Protein AF-J3I0C0-F1 (afdb_monomer_lite)

Sequence (749 aa):
MTGPATVACTSATRTNLYSREVRFGVVMYGGVSLAIYINGVTNELYEMACATPKGGDEPRSKRTRDVYRKASWLLRDEDLAARYLTHQLHPDLVCDPFDERVAAPPGPRTRFVVDTIAGTSAGGINGLFLAKALAKGQEFAPLKRLWIQEGDIDGLLNDKASYEGLEYARTDGPPQSLLNSDRMYVKLVEAFQGMTKAPPATGAAEHPLVDEIDLFITTTDIRGAVVPLRLFDKVVYEKRYKQVYHFQAPHFADKYIPFLAFAARCTSSFPFAFEPMSVADAQRLNDARPIGGRIDFDEWKPFFTGLAAADTEGDRWRKRAFGDGGYLDNKPFTYVVDALSSRLGGLPMERKLIYVEPSPTNPELDRQDYDRKPDAIENALGALFTIPQDETIREDLEAVLARNRRIERVERIVRQVEIEIEERDEDPFARIQLGKNNQVPSWRSRDLRDMVRYYGAAFLPYRHLRMMTATDYIAEQLAVWWDVDRQSDRLYALKAMARLWRERRYYETRDNADGRADSVNAFLEDYDIKYYLRRASFILRKVHQLRSLVLKLKLPEAKQDLSDIEKHLRERWKELGAIEREPLLAAMVCLADGLGKAIDEIRKVMQLPFPGIRDDVRSELDPVLCLLLGEGTVSELAAGAGPGTTVPVSNDLPTPSPLRTLQENVFARAKKLFEYASAANQTRLQAELEGHIEYMRGAYAKAVHPPLPTDLSVHGLLGQPRLVPKLNEDRYKVIIEIGVVAVSATRNA

pLDDT: mean 78.97, std 14.71, range [21.2, 97.12]

Foldseek 3Di:
DDDDDDDPPDDDFPQQDAFEEAEEAEEEEDDQLCLLVLLVVLLLLLLLLVLDFRRDQPDDDPDSSVVSVLVQACVVDVVLVVLCVVCVVPVPPGPRCPPPPHPDDDHHTYHYYYAHYEYFASRLLSLLLSQLCLLFLFDSCLVSVCCVPPVDLVCFAPDPNVCVVVVLLDDPDDDPARGDLSSQLLSQLVSLVVRVPGAGPRHPVRPNSHPKHKYKQKWFQPVFAWAWDDDLPDTDTDGHGIAIFIDMSVCSPLLNSSVSSLSNSLQNQAPRHHWFDFLVSSVSSCVSPVSSHDHDCVVCLVRRLRHDPVCSPDCNRRPTGIHHRVPDLDLRLVRSVVVVVLDDFLHHYDYDYHYDDSDDDDVVPDDDDPPDDADPVRCVSVCVVVVCPVVSVVVSVVVVVVVVVVVVVVVVVVVVVVVVVVPDPDDLQPQQDAPPVSWRDDLFADAQVNVCSNPNPVCVVVLVVLLLVLLLLLLVVVCSLLVNNPPHCLSLLSSLLSVVVDPVQADRDPVPCVVHDTHSSNVCVLGSLVVVLVVLRVVLVVLNLVLVLLVLVVDDPVRNPDDVVSVVVVVVVVVVDDDDSVVSNVLSSLLSVQSRVLSVLSVVLSDDDRPDDDPLLSVVSVQSSQVLQVHDDDQWAAAPPDPPFIQGDDPPQDDDDSVDDSSVSSSSRSVNRVVSCVVRHHGPNRVRSVVSVVVSSVSSCCSQPPDDPPDQHSCLSQQVWDFGWDDDPNDTDTDTDHHDRDDPPPPDD

Secondary structure (DSSP, 8-state):
--PPP-------------SEEEEEEEEE---TTTHHHHHHHHHHHHHHHHTS-SS------TTHHHHHHHHHHHTT-HHHHHHHHHHHH-TTTS--TT-TTSPPPPS--EEEEEEEEEE-THHHHHHHHHHHHHHHT--SHHHHHHHHHH--HHHHBSSTGGGTT-GGG--SSPPSSSB-HHHHHHHHHHHHHHHHHSPPSS-GGG--SSS--EEEEEEEEEEEEEEEEE-SS-EEEEEEEEEEEEEEGGGGSGGGHHHHHHHHHHHT--TTTSPPB-HHHHHHHHHH--TT----GGGGGGG-TTS-HHHHSTTTGGG--EE-GGGS---HHHHHHHHHHH---SS-EEEEEEEE-SS---TTT-------PPPHHHHHHHHHHHSSHHHHHHHHHHHHHHHHHHHHHHHHHHHHHHHHHHT--S-TTTT----TTSSPPPGGG--HHHHHHHH-TTHHHHHHHHHHHHHHHHHHHHHHHTT--TTSTHHHHHHHHHHHHHHHHEESSGGG-TT--EEHHHHHHHH-HHHHHHHHHHHHHHHHHHHHHHHHTTS-GGG----HHHHHHHHHHHHT----HHHHHHHHHHHHHHHHHHHHHHHHHTSPPP----HHHHHHHHHHHHHHHT-S---EEEBTTSTT-EEE--S-PPPPPTTS-HHHHHHHHHHHHHHHHHHH--BHHHHHHHHHHHHHHHHHHHHHS-SSTTS--HHHHTT--EEEEEEETTEEEEEEE-------TTS--

Structure (mmCIF, N/CA/C/O backbone):
data_AF-J3I0C0-F1
#
_entry.id   AF-J3I0C0-F1
#
loop_
_atom_site.group_PDB
_atom_site.id
_atom_site.type_symbol
_atom_site.label_atom_id
_atom_site.label_alt_id
_atom_site.label_comp_id
_atom_site.label_asym_id
_atom_site.label_entity_id
_atom_site.label_seq_id
_atom_site.pdbx_PDB_ins_code
_atom_site.Cartn_x
_atom_site.Cartn_y
_atom_site.Cartn_z
_atom_site.occupancy
_atom_site.B_iso_or_equiv
_atom_site.auth_seq_id
_atom_site.auth_comp_id
_atom_site.auth_asym_id
_atom_site.auth_atom_id
_atom_site.pdbx_PDB_model_num
ATOM 1 N N . MET A 1 1 ? 22.177 59.352 -31.823 1.00 35.59 1 MET A N 1
ATOM 2 C CA . MET A 1 1 ? 21.936 58.952 -30.422 1.00 35.59 1 MET A CA 1
ATOM 3 C C . MET A 1 1 ? 20.584 58.272 -30.346 1.00 35.59 1 MET A C 1
ATOM 5 O O . MET A 1 1 ? 19.597 58.947 -30.593 1.00 35.59 1 MET A O 1
ATOM 9 N N . THR A 1 2 ? 20.561 56.968 -30.076 1.00 27.00 2 THR A N 1
ATOM 10 C CA . THR A 1 2 ? 19.467 56.199 -29.440 1.00 27.00 2 THR A CA 1
ATOM 11 C C . THR A 1 2 ? 19.933 54.740 -29.402 1.00 27.00 2 THR A C 1
ATOM 13 O O . THR A 1 2 ? 20.265 54.164 -30.433 1.00 27.00 2 THR A O 1
ATOM 16 N N . GLY A 1 3 ? 20.134 54.218 -28.189 1.00 24.80 3 GLY A N 1
ATOM 17 C CA . GLY A 1 3 ? 20.751 52.915 -27.929 1.00 24.80 3 GLY A CA 1
ATOM 18 C C . GLY A 1 3 ? 19.798 51.730 -28.134 1.00 24.80 3 GLY A C 1
ATOM 19 O O . GLY A 1 3 ? 18.592 51.932 -28.282 1.00 24.80 3 GLY A O 1
ATOM 20 N N . PRO A 1 4 ? 20.327 50.494 -28.141 1.00 26.34 4 PRO A N 1
ATOM 21 C CA . PRO A 1 4 ? 19.532 49.292 -28.347 1.00 26.34 4 PRO A CA 1
ATOM 22 C C . PRO A 1 4 ? 18.697 48.978 -27.101 1.00 26.34 4 PRO A C 1
ATOM 24 O O . PRO A 1 4 ? 19.195 48.995 -25.976 1.00 26.34 4 PRO A O 1
ATOM 27 N N . ALA A 1 5 ? 17.414 48.699 -27.325 1.00 25.86 5 ALA A N 1
ATOM 28 C CA . ALA A 1 5 ? 16.461 48.318 -26.297 1.00 25.86 5 ALA A CA 1
ATOM 29 C C . ALA A 1 5 ? 16.814 46.943 -25.707 1.00 25.86 5 ALA A C 1
ATOM 31 O O . ALA A 1 5 ? 16.898 45.937 -26.411 1.00 25.86 5 ALA A O 1
ATOM 32 N N . THR A 1 6 ? 17.007 46.922 -24.394 1.00 22.95 6 THR A N 1
ATOM 33 C CA . THR A 1 6 ? 17.145 45.739 -23.550 1.00 22.95 6 THR A CA 1
ATOM 34 C C . THR A 1 6 ? 15.860 44.914 -23.616 1.00 22.95 6 THR A C 1
ATOM 36 O O . THR A 1 6 ? 14.821 45.320 -23.098 1.00 22.95 6 THR A O 1
ATOM 39 N N . VAL A 1 7 ? 15.922 43.741 -24.247 1.00 24.61 7 VAL A N 1
ATOM 40 C CA . VAL A 1 7 ? 14.867 42.726 -24.148 1.00 24.61 7 VAL A CA 1
ATOM 41 C C . VAL A 1 7 ? 14.937 42.144 -22.739 1.00 24.61 7 VAL A C 1
ATOM 43 O O . VAL A 1 7 ? 15.880 41.435 -22.389 1.00 24.61 7 VAL A O 1
ATOM 46 N N . ALA A 1 8 ? 13.959 42.499 -21.907 1.00 21.58 8 ALA A N 1
ATOM 47 C CA . ALA A 1 8 ? 13.765 41.900 -20.599 1.00 21.58 8 ALA A CA 1
ATOM 48 C C . ALA A 1 8 ? 13.484 40.401 -20.778 1.00 21.58 8 ALA A C 1
ATOM 50 O O . ALA A 1 8 ? 12.475 40.005 -21.358 1.00 21.58 8 ALA A O 1
ATOM 51 N N . CYS A 1 9 ? 14.409 39.576 -20.296 1.00 21.20 9 CYS A N 1
ATOM 52 C CA . CYS A 1 9 ? 14.276 38.130 -20.230 1.00 21.20 9 CYS A CA 1
ATOM 53 C C . CYS A 1 9 ? 13.193 37.802 -19.188 1.00 21.20 9 CYS A C 1
ATOM 55 O O . CYS A 1 9 ? 13.459 37.782 -17.987 1.00 21.20 9 CYS A O 1
ATOM 57 N N . THR A 1 10 ? 11.946 37.631 -19.627 1.00 23.17 10 THR A N 1
ATOM 58 C CA . THR A 1 10 ? 10.862 37.120 -18.782 1.00 23.17 10 THR A CA 1
ATOM 59 C C . THR A 1 10 ? 11.182 35.683 -18.382 1.00 23.17 10 THR A C 1
ATOM 61 O O . THR A 1 10 ? 11.499 34.851 -19.230 1.00 23.17 10 THR A O 1
ATOM 64 N N . SER A 1 11 ? 11.138 35.428 -17.075 1.00 25.09 11 SER A N 1
ATOM 65 C CA . SER A 1 11 ? 11.508 34.184 -16.404 1.00 25.09 11 SER A CA 1
ATOM 66 C C . SER A 1 11 ? 10.928 32.943 -17.084 1.00 25.09 11 SER A C 1
ATOM 68 O O . SER A 1 11 ? 9.738 32.657 -16.958 1.00 25.09 11 SER A O 1
ATOM 70 N N . ALA A 1 12 ? 11.791 32.177 -17.753 1.00 26.77 12 ALA A N 1
ATOM 71 C CA . ALA A 1 12 ? 11.500 30.804 -18.126 1.00 26.77 12 ALA A CA 1
ATOM 72 C C . ALA A 1 12 ? 11.099 30.028 -16.864 1.00 26.77 12 ALA A C 1
ATOM 74 O O . ALA A 1 12 ? 11.841 30.000 -15.877 1.00 26.77 12 ALA A O 1
ATOM 75 N N . THR A 1 13 ? 9.913 29.433 -16.893 1.00 28.11 13 THR A N 1
ATOM 76 C CA . THR A 1 13 ? 9.360 28.554 -15.866 1.00 28.11 13 THR A CA 1
ATOM 77 C C . THR A 1 13 ? 10.384 27.457 -15.557 1.00 28.11 13 THR A C 1
ATOM 79 O O . THR A 1 13 ? 10.551 26.518 -16.335 1.00 28.11 13 THR A O 1
ATOM 82 N N . ARG A 1 14 ? 11.128 27.593 -14.449 1.00 32.84 14 ARG A N 1
ATOM 83 C CA . ARG A 1 14 ? 12.117 26.612 -13.972 1.00 32.84 14 ARG A CA 1
ATOM 84 C C . ARG A 1 14 ? 11.394 25.342 -13.517 1.00 32.84 14 ARG A C 1
ATOM 86 O O . ARG A 1 14 ? 11.216 25.106 -12.330 1.00 32.84 14 ARG A O 1
ATOM 93 N N . THR A 1 15 ? 10.972 24.503 -14.454 1.00 40.34 15 THR A N 1
ATOM 94 C CA . THR A 1 15 ? 10.585 23.127 -14.140 1.00 40.34 15 THR A CA 1
ATOM 95 C C . THR A 1 15 ? 11.866 22.356 -13.843 1.00 40.34 15 THR A C 1
ATOM 97 O O . THR A 1 15 ? 12.626 22.006 -14.746 1.00 40.34 15 THR A O 1
ATOM 100 N N . ASN A 1 16 ? 12.147 22.119 -12.560 1.00 50.44 16 ASN A N 1
ATOM 101 C CA . ASN A 1 16 ? 13.206 21.200 -12.160 1.00 50.44 16 ASN A CA 1
ATOM 102 C C . ASN A 1 16 ? 12.784 19.785 -12.576 1.00 50.44 16 ASN A C 1
ATOM 104 O O . ASN A 1 16 ? 12.121 19.067 -11.833 1.00 50.44 16 ASN A O 1
ATOM 108 N N . LEU A 1 17 ? 13.164 19.373 -13.785 1.00 66.38 17 LEU A N 1
ATOM 109 C CA . LEU A 1 17 ? 13.158 17.967 -14.171 1.00 66.38 17 LEU A CA 1
ATOM 110 C C . LEU A 1 17 ? 14.115 17.246 -13.211 1.00 66.38 17 LEU A C 1
ATOM 112 O O . LEU A 1 17 ? 15.246 17.685 -13.035 1.00 66.38 17 LEU A O 1
ATOM 116 N N . TYR A 1 18 ? 13.690 16.173 -12.552 1.00 78.75 18 TYR A N 1
ATOM 117 C CA . TYR A 1 18 ? 14.595 15.332 -11.763 1.00 78.75 18 TYR A CA 1
ATOM 118 C C . TYR A 1 18 ? 15.177 14.233 -12.657 1.00 78.75 18 TYR A C 1
ATOM 120 O O . TYR A 1 18 ? 14.544 13.789 -13.617 1.00 78.75 18 TYR A O 1
ATOM 128 N N . SER A 1 19 ? 16.400 13.787 -12.371 1.00 73.06 19 SER A N 1
ATOM 129 C CA . SER A 1 19 ? 17.028 12.701 -13.144 1.00 73.06 19 SER A CA 1
ATOM 130 C C . SER A 1 19 ? 16.786 11.327 -12.539 1.00 73.06 19 SER A C 1
ATOM 132 O O . SER A 1 19 ? 16.817 10.335 -13.267 1.00 73.06 19 SER A O 1
ATOM 134 N N . ARG A 1 20 ? 16.562 11.284 -11.225 1.00 80.75 20 ARG A N 1
ATOM 135 C CA . ARG A 1 20 ? 16.344 10.083 -10.424 1.00 80.75 20 ARG A CA 1
ATOM 136 C C . ARG A 1 20 ? 15.666 10.441 -9.101 1.00 80.75 20 ARG A C 1
ATOM 138 O O . ARG A 1 20 ? 15.659 11.609 -8.704 1.00 80.75 20 ARG A O 1
ATOM 145 N N . GLU A 1 21 ? 15.172 9.435 -8.398 1.00 86.69 21 GLU A N 1
ATOM 146 C CA . GLU A 1 21 ? 14.582 9.568 -7.065 1.00 86.69 21 GLU A CA 1
ATOM 147 C C . GLU A 1 21 ? 15.277 8.640 -6.063 1.00 86.69 21 GLU A C 1
ATOM 149 O O . GLU A 1 21 ? 15.643 7.514 -6.392 1.00 86.69 21 GLU A O 1
ATOM 154 N N . VAL A 1 22 ? 15.416 9.083 -4.819 1.00 90.06 22 VAL A N 1
ATOM 155 C CA . VAL A 1 22 ? 15.670 8.198 -3.680 1.00 90.06 22 VAL A CA 1
ATOM 156 C C . VAL A 1 22 ? 14.413 8.215 -2.826 1.00 90.06 22 VAL A C 1
ATOM 158 O O . VAL A 1 22 ? 14.002 9.262 -2.318 1.00 90.06 22 VAL A O 1
ATOM 161 N N . ARG A 1 23 ? 13.772 7.052 -2.732 1.00 89.62 23 ARG A N 1
ATOM 162 C CA . ARG A 1 23 ? 12.505 6.860 -2.032 1.00 89.62 23 ARG A CA 1
ATOM 163 C C . ARG A 1 23 ? 12.733 6.139 -0.713 1.00 89.62 23 ARG A C 1
ATOM 165 O O . ARG A 1 23 ? 13.449 5.139 -0.666 1.00 89.62 23 ARG A O 1
ATOM 172 N N . PHE A 1 24 ? 12.094 6.630 0.335 1.00 91.56 24 PHE A N 1
ATOM 173 C CA . PHE A 1 24 ? 12.248 6.138 1.691 1.00 91.56 24 PHE A CA 1
ATOM 174 C C . PHE A 1 24 ? 10.947 5.518 2.191 1.00 91.56 24 PHE A C 1
ATOM 176 O O . PHE A 1 24 ? 9.903 6.176 2.211 1.00 91.56 24 PHE A O 1
ATOM 183 N N . GLY A 1 25 ? 11.043 4.259 2.617 1.00 91.81 25 GLY A N 1
ATOM 184 C CA . GLY A 1 25 ? 10.084 3.652 3.531 1.00 91.81 25 GLY A CA 1
ATOM 185 C C . GLY A 1 25 ? 10.562 3.865 4.961 1.00 91.81 25 GLY A C 1
ATOM 186 O O . GLY A 1 25 ? 11.746 3.677 5.229 1.00 91.81 25 GLY A O 1
ATOM 187 N N . VAL A 1 26 ? 9.679 4.270 5.867 1.00 93.12 26 VAL A N 1
ATOM 188 C CA . VAL A 1 26 ? 10.044 4.621 7.245 1.00 93.12 26 VAL A CA 1
ATOM 189 C C . VAL A 1 26 ? 9.235 3.774 8.216 1.00 93.12 26 VAL A C 1
ATOM 191 O O . VAL A 1 26 ? 8.008 3.774 8.159 1.00 93.12 26 VAL A O 1
ATOM 194 N N . VAL A 1 27 ? 9.914 3.065 9.113 1.00 90.31 27 VAL A N 1
ATOM 195 C CA . VAL A 1 27 ? 9.301 2.303 10.206 1.00 90.31 27 VAL A CA 1
ATOM 196 C C . VAL A 1 27 ? 9.723 2.938 11.524 1.00 90.31 27 VAL A C 1
ATOM 198 O O . VAL A 1 27 ? 10.917 3.089 11.781 1.00 90.31 27 VAL A O 1
ATOM 201 N N . MET A 1 28 ? 8.751 3.319 12.351 1.00 87.88 28 MET A N 1
ATOM 202 C CA . MET A 1 28 ? 8.991 3.954 13.649 1.00 87.88 28 MET A CA 1
ATOM 203 C C . MET A 1 28 ? 8.282 3.185 14.754 1.00 87.88 28 MET A C 1
ATOM 205 O O . MET A 1 28 ? 7.051 3.093 14.763 1.00 87.88 28 MET A O 1
ATOM 209 N N . TYR A 1 29 ? 9.060 2.674 15.702 1.00 78.94 29 TYR A N 1
ATOM 210 C CA . TYR A 1 29 ? 8.522 2.050 16.904 1.00 78.94 29 TYR A CA 1
ATOM 211 C C . TYR A 1 29 ? 8.284 3.072 18.017 1.00 78.94 29 TYR A C 1
ATOM 213 O O . TYR A 1 29 ? 8.690 4.235 17.943 1.00 78.94 29 TYR A O 1
ATOM 221 N N . GLY A 1 30 ? 7.533 2.627 19.019 1.00 70.50 30 GLY A N 1
ATOM 222 C CA . GLY A 1 30 ? 7.164 3.415 20.182 1.00 70.50 30 GLY A CA 1
ATOM 223 C C . GLY A 1 30 ? 8.310 3.656 21.157 1.00 70.50 30 GLY A C 1
ATOM 224 O O . GLY A 1 30 ? 9.364 3.039 21.090 1.00 70.50 30 GLY A O 1
ATOM 225 N N . GLY A 1 31 ? 8.053 4.559 22.097 1.00 66.56 31 GLY A N 1
ATOM 226 C CA . GLY A 1 31 ? 8.913 4.870 23.233 1.00 66.56 31 GLY A CA 1
ATOM 227 C C . GLY A 1 31 ? 8.366 6.117 23.918 1.00 66.56 31 GLY A C 1
ATOM 228 O O . GLY A 1 31 ? 8.202 7.134 23.249 1.00 66.56 31 GLY A O 1
ATOM 229 N N . VAL A 1 32 ? 8.039 6.023 25.213 1.00 67.69 32 VAL A N 1
ATOM 230 C CA . VAL A 1 32 ? 7.256 7.019 25.978 1.00 67.69 32 VAL A CA 1
ATOM 231 C C . VAL A 1 32 ? 7.801 8.450 25.814 1.00 67.69 32 VAL A C 1
ATOM 233 O O . VAL A 1 32 ? 7.335 9.203 24.963 1.00 67.69 32 VAL A O 1
ATOM 236 N N . SER A 1 33 ? 8.825 8.830 26.583 1.00 61.38 33 SER A N 1
ATOM 237 C CA . SER A 1 33 ? 9.459 10.159 26.514 1.00 61.38 33 SER A CA 1
ATOM 238 C C . SER A 1 33 ? 10.301 10.352 25.246 1.00 61.38 33 SER A C 1
ATOM 240 O O . SER A 1 33 ? 10.581 11.476 24.824 1.00 61.38 33 SER A O 1
ATOM 242 N N . LEU A 1 34 ? 10.653 9.251 24.581 1.00 76.50 34 LEU A N 1
ATOM 243 C CA . LEU A 1 34 ? 11.406 9.233 23.331 1.00 76.50 34 LEU A CA 1
ATOM 244 C C . LEU A 1 34 ? 10.598 9.741 22.124 1.00 76.50 34 LEU A C 1
ATOM 246 O O . LEU A 1 34 ? 11.169 9.969 21.056 1.00 76.50 34 LEU A O 1
ATOM 250 N N . ALA A 1 35 ? 9.301 10.014 22.296 1.00 80.19 35 ALA A N 1
ATOM 251 C CA . ALA A 1 35 ? 8.468 10.692 21.307 1.00 80.19 35 ALA A CA 1
ATOM 252 C C . ALA A 1 35 ? 9.094 12.000 20.783 1.00 80.19 35 ALA A C 1
ATOM 254 O O . ALA A 1 35 ? 8.952 12.307 19.598 1.00 80.19 35 ALA A O 1
ATOM 255 N N . ILE A 1 36 ? 9.826 12.734 21.634 1.00 85.62 36 ILE A N 1
ATOM 256 C CA . ILE A 1 36 ? 10.534 13.975 21.273 1.00 85.62 36 ILE A CA 1
ATOM 257 C C . ILE A 1 36 ? 11.756 13.686 20.387 1.00 85.62 36 ILE A C 1
ATOM 259 O O . ILE A 1 36 ? 12.005 14.409 19.422 1.00 85.62 36 ILE A O 1
ATOM 263 N N . TYR A 1 37 ? 12.500 12.611 20.666 1.00 86.81 37 TYR A N 1
ATOM 264 C CA . TYR A 1 37 ? 13.613 12.176 19.816 1.00 86.81 37 TYR A CA 1
ATOM 265 C C . TYR A 1 37 ? 13.107 11.772 18.425 1.00 86.81 37 TYR A C 1
ATOM 267 O O . TYR A 1 37 ? 13.600 12.275 17.412 1.00 86.81 37 TYR A O 1
ATOM 275 N N . ILE A 1 38 ? 12.052 10.947 18.371 1.00 89.25 38 ILE A N 1
ATOM 276 C CA . ILE A 1 38 ? 11.398 10.550 17.114 1.00 89.25 38 ILE A CA 1
ATOM 277 C C . ILE A 1 38 ? 10.869 11.789 16.371 1.00 89.25 38 ILE A C 1
ATOM 279 O O . ILE A 1 38 ? 10.958 11.859 15.143 1.00 89.25 38 ILE A O 1
ATOM 283 N N . ASN A 1 39 ? 10.374 12.802 17.091 1.00 91.69 39 ASN A N 1
ATOM 284 C CA . ASN A 1 39 ? 9.969 14.077 16.498 1.00 91.69 39 ASN A CA 1
ATOM 285 C C . ASN A 1 39 ? 11.130 14.795 15.795 1.00 91.69 39 ASN A C 1
ATOM 287 O O . ASN A 1 39 ? 10.959 15.298 14.686 1.00 91.69 39 ASN A O 1
ATOM 291 N N . GLY A 1 40 ? 12.323 14.796 16.394 1.00 91.56 40 GLY A N 1
ATOM 292 C CA . GLY A 1 40 ? 13.532 15.320 15.757 1.00 91.56 40 GLY A CA 1
ATOM 293 C C . GLY A 1 40 ? 13.871 14.580 14.461 1.00 91.56 40 GLY A C 1
ATOM 294 O O . GLY A 1 40 ? 14.053 15.212 13.421 1.00 91.56 40 GLY A O 1
ATOM 295 N N . VAL A 1 41 ? 13.874 13.243 14.496 1.00 91.88 41 VAL A N 1
ATOM 296 C CA . VAL A 1 41 ? 14.159 12.403 13.317 1.00 91.88 41 VAL A CA 1
ATOM 297 C C . VAL A 1 41 ? 13.130 12.632 12.205 1.00 91.88 41 VAL A C 1
ATOM 299 O O . VAL A 1 41 ? 13.488 12.818 11.045 1.00 91.88 41 VAL A O 1
ATOM 302 N N . THR A 1 42 ? 11.842 12.675 12.541 1.00 93.75 42 THR A N 1
ATOM 303 C CA . THR A 1 42 ? 10.776 12.926 11.557 1.00 93.75 42 THR A CA 1
ATOM 304 C C . THR A 1 42 ? 10.805 14.338 10.987 1.00 93.75 42 THR A C 1
ATOM 306 O O . THR A 1 42 ? 10.533 14.509 9.798 1.00 93.75 42 THR A O 1
ATOM 309 N N . ASN A 1 43 ? 11.212 15.337 11.773 1.00 91.94 43 ASN A N 1
ATOM 310 C CA . ASN A 1 43 ? 11.461 16.678 11.256 1.00 91.94 43 ASN A CA 1
ATOM 311 C C . ASN A 1 43 ? 12.606 16.684 10.229 1.00 91.94 43 ASN A C 1
ATOM 313 O O . ASN A 1 43 ? 12.491 17.343 9.201 1.00 91.94 43 ASN A O 1
ATOM 317 N N . GLU A 1 44 ? 13.676 15.920 10.451 1.00 92.69 44 GLU A N 1
ATOM 318 C CA . GLU A 1 44 ? 14.764 15.780 9.473 1.00 92.69 44 GLU A CA 1
ATOM 319 C C . GLU A 1 44 ? 14.303 15.097 8.178 1.00 92.69 44 GLU A C 1
ATOM 321 O O . GLU A 1 44 ? 14.638 15.554 7.084 1.00 92.69 44 GLU A O 1
ATOM 326 N N . LEU A 1 45 ? 13.454 14.069 8.273 1.00 93.75 45 LEU A N 1
ATOM 327 C CA . LEU A 1 45 ? 12.831 13.442 7.100 1.00 93.75 45 LEU A CA 1
ATOM 328 C C . LEU A 1 45 ? 11.944 14.427 6.318 1.00 93.75 45 LEU A C 1
ATOM 330 O O . LEU A 1 45 ? 11.954 14.430 5.084 1.00 93.75 45 LEU A O 1
ATOM 334 N N . TYR A 1 46 ? 11.204 15.283 7.025 1.00 92.00 46 TYR A N 1
ATOM 335 C CA . TYR A 1 46 ? 10.415 16.357 6.423 1.00 92.00 46 TYR A CA 1
ATOM 336 C C . TYR A 1 46 ? 11.301 17.400 5.723 1.00 92.00 46 TYR A C 1
ATOM 338 O O . TYR A 1 46 ? 11.043 17.757 4.571 1.00 92.00 46 TYR A O 1
ATOM 346 N N . GLU A 1 47 ? 12.370 17.862 6.378 1.00 89.81 47 GLU A N 1
ATOM 347 C CA . GLU A 1 47 ? 13.318 18.818 5.797 1.00 89.81 47 GLU A CA 1
ATOM 348 C C . GLU A 1 47 ? 14.043 18.238 4.575 1.00 89.81 47 GLU A C 1
ATOM 350 O O . GLU A 1 47 ? 14.242 18.949 3.588 1.00 89.81 47 GLU A O 1
ATOM 355 N N . MET A 1 48 ? 14.361 16.940 4.585 1.00 91.19 48 MET A N 1
ATOM 356 C CA . MET A 1 48 ? 14.920 16.224 3.437 1.00 91.19 48 MET A CA 1
ATOM 357 C C . MET A 1 48 ? 13.964 16.221 2.237 1.00 91.19 48 MET A C 1
ATOM 359 O O . MET A 1 48 ? 14.389 16.522 1.121 1.00 91.19 48 MET A O 1
ATOM 363 N N . ALA A 1 49 ? 12.675 15.936 2.444 1.00 89.06 49 ALA A N 1
ATOM 364 C CA . ALA A 1 49 ? 11.676 15.993 1.374 1.00 89.06 49 ALA A CA 1
ATOM 365 C C . ALA A 1 49 ? 11.496 17.427 0.836 1.00 89.06 49 ALA A C 1
ATOM 367 O O . ALA A 1 49 ? 11.426 17.644 -0.376 1.00 89.06 49 ALA A O 1
ATOM 368 N N . CYS A 1 50 ? 11.502 18.424 1.727 1.00 85.75 50 CYS A N 1
ATOM 369 C CA . CYS A 1 50 ? 11.418 19.841 1.364 1.00 85.75 50 CYS A CA 1
ATOM 370 C C . CYS A 1 50 ? 12.676 20.373 0.661 1.00 85.75 50 CYS A C 1
ATOM 372 O O . CYS A 1 50 ? 12.631 21.452 0.070 1.00 85.75 50 CYS A O 1
ATOM 374 N N . ALA A 1 51 ? 13.809 19.670 0.733 1.00 84.69 51 ALA A N 1
ATOM 375 C CA . ALA A 1 51 ? 15.062 20.107 0.123 1.00 84.69 51 ALA A CA 1
ATOM 376 C C . ALA A 1 51 ? 15.074 19.983 -1.405 1.00 84.69 51 ALA A C 1
ATOM 378 O O . ALA A 1 51 ? 15.918 20.598 -2.062 1.00 84.69 51 ALA A O 1
ATOM 379 N N . THR A 1 52 ? 14.137 19.218 -1.973 1.00 81.50 52 THR A N 1
ATOM 380 C CA . THR A 1 52 ? 14.035 18.983 -3.416 1.00 81.50 52 THR A CA 1
ATOM 381 C C . THR A 1 52 ? 12.687 19.445 -3.996 1.00 81.50 52 THR A C 1
ATOM 383 O O . THR A 1 52 ? 11.973 18.601 -4.534 1.00 81.50 52 THR A O 1
ATOM 386 N N . PRO A 1 53 ? 12.320 20.746 -3.936 1.00 72.19 53 PRO A N 1
ATOM 387 C CA . PRO A 1 53 ? 11.069 21.273 -4.507 1.00 72.19 53 PRO A CA 1
ATOM 388 C C . PRO A 1 53 ? 10.977 21.107 -6.036 1.00 72.19 53 PRO A C 1
ATOM 390 O O . PRO A 1 53 ? 12.010 21.101 -6.727 1.00 72.19 53 PRO A O 1
ATOM 393 N N . LYS A 1 54 ? 9.739 20.971 -6.532 1.00 68.62 54 LYS A N 1
ATOM 394 C CA . LYS A 1 54 ? 9.314 20.766 -7.929 1.00 68.62 54 LYS A CA 1
ATOM 395 C C . LYS A 1 54 ? 9.460 22.036 -8.782 1.00 68.62 54 LYS A C 1
ATOM 397 O O . LYS A 1 54 ? 9.842 21.940 -9.947 1.00 68.62 54 LYS A O 1
ATOM 402 N N . GLY A 1 55 ? 9.172 23.211 -8.222 1.00 57.44 55 GLY A N 1
ATOM 403 C CA . GLY A 1 55 ? 9.050 24.498 -8.926 1.00 57.44 55 GLY A CA 1
ATOM 404 C C . GLY A 1 55 ? 10.290 25.399 -8.919 1.00 57.44 55 GLY A C 1
ATOM 405 O O . GLY A 1 55 ? 10.252 26.487 -9.492 1.00 57.44 55 GLY A O 1
ATOM 406 N N . GLY A 1 56 ? 11.402 24.960 -8.325 1.00 57.72 56 GLY A N 1
ATOM 407 C CA . GLY A 1 56 ? 12.677 25.686 -8.376 1.00 57.72 56 GLY A CA 1
ATOM 408 C C . GLY A 1 56 ? 13.324 25.908 -7.011 1.00 57.72 56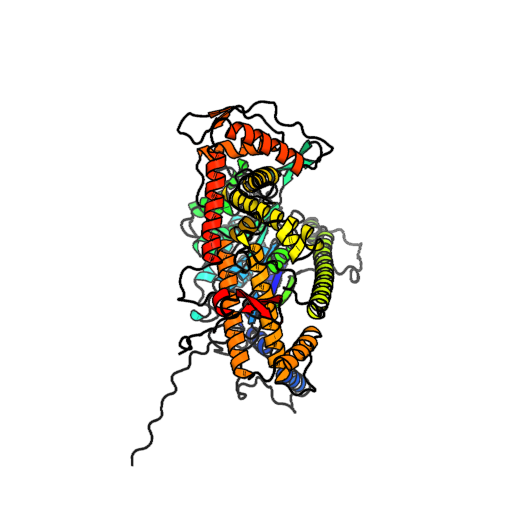 GLY A C 1
ATOM 409 O O . GLY A 1 56 ? 12.742 25.627 -5.970 1.00 57.72 56 GLY A O 1
ATOM 410 N N . ASP A 1 57 ? 14.568 26.388 -7.021 1.00 58.06 57 ASP A N 1
ATOM 411 C CA . ASP A 1 57 ? 15.329 26.690 -5.805 1.00 58.06 57 ASP A CA 1
ATOM 412 C C . ASP A 1 57 ? 15.227 28.182 -5.450 1.00 58.06 57 ASP A C 1
ATOM 414 O O . ASP A 1 57 ? 15.977 28.996 -5.985 1.00 58.06 57 ASP A O 1
ATOM 418 N N . GLU A 1 58 ? 14.340 28.531 -4.513 1.00 56.19 58 GLU A N 1
ATOM 419 C CA . GLU A 1 58 ? 14.338 29.827 -3.814 1.00 56.19 58 GLU A CA 1
ATOM 420 C C . GLU A 1 58 ? 13.921 29.685 -2.334 1.00 56.19 58 GLU A C 1
ATOM 422 O O . GLU A 1 58 ? 13.008 28.916 -2.031 1.00 56.19 58 GLU A O 1
ATOM 427 N N . PRO A 1 59 ? 14.499 30.476 -1.405 1.00 52.22 59 PRO A N 1
ATOM 428 C CA . PRO A 1 59 ? 15.916 30.779 -1.225 1.00 52.22 59 PRO A CA 1
ATOM 429 C C . PRO A 1 59 ? 16.619 29.737 -0.326 1.00 52.22 59 PRO A C 1
ATOM 431 O O . PRO A 1 59 ? 16.005 28.875 0.311 1.00 52.22 59 PRO A O 1
ATOM 434 N N . ARG A 1 60 ? 17.954 29.820 -0.282 1.00 55.28 60 ARG A N 1
ATOM 435 C CA . ARG A 1 60 ? 18.815 29.047 0.627 1.00 55.28 60 ARG A CA 1
ATOM 436 C C . ARG A 1 60 ? 18.491 29.417 2.078 1.00 55.28 60 ARG A C 1
ATOM 438 O O . ARG A 1 60 ? 18.455 30.597 2.419 1.00 55.28 60 ARG A O 1
ATOM 445 N N . SER A 1 61 ? 18.217 28.425 2.922 1.00 56.25 61 SER A N 1
ATOM 446 C CA . SER A 1 61 ? 17.895 28.639 4.338 1.00 56.25 61 SER A CA 1
ATOM 447 C C . SER A 1 61 ? 18.998 28.013 5.174 1.00 56.25 61 SER A C 1
ATOM 449 O O . SER A 1 61 ? 19.278 26.843 4.960 1.00 56.25 61 SER A O 1
ATOM 451 N N . LYS A 1 62 ? 19.561 28.709 6.171 1.00 56.97 62 LYS A N 1
ATOM 452 C CA . LYS A 1 62 ? 20.570 28.154 7.105 1.00 56.97 62 LYS A CA 1
ATOM 453 C C . LYS A 1 62 ? 20.002 27.060 8.042 1.00 56.97 62 LYS A C 1
ATOM 455 O O . LYS A 1 62 ? 20.119 27.151 9.259 1.00 56.97 62 LYS A O 1
ATOM 460 N N . ARG A 1 63 ? 19.320 26.060 7.489 1.00 73.56 63 ARG A N 1
ATOM 461 C CA . ARG A 1 63 ? 18.665 24.923 8.142 1.00 73.56 63 ARG A CA 1
ATOM 462 C C . ARG A 1 63 ? 19.222 23.627 7.555 1.00 73.56 63 ARG A C 1
ATOM 464 O O . ARG A 1 63 ? 19.871 23.639 6.510 1.00 73.56 63 ARG A O 1
ATOM 471 N N . THR A 1 64 ? 18.911 22.500 8.187 1.00 85.56 64 THR A N 1
ATOM 472 C CA . THR A 1 64 ? 19.295 21.153 7.729 1.00 85.56 64 THR A CA 1
ATOM 473 C C . THR A 1 64 ? 18.834 20.849 6.297 1.00 85.56 64 THR A C 1
ATOM 475 O O . THR A 1 64 ? 19.525 20.149 5.561 1.00 85.56 64 THR A O 1
ATOM 478 N N . ARG A 1 65 ? 17.761 21.498 5.826 1.00 86.19 65 ARG A N 1
ATOM 479 C CA . ARG A 1 65 ? 17.314 21.496 4.420 1.00 86.19 65 ARG A CA 1
ATOM 480 C C . ARG A 1 65 ? 18.423 21.769 3.399 1.00 86.19 65 ARG A C 1
ATOM 482 O O . ARG A 1 65 ? 18.459 21.123 2.355 1.00 86.19 65 ARG A O 1
ATOM 489 N N . ASP A 1 66 ? 19.334 22.703 3.674 1.00 83.19 66 ASP A N 1
ATOM 490 C CA . ASP A 1 66 ? 20.416 23.036 2.740 1.00 83.19 66 ASP A CA 1
ATOM 491 C C . ASP A 1 66 ? 21.439 21.893 2.619 1.00 83.19 66 ASP A C 1
ATOM 493 O O . ASP A 1 66 ? 22.008 21.694 1.545 1.00 83.19 66 ASP A O 1
ATOM 497 N N . VAL A 1 67 ? 21.627 21.096 3.678 1.00 88.12 67 VAL A N 1
ATOM 498 C CA . VAL A 1 67 ? 22.488 19.902 3.661 1.00 88.12 67 VAL A CA 1
ATOM 499 C C . VAL A 1 67 ? 21.908 18.853 2.718 1.00 88.12 67 VAL A C 1
ATOM 501 O O . VAL A 1 67 ? 22.596 18.398 1.802 1.00 88.12 67 VAL A O 1
ATOM 504 N N . TYR A 1 68 ? 20.620 18.530 2.862 1.00 89.81 68 TYR A N 1
ATOM 505 C CA . TYR A 1 68 ? 19.945 17.609 1.947 1.00 89.81 68 TYR A CA 1
ATOM 506 C C . TYR A 1 68 ? 19.903 18.166 0.522 1.00 89.81 68 TYR A C 1
ATOM 508 O O . TYR A 1 68 ? 20.100 17.426 -0.440 1.00 89.81 68 TYR A O 1
ATOM 516 N N . ARG A 1 69 ? 19.756 19.485 0.348 1.00 84.94 69 ARG A N 1
ATOM 517 C CA . ARG A 1 69 ? 19.828 20.094 -0.985 1.00 84.94 69 ARG A CA 1
ATOM 518 C C . ARG A 1 69 ? 21.194 19.842 -1.626 1.00 84.94 69 ARG A C 1
ATOM 520 O O . ARG A 1 69 ? 21.231 19.410 -2.777 1.00 84.94 69 ARG A O 1
ATOM 527 N N . LYS A 1 70 ? 22.305 20.040 -0.906 1.00 86.88 70 LYS A N 1
ATOM 528 C CA . LYS A 1 70 ? 23.652 19.688 -1.401 1.00 86.88 70 LYS A CA 1
ATOM 529 C C . LYS A 1 70 ? 23.739 18.197 -1.738 1.00 86.88 70 LYS A C 1
ATOM 531 O O . LYS A 1 70 ? 24.154 17.853 -2.842 1.00 86.88 70 LYS A O 1
ATOM 536 N N . ALA A 1 71 ? 23.254 17.320 -0.856 1.00 90.06 71 ALA A N 1
ATOM 537 C CA . ALA A 1 71 ? 23.234 15.873 -1.091 1.00 90.06 71 ALA A CA 1
ATOM 538 C C . ALA A 1 71 ? 22.492 15.486 -2.385 1.00 90.06 71 ALA A C 1
ATOM 540 O O . ALA A 1 71 ? 22.956 14.621 -3.125 1.00 90.06 71 ALA A O 1
ATOM 541 N N . SER A 1 72 ? 21.390 16.166 -2.717 1.00 88.06 72 SER A N 1
ATOM 542 C CA . SER A 1 72 ? 20.622 15.911 -3.946 1.00 88.06 72 SER A CA 1
ATOM 543 C C . SER A 1 72 ? 21.431 16.123 -5.236 1.00 88.06 72 SER A C 1
ATOM 545 O O . SER A 1 72 ? 21.232 15.410 -6.228 1.00 88.06 72 SER A O 1
ATOM 547 N N . TRP A 1 73 ? 22.364 17.080 -5.210 1.00 86.69 73 TRP A N 1
ATOM 548 C CA . TRP A 1 73 ? 23.286 17.379 -6.303 1.00 86.69 73 TRP A CA 1
ATOM 549 C C . TRP A 1 73 ? 24.465 16.409 -6.323 1.00 86.69 73 TRP A C 1
ATOM 551 O O . TRP A 1 73 ? 24.795 15.879 -7.382 1.00 86.69 73 TRP A O 1
ATOM 561 N N . LEU A 1 74 ? 25.044 16.124 -5.154 1.00 88.00 74 LEU A N 1
ATOM 562 C CA . LEU A 1 74 ? 26.188 15.218 -5.006 1.00 88.00 74 LEU A CA 1
ATOM 563 C C . LEU A 1 74 ? 25.851 13.788 -5.433 1.00 88.00 74 LEU A C 1
ATOM 565 O O . LEU A 1 74 ? 26.623 13.165 -6.149 1.00 88.00 74 LEU A O 1
ATOM 569 N N . LEU A 1 75 ? 24.666 13.285 -5.075 1.00 86.44 75 LEU A N 1
ATOM 570 C CA . LEU A 1 75 ? 24.215 11.960 -5.515 1.00 86.44 75 LEU A CA 1
ATOM 571 C C . LEU A 1 75 ? 24.067 11.870 -7.034 1.00 86.44 75 LEU A C 1
ATOM 573 O O . LEU A 1 75 ? 24.161 10.784 -7.602 1.00 86.44 75 LEU A O 1
ATOM 577 N N . ARG A 1 76 ? 23.800 12.994 -7.702 1.00 82.94 76 ARG A N 1
ATOM 578 C CA . ARG A 1 76 ? 23.624 13.029 -9.152 1.00 82.94 76 ARG A CA 1
ATOM 579 C C . ARG A 1 76 ? 24.955 13.118 -9.895 1.00 82.94 76 ARG A C 1
ATOM 581 O O . ARG A 1 76 ? 25.050 12.548 -10.980 1.00 82.94 76 ARG A O 1
ATOM 588 N N . ASP A 1 77 ? 25.916 13.867 -9.364 1.00 79.88 77 ASP A N 1
ATOM 589 C CA . ASP A 1 77 ? 27.150 14.248 -10.050 1.00 79.88 77 ASP A CA 1
ATOM 590 C C . ASP A 1 77 ? 28.382 13.816 -9.241 1.00 79.88 77 ASP A C 1
ATOM 592 O O . ASP A 1 77 ? 28.754 14.454 -8.258 1.00 79.88 77 ASP A O 1
ATOM 596 N N . GLU A 1 78 ? 29.014 12.720 -9.665 1.00 80.12 78 GLU A N 1
ATOM 597 C CA . GLU A 1 78 ? 30.206 12.171 -9.008 1.00 80.12 78 GLU A CA 1
ATOM 598 C C . GLU A 1 78 ? 31.416 13.112 -9.082 1.00 80.12 78 GLU A C 1
ATOM 600 O O . GLU A 1 78 ? 32.231 13.129 -8.162 1.00 80.12 78 GLU A O 1
ATOM 605 N N . ASP A 1 79 ? 31.532 13.929 -10.136 1.00 81.44 79 ASP A N 1
ATOM 606 C CA . ASP A 1 79 ? 32.615 14.911 -10.257 1.00 81.44 79 ASP A CA 1
ATOM 607 C C . ASP A 1 79 ? 32.412 16.052 -9.255 1.00 81.44 79 ASP A C 1
ATOM 609 O O . ASP A 1 79 ? 33.335 16.431 -8.531 1.00 81.44 79 ASP A O 1
ATOM 613 N N . LEU A 1 80 ? 31.170 16.531 -9.130 1.00 84.88 80 LEU A N 1
ATOM 614 C CA . LEU A 1 80 ? 30.789 17.471 -8.077 1.00 84.88 80 LEU A CA 1
ATOM 615 C C . LEU A 1 80 ? 31.036 16.880 -6.682 1.00 84.88 80 LEU A C 1
ATOM 617 O O . LEU A 1 80 ? 31.529 17.590 -5.807 1.00 84.88 80 LEU A O 1
ATOM 621 N N . ALA A 1 81 ? 30.729 15.594 -6.480 1.00 86.56 81 ALA A N 1
ATOM 622 C CA . ALA A 1 81 ? 30.982 14.890 -5.226 1.00 86.56 81 ALA A CA 1
ATOM 623 C C . ALA A 1 81 ? 32.471 14.810 -4.889 1.00 86.56 81 ALA A C 1
ATOM 625 O O . ALA A 1 81 ? 32.859 15.152 -3.772 1.00 86.56 81 ALA A O 1
ATOM 626 N N . ALA A 1 82 ? 33.308 14.450 -5.862 1.00 85.31 82 ALA A N 1
ATOM 627 C CA . ALA A 1 82 ? 34.755 14.418 -5.701 1.00 85.31 82 ALA A CA 1
ATOM 628 C C . ALA A 1 82 ? 35.313 15.811 -5.374 1.00 85.31 82 ALA A C 1
ATOM 630 O O . ALA A 1 82 ? 36.058 15.959 -4.409 1.00 85.31 82 ALA A O 1
ATOM 631 N N . ARG A 1 83 ? 34.894 16.850 -6.110 1.00 86.44 83 ARG A N 1
ATOM 632 C CA . ARG A 1 83 ? 35.310 18.241 -5.863 1.00 86.44 83 ARG A CA 1
ATOM 633 C C . ARG A 1 83 ? 34.887 18.740 -4.485 1.00 86.44 83 ARG A C 1
ATOM 635 O O . ARG A 1 83 ? 35.674 19.401 -3.810 1.00 86.44 83 ARG A O 1
ATOM 642 N N . TYR A 1 84 ? 33.664 18.423 -4.061 1.00 89.12 84 TYR A N 1
ATOM 643 C CA . TYR A 1 84 ? 33.172 18.780 -2.733 1.00 89.12 84 TYR A CA 1
ATOM 644 C C . TYR A 1 84 ? 33.955 18.058 -1.632 1.00 89.12 84 TYR A C 1
ATOM 646 O O . TYR A 1 84 ? 34.340 18.691 -0.652 1.00 89.12 84 TYR A O 1
ATOM 654 N N . LEU A 1 85 ? 34.268 16.771 -1.814 1.00 89.88 85 LEU A N 1
ATOM 655 C CA . LEU A 1 85 ? 35.121 16.018 -0.894 1.00 89.88 85 LEU A CA 1
ATOM 656 C C . LEU A 1 85 ? 36.532 16.619 -0.813 1.00 89.88 85 LEU A C 1
ATOM 658 O O . LEU A 1 85 ? 37.047 16.810 0.284 1.00 89.88 85 LEU A O 1
ATOM 662 N N . THR A 1 86 ? 37.144 16.974 -1.947 1.00 89.38 86 THR A N 1
ATOM 663 C CA . THR A 1 86 ? 38.455 17.643 -1.953 1.00 89.38 86 THR A CA 1
ATOM 664 C C . THR A 1 86 ? 38.403 18.980 -1.215 1.00 89.38 86 THR A C 1
ATOM 666 O O . THR A 1 86 ? 39.307 19.265 -0.439 1.00 89.38 86 THR A O 1
ATOM 669 N N . HIS A 1 87 ? 37.338 19.769 -1.390 1.00 89.56 87 HIS A N 1
ATOM 670 C CA . HIS A 1 87 ? 37.130 20.996 -0.618 1.00 89.56 87 HIS A CA 1
ATOM 671 C C . HIS A 1 87 ? 36.995 20.725 0.892 1.00 89.56 87 HIS A C 1
ATOM 673 O O . HIS A 1 87 ? 37.612 21.427 1.682 1.00 89.56 87 HIS A O 1
ATOM 679 N N . GLN A 1 88 ? 36.251 19.694 1.310 1.00 90.19 88 GLN A N 1
ATOM 680 C CA . GLN A 1 88 ? 36.129 19.329 2.732 1.00 90.19 88 GLN A CA 1
ATOM 681 C C . GLN A 1 88 ? 37.474 18.922 3.356 1.00 90.19 88 GLN A C 1
ATOM 683 O O . GLN A 1 88 ? 37.726 19.223 4.519 1.00 90.19 88 GLN A O 1
ATOM 688 N N . LEU A 1 89 ? 38.341 18.257 2.588 1.00 91.88 89 LEU A N 1
ATOM 689 C CA . LEU A 1 89 ? 39.675 17.848 3.040 1.00 91.88 89 LEU A CA 1
ATOM 690 C C . LEU A 1 89 ? 40.703 18.992 2.980 1.00 91.88 89 LEU A C 1
ATOM 692 O O . LEU A 1 89 ? 41.626 19.032 3.793 1.00 91.88 89 LEU A O 1
ATOM 696 N N . HIS A 1 90 ? 40.555 19.913 2.024 1.00 91.19 90 HIS A N 1
ATOM 697 C CA . HIS A 1 90 ? 41.500 20.997 1.738 1.00 91.19 90 HIS A CA 1
ATOM 698 C C . HIS A 1 90 ? 40.778 22.335 1.467 1.00 91.19 90 HIS A C 1
ATOM 700 O O . HIS A 1 90 ? 40.837 22.854 0.344 1.00 91.19 90 HIS A O 1
ATOM 706 N N . PRO A 1 91 ? 40.111 22.925 2.477 1.00 87.31 91 PRO A N 1
ATOM 707 C CA . PRO A 1 91 ? 39.251 24.097 2.286 1.00 87.31 91 PRO A CA 1
ATOM 708 C C . PRO A 1 91 ? 40.011 25.351 1.833 1.00 87.31 91 PRO A C 1
ATOM 710 O O . PRO A 1 91 ? 39.441 26.187 1.136 1.00 87.31 91 PRO A O 1
ATOM 713 N N . ASP A 1 92 ? 41.302 25.455 2.161 1.00 88.88 92 ASP A N 1
ATOM 714 C CA . ASP A 1 92 ? 42.153 26.597 1.796 1.00 88.88 92 ASP A CA 1
ATOM 715 C C . ASP A 1 92 ? 42.661 26.544 0.344 1.00 88.88 92 ASP A C 1
ATOM 717 O O . ASP A 1 92 ? 43.123 27.549 -0.196 1.00 88.88 92 ASP A O 1
ATOM 721 N N . LEU A 1 93 ? 42.597 25.370 -0.295 1.00 82.75 93 LEU A N 1
ATOM 722 C CA . LEU A 1 93 ? 43.162 25.127 -1.629 1.00 82.75 93 LEU A CA 1
ATOM 723 C C . LEU A 1 93 ? 42.094 25.000 -2.718 1.00 82.75 93 LEU A C 1
ATOM 725 O O . LEU A 1 93 ? 42.381 25.235 -3.892 1.00 82.75 93 LEU A O 1
ATOM 729 N N . VAL A 1 94 ? 40.871 24.615 -2.351 1.00 83.38 94 VAL A N 1
ATOM 730 C CA . VAL A 1 94 ? 39.775 24.358 -3.292 1.00 83.38 94 VAL A CA 1
ATOM 731 C C . VAL A 1 94 ? 38.545 25.139 -2.855 1.00 83.38 94 VAL A C 1
ATOM 733 O O . VAL A 1 94 ? 38.121 25.033 -1.711 1.00 83.38 94 VAL A O 1
ATOM 736 N N . CYS A 1 95 ? 37.944 25.911 -3.761 1.00 84.25 95 CYS A N 1
ATOM 737 C CA . CYS A 1 95 ? 36.716 26.656 -3.471 1.00 84.25 95 CYS A CA 1
ATOM 738 C C . CYS A 1 95 ? 35.522 25.717 -3.215 1.00 84.25 95 CYS A C 1
ATOM 740 O O . CYS A 1 95 ? 35.406 24.690 -3.888 1.00 84.25 95 CYS A O 1
ATOM 742 N N . ASP A 1 96 ? 34.600 26.101 -2.317 1.00 85.00 96 ASP A N 1
ATOM 743 C CA . ASP A 1 96 ? 33.345 25.359 -2.108 1.00 85.00 96 ASP A CA 1
ATOM 744 C C . ASP A 1 96 ? 32.549 25.344 -3.427 1.00 85.00 96 ASP A C 1
ATOM 746 O O . ASP A 1 96 ? 32.141 26.407 -3.909 1.00 85.00 96 ASP A O 1
ATOM 750 N N . PRO A 1 97 ? 32.294 24.171 -4.036 1.00 82.31 97 PRO A N 1
ATOM 751 C CA . PRO A 1 97 ? 31.498 24.095 -5.255 1.00 82.31 97 PRO A CA 1
ATOM 752 C C . PRO A 1 97 ? 30.029 24.517 -5.058 1.00 82.31 97 PRO A C 1
ATOM 754 O O . PRO A 1 97 ? 29.316 24.669 -6.047 1.00 82.31 97 PRO A O 1
ATOM 757 N N . PHE A 1 98 ? 29.575 24.720 -3.816 1.00 81.31 98 PHE A N 1
ATOM 758 C CA . PHE A 1 98 ? 28.252 25.252 -3.475 1.00 81.31 98 PHE A CA 1
ATOM 759 C C . PHE A 1 98 ? 28.262 26.703 -2.968 1.00 81.31 98 PHE A C 1
ATOM 761 O O . PHE A 1 98 ? 27.209 27.192 -2.536 1.00 81.31 98 PHE A O 1
ATOM 768 N N . ASP A 1 99 ? 29.403 27.398 -3.019 1.00 80.06 99 ASP A N 1
ATOM 769 C CA . ASP A 1 99 ? 29.497 28.822 -2.674 1.00 80.06 99 ASP A CA 1
ATOM 770 C C . ASP A 1 99 ? 28.439 29.638 -3.444 1.00 80.06 99 ASP A C 1
ATOM 772 O O . ASP A 1 99 ? 28.095 29.331 -4.585 1.00 80.06 99 ASP A O 1
ATOM 776 N N . GLU A 1 100 ? 27.875 30.673 -2.819 1.00 64.44 100 GLU A N 1
ATOM 777 C CA . GLU A 1 100 ? 26.851 31.537 -3.430 1.00 64.44 100 GLU A CA 1
ATOM 778 C C . GLU A 1 100 ? 27.338 32.248 -4.698 1.00 64.44 100 GLU A C 1
ATOM 780 O O . GLU A 1 100 ? 26.534 32.591 -5.563 1.00 64.44 100 GLU A O 1
ATOM 785 N N . ARG A 1 101 ? 28.654 32.430 -4.831 1.00 65.81 101 ARG A N 1
ATOM 786 C CA . ARG A 1 101 ? 29.303 33.035 -6.001 1.00 65.81 101 ARG A CA 1
ATOM 787 C C . ARG A 1 101 ? 29.477 32.054 -7.161 1.00 65.81 101 ARG A C 1
ATOM 789 O O . ARG A 1 101 ? 29.785 32.476 -8.273 1.00 65.81 101 ARG A O 1
ATOM 796 N N . VAL A 1 102 ? 29.298 30.757 -6.915 1.00 66.38 102 VAL A N 1
ATOM 797 C CA . VAL A 1 102 ? 29.371 29.709 -7.934 1.00 66.38 102 VAL A CA 1
ATOM 798 C C . VAL A 1 102 ? 27.965 29.479 -8.484 1.00 66.38 102 VAL A C 1
ATOM 800 O O . VAL A 1 102 ? 27.009 29.270 -7.735 1.00 66.38 102 VAL A O 1
ATOM 803 N N . ALA A 1 103 ? 27.825 29.537 -9.812 1.00 62.94 103 ALA A N 1
ATOM 804 C CA . ALA A 1 103 ? 26.556 29.246 -10.471 1.00 62.94 103 ALA A CA 1
ATOM 805 C C . ALA A 1 103 ? 26.049 27.855 -10.058 1.00 62.94 103 ALA A C 1
ATOM 807 O O . ALA A 1 103 ? 26.835 26.913 -9.944 1.00 62.94 103 ALA A O 1
ATOM 808 N N . ALA A 1 104 ? 24.735 27.728 -9.840 1.00 63.25 104 ALA A N 1
ATOM 809 C CA . ALA A 1 104 ? 24.135 26.447 -9.480 1.00 63.25 104 ALA A CA 1
ATOM 810 C C . ALA A 1 104 ? 24.522 25.364 -10.507 1.00 63.25 104 ALA A C 1
ATOM 812 O O . ALA A 1 104 ? 24.580 25.670 -11.706 1.00 63.25 104 ALA A O 1
ATOM 813 N N . PRO A 1 105 ? 24.775 24.115 -10.068 1.00 65.50 105 PRO A N 1
ATOM 814 C CA . PRO A 1 105 ? 25.129 23.042 -10.986 1.00 65.50 105 PRO A CA 1
ATOM 815 C C . PRO A 1 105 ? 24.067 22.916 -12.092 1.00 65.50 105 PRO A C 1
ATOM 817 O O . PRO A 1 105 ? 22.872 22.896 -11.788 1.00 65.50 105 PRO A O 1
ATOM 820 N N . PRO A 1 106 ? 24.459 22.853 -13.375 1.00 60.72 106 PRO A N 1
ATOM 821 C CA . PRO A 1 106 ? 23.495 22.738 -14.458 1.00 60.72 106 PRO A CA 1
ATOM 822 C C . PRO A 1 106 ? 22.845 21.347 -14.472 1.00 60.72 106 PRO A C 1
ATOM 824 O O . PRO A 1 106 ? 23.517 20.322 -14.346 1.00 60.72 106 PRO A O 1
ATOM 827 N N . GLY A 1 107 ? 21.533 21.307 -14.716 1.00 64.69 107 GLY A N 1
ATOM 828 C CA . GLY A 1 107 ? 20.797 20.079 -15.015 1.00 64.69 107 GLY A CA 1
ATOM 829 C C . GLY A 1 107 ? 19.949 19.503 -13.869 1.00 64.69 107 GLY A C 1
ATOM 830 O O . GLY A 1 107 ? 19.782 20.121 -12.824 1.00 64.69 107 GLY A O 1
ATOM 831 N N . PRO A 1 108 ? 19.352 18.319 -14.092 1.00 75.50 108 PRO A N 1
ATOM 832 C CA . PRO A 1 108 ? 18.340 17.735 -13.211 1.00 75.50 108 PRO A CA 1
ATOM 833 C C . PRO A 1 108 ? 18.928 17.047 -11.962 1.00 75.50 108 PRO A C 1
ATOM 835 O O . PRO A 1 108 ? 19.674 16.073 -12.094 1.00 75.50 108 PRO A O 1
ATOM 838 N N . ARG A 1 109 ? 18.550 17.478 -10.749 1.00 81.69 109 ARG A N 1
ATOM 839 C CA . ARG A 1 109 ? 18.994 16.881 -9.465 1.00 81.69 109 ARG A CA 1
ATOM 840 C C . ARG A 1 109 ? 18.296 15.557 -9.109 1.00 81.69 109 ARG A C 1
ATOM 842 O O . ARG A 1 109 ? 17.368 15.125 -9.796 1.00 81.69 109 ARG A O 1
ATOM 849 N N . THR A 1 110 ? 18.736 14.929 -8.017 1.00 87.75 110 THR A N 1
ATOM 850 C CA . THR A 1 110 ? 18.037 13.798 -7.379 1.00 87.75 110 THR A CA 1
ATOM 851 C C . THR A 1 110 ? 16.865 14.304 -6.534 1.00 87.75 110 THR A C 1
ATOM 853 O O . THR A 1 110 ? 17.010 15.302 -5.838 1.00 87.75 110 THR A O 1
ATOM 856 N N . ARG A 1 111 ? 15.705 13.642 -6.574 1.00 88.00 111 ARG A N 1
ATOM 857 C CA . ARG A 1 111 ? 14.569 13.939 -5.679 1.00 88.00 111 ARG A CA 1
ATOM 858 C C . ARG A 1 111 ? 14.606 13.037 -4.450 1.00 88.00 111 ARG A C 1
ATOM 860 O O . ARG A 1 111 ? 14.828 11.837 -4.602 1.00 88.00 111 ARG A O 1
ATOM 867 N N . PHE A 1 112 ? 14.321 13.577 -3.269 1.00 90.88 112 PHE A N 1
ATOM 868 C CA . PHE A 1 112 ? 14.078 12.774 -2.070 1.00 90.88 112 PHE A CA 1
ATOM 869 C C . PHE A 1 112 ? 12.585 12.662 -1.803 1.00 90.88 112 PHE A C 1
ATOM 871 O O . PHE A 1 112 ? 11.865 13.659 -1.846 1.00 90.88 112 PHE A O 1
ATOM 878 N N . VAL A 1 113 ? 12.113 11.445 -1.543 1.00 90.25 113 VAL A N 1
ATOM 879 C CA . VAL A 1 113 ? 10.685 11.185 -1.361 1.00 90.25 113 VAL A CA 1
ATOM 880 C C . VAL A 1 113 ? 10.483 10.232 -0.192 1.00 90.25 113 VAL A C 1
ATOM 882 O O . VAL A 1 113 ? 10.999 9.122 -0.210 1.00 90.25 113 VAL A O 1
ATOM 885 N N . VAL A 1 114 ? 9.700 10.636 0.803 1.00 93.06 114 VAL A N 1
ATOM 886 C CA . VAL A 1 114 ? 9.187 9.731 1.839 1.00 93.06 114 VAL A CA 1
ATOM 887 C C . VAL A 1 114 ? 7.758 9.385 1.449 1.00 93.06 114 VAL A C 1
ATOM 889 O O . VAL A 1 114 ? 6.901 10.265 1.422 1.00 93.06 114 VAL A O 1
ATOM 892 N N . ASP A 1 115 ? 7.522 8.133 1.067 1.00 91.19 115 ASP A N 1
ATOM 893 C CA . ASP A 1 115 ? 6.262 7.735 0.427 1.00 91.19 115 ASP A CA 1
ATOM 894 C C . ASP A 1 115 ? 5.527 6.599 1.143 1.00 91.19 115 ASP A C 1
ATOM 896 O O . ASP A 1 115 ? 4.353 6.353 0.870 1.00 91.19 115 ASP A O 1
ATOM 900 N N . THR A 1 116 ? 6.195 5.947 2.092 1.00 92.94 116 THR A N 1
ATOM 901 C CA . THR A 1 116 ? 5.641 4.843 2.867 1.00 92.94 116 THR A CA 1
ATOM 902 C C . THR A 1 116 ? 6.075 4.987 4.318 1.00 92.94 116 THR A C 1
ATOM 904 O O . THR A 1 116 ? 7.268 5.085 4.600 1.00 92.94 116 THR A O 1
ATOM 907 N N . ILE A 1 117 ? 5.124 5.000 5.246 1.00 95.31 117 ILE A N 1
ATOM 908 C CA . ILE A 1 117 ? 5.384 5.171 6.675 1.00 95.31 117 ILE A CA 1
ATOM 909 C C . ILE A 1 117 ? 4.590 4.112 7.443 1.00 95.31 117 ILE A C 1
ATOM 911 O O . ILE A 1 117 ? 3.402 3.926 7.194 1.00 95.31 117 ILE A O 1
ATOM 915 N N . ALA A 1 118 ? 5.212 3.433 8.399 1.00 92.88 118 ALA A N 1
ATOM 916 C CA . ALA A 1 118 ? 4.504 2.657 9.408 1.00 92.88 118 ALA A CA 1
ATOM 917 C C . ALA A 1 118 ? 4.940 3.095 10.802 1.00 92.88 118 ALA A C 1
ATOM 919 O O . ALA A 1 118 ? 6.125 3.334 11.045 1.00 92.88 118 ALA A O 1
ATOM 920 N N . GLY A 1 119 ? 3.973 3.216 11.706 1.00 90.75 119 GLY A N 1
ATOM 921 C CA . GLY A 1 119 ? 4.221 3.708 13.049 1.00 90.75 119 GLY A CA 1
ATOM 922 C C . GLY A 1 119 ? 3.395 2.993 14.110 1.00 90.75 119 GLY A C 1
ATOM 923 O O . GLY A 1 119 ? 2.201 2.743 13.923 1.00 90.75 119 GLY A O 1
ATOM 924 N N . THR A 1 120 ? 4.048 2.742 15.241 1.00 86.69 120 THR A N 1
ATOM 925 C CA . THR A 1 120 ? 3.459 2.169 16.454 1.00 86.69 120 THR A CA 1
ATOM 926 C C . THR A 1 120 ? 3.665 3.137 17.620 1.00 86.69 120 THR A C 1
ATOM 928 O O . THR A 1 120 ? 4.756 3.689 17.774 1.00 86.69 120 THR A O 1
ATOM 931 N N . SER A 1 121 ? 2.639 3.372 18.444 1.00 88.12 121 SER A N 1
ATOM 932 C CA . SER A 1 121 ? 2.714 4.233 19.635 1.00 88.12 121 SER A CA 1
ATOM 933 C C . SER A 1 121 ? 3.241 5.642 19.321 1.00 88.12 121 SER A C 1
ATOM 935 O O . SER A 1 121 ? 2.733 6.300 18.409 1.00 88.12 121 SER A O 1
ATOM 937 N N . ALA A 1 122 ? 4.266 6.127 20.027 1.00 86.44 122 ALA A N 1
ATOM 938 C CA . ALA A 1 122 ? 4.908 7.417 19.752 1.00 86.44 122 ALA A CA 1
ATOM 939 C C . ALA A 1 122 ? 5.406 7.566 18.295 1.00 86.44 122 ALA A C 1
ATOM 941 O O . ALA A 1 122 ? 5.335 8.659 17.719 1.00 86.44 122 ALA A O 1
ATOM 942 N N . GLY A 1 123 ? 5.861 6.473 17.670 1.00 89.25 123 GLY A N 1
ATOM 943 C CA . GLY A 1 123 ? 6.202 6.430 16.247 1.00 89.25 123 GLY A CA 1
ATOM 944 C C . GLY A 1 123 ? 4.983 6.629 15.343 1.00 89.25 123 GLY A C 1
ATOM 945 O O . GLY A 1 123 ? 5.070 7.303 14.318 1.00 89.25 123 GLY A O 1
ATOM 946 N N . GLY A 1 124 ? 3.818 6.127 15.759 1.00 91.62 124 GLY A N 1
ATOM 947 C CA . GLY A 1 124 ? 2.542 6.331 15.077 1.00 91.62 124 GLY A CA 1
ATOM 948 C C . GLY A 1 124 ? 2.066 7.785 15.099 1.00 91.62 124 GLY A C 1
ATOM 949 O O . GLY A 1 124 ? 1.673 8.309 14.056 1.00 91.62 124 GLY A O 1
ATOM 950 N N . ILE A 1 125 ? 2.186 8.476 16.242 1.00 94.06 125 ILE A N 1
ATOM 951 C CA . ILE A 1 125 ? 1.873 9.915 16.341 1.00 94.06 125 ILE A CA 1
ATOM 952 C C . ILE A 1 125 ? 2.756 10.708 15.374 1.00 94.06 125 ILE A C 1
ATOM 954 O O . ILE A 1 125 ? 2.250 11.434 14.519 1.00 94.06 125 ILE A O 1
ATOM 958 N N . ASN A 1 126 ? 4.079 10.542 15.460 1.00 94.81 126 ASN A N 1
ATOM 959 C CA . ASN A 1 126 ? 5.009 11.263 14.591 1.00 94.81 126 ASN A CA 1
ATOM 960 C C . ASN A 1 126 ? 4.797 10.919 13.104 1.00 94.81 126 ASN A C 1
ATOM 962 O O . ASN A 1 126 ? 4.849 11.812 12.257 1.00 94.81 126 ASN A O 1
ATOM 966 N N . GLY A 1 127 ? 4.471 9.661 12.786 1.00 95.06 127 GLY A N 1
ATOM 967 C CA . GLY A 1 127 ? 4.121 9.220 11.436 1.00 95.06 127 GLY A CA 1
ATOM 968 C C . GLY A 1 127 ? 2.872 9.893 10.866 1.00 95.06 127 GLY A C 1
ATOM 969 O O . GLY A 1 127 ? 2.898 10.318 9.712 1.00 95.06 127 GLY A O 1
ATOM 970 N N . LEU A 1 128 ? 1.810 10.066 11.663 1.00 96.75 128 LEU A N 1
ATOM 971 C CA . LEU A 1 128 ? 0.593 10.776 11.243 1.00 96.75 128 LEU A CA 1
ATOM 972 C C . LEU A 1 128 ? 0.868 12.245 10.898 1.00 96.75 128 LEU A C 1
ATOM 974 O O . LEU A 1 128 ? 0.429 12.727 9.849 1.00 96.75 128 LEU A O 1
ATOM 978 N N . PHE A 1 129 ? 1.619 12.949 11.747 1.00 96.31 129 PHE A N 1
ATOM 979 C CA . PHE A 1 129 ? 1.988 14.345 11.497 1.00 96.31 129 PHE A CA 1
ATOM 980 C C . PHE A 1 129 ? 2.931 14.480 10.298 1.00 96.31 129 PHE A C 1
ATOM 982 O O . PHE A 1 129 ? 2.716 15.355 9.460 1.00 96.31 129 PHE A O 1
ATOM 989 N N . LEU A 1 130 ? 3.928 13.598 10.164 1.00 95.81 130 LEU A N 1
ATOM 990 C CA . LEU A 1 130 ? 4.845 13.605 9.023 1.00 95.81 130 LEU A CA 1
ATOM 991 C C . LEU A 1 130 ? 4.084 13.348 7.719 1.00 95.81 130 LEU A C 1
ATOM 993 O O . LEU A 1 130 ? 4.260 14.078 6.748 1.00 95.81 130 LEU A O 1
ATOM 997 N N . ALA A 1 131 ? 3.190 12.360 7.699 1.00 95.62 131 ALA A N 1
ATOM 998 C CA . ALA A 1 131 ? 2.420 12.033 6.508 1.00 95.62 131 ALA A CA 1
ATOM 999 C C . ALA A 1 131 ? 1.481 13.173 6.087 1.00 95.62 131 ALA A C 1
ATOM 1001 O O . ALA A 1 131 ? 1.456 13.529 4.907 1.00 95.62 131 ALA A O 1
ATOM 1002 N N . LYS A 1 132 ? 0.768 13.808 7.034 1.00 94.12 132 LYS A N 1
ATOM 1003 C CA . LYS A 1 132 ? -0.060 14.991 6.733 1.00 94.12 132 LYS A CA 1
ATOM 1004 C C . LYS A 1 132 ? 0.803 16.143 6.218 1.00 94.12 132 LYS A C 1
ATOM 1006 O O . LYS A 1 132 ? 0.445 16.762 5.215 1.00 94.12 132 LYS A O 1
ATOM 1011 N N . ALA A 1 133 ? 1.953 16.388 6.853 1.00 92.19 133 ALA A N 1
ATOM 1012 C CA . ALA A 1 133 ? 2.904 17.405 6.421 1.00 92.19 133 ALA A CA 1
ATOM 1013 C C . ALA A 1 133 ? 3.379 17.142 4.988 1.00 92.19 133 ALA A C 1
ATOM 1015 O O . ALA A 1 133 ? 3.335 18.049 4.180 1.00 92.19 133 ALA A O 1
ATOM 1016 N N . LEU A 1 134 ? 3.738 15.914 4.612 1.00 91.75 134 LEU A N 1
ATOM 1017 C CA . LEU A 1 134 ? 4.178 15.588 3.249 1.00 91.75 134 LEU A CA 1
ATOM 1018 C C . LEU A 1 134 ? 3.039 15.667 2.218 1.00 91.75 134 LEU A C 1
ATOM 1020 O O . LEU A 1 134 ? 3.209 16.235 1.136 1.00 91.75 134 LEU A O 1
ATOM 1024 N N . ALA A 1 135 ? 1.863 15.134 2.558 1.00 90.81 135 ALA A N 1
ATOM 1025 C CA . ALA A 1 135 ? 0.700 15.092 1.672 1.00 90.81 135 ALA A CA 1
ATOM 1026 C C . ALA A 1 135 ? 0.108 16.482 1.394 1.00 90.81 135 ALA A C 1
ATOM 1028 O O . ALA A 1 135 ? -0.455 16.717 0.328 1.00 90.81 135 ALA A O 1
ATOM 1029 N N . LYS A 1 136 ? 0.212 17.409 2.352 1.00 87.12 136 LYS A N 1
ATOM 1030 C CA . LYS A 1 136 ? -0.341 18.770 2.248 1.00 87.12 136 LYS A CA 1
ATOM 1031 C C . LYS A 1 136 ? 0.734 19.857 2.122 1.00 87.12 136 LYS A C 1
ATOM 1033 O O . LYS A 1 136 ? 0.372 21.010 1.925 1.00 87.12 136 LYS A O 1
ATOM 1038 N N . GLY A 1 137 ? 2.010 19.483 2.269 1.00 82.75 137 GLY A N 1
ATOM 1039 C CA . GLY A 1 137 ? 3.187 20.347 2.470 1.00 82.75 137 GLY A CA 1
ATOM 1040 C C . GLY A 1 137 ? 3.034 21.427 3.544 1.00 82.75 137 GLY A C 1
ATOM 1041 O O . GLY A 1 137 ? 3.581 22.523 3.444 1.00 82.75 137 GLY A O 1
ATOM 1042 N N . GLN A 1 138 ? 2.283 21.089 4.588 1.00 86.94 138 GLN A N 1
ATOM 1043 C CA . GLN A 1 138 ? 2.106 21.910 5.781 1.00 86.94 138 GLN A CA 1
ATOM 1044 C C . GLN A 1 138 ? 3.335 21.825 6.689 1.00 86.94 138 GLN A C 1
ATOM 1046 O O . GLN A 1 138 ? 4.056 20.828 6.680 1.00 86.94 138 GLN A O 1
ATOM 1051 N N . GLU A 1 139 ? 3.545 22.840 7.528 1.00 83.94 139 GLU A N 1
ATOM 1052 C CA . GLU A 1 139 ? 4.634 22.807 8.505 1.00 83.94 139 GLU A CA 1
ATOM 1053 C C . GLU A 1 139 ? 4.469 21.678 9.527 1.00 83.94 139 GLU A C 1
ATOM 1055 O O . GLU A 1 139 ? 3.411 21.503 10.133 1.00 83.94 139 GLU A O 1
ATOM 1060 N N . PHE A 1 140 ? 5.572 20.979 9.795 1.00 85.75 140 PHE A N 1
ATOM 1061 C CA . PHE A 1 140 ? 5.662 19.949 10.831 1.00 85.75 140 PHE A CA 1
ATOM 1062 C C . PHE A 1 140 ? 5.796 20.521 12.263 1.00 85.75 140 PHE A C 1
ATOM 1064 O O . PHE A 1 140 ? 5.521 19.842 13.253 1.00 85.75 140 PHE A O 1
ATOM 1071 N N . ALA A 1 141 ? 6.153 21.804 12.395 1.00 84.19 141 ALA A N 1
ATOM 1072 C CA . ALA A 1 141 ? 6.414 22.487 13.667 1.00 84.19 141 ALA A CA 1
ATOM 1073 C C . ALA A 1 141 ? 5.317 22.393 14.762 1.00 84.19 141 ALA A C 1
ATOM 1075 O O . ALA A 1 141 ? 5.684 22.415 15.942 1.00 84.19 141 ALA A O 1
ATOM 1076 N N . PRO A 1 142 ? 4.002 22.308 14.461 1.00 88.75 142 PRO A N 1
ATOM 1077 C CA . PRO A 1 142 ? 2.965 22.200 15.490 1.00 88.75 142 PRO A CA 1
ATOM 1078 C C . PRO A 1 142 ? 3.124 21.008 16.443 1.00 88.75 142 PRO A C 1
ATOM 1080 O O . PRO A 1 142 ? 2.881 21.180 17.634 1.00 88.75 142 PRO A O 1
ATOM 1083 N N . LEU A 1 143 ? 3.588 19.842 15.971 1.00 90.12 143 LEU A N 1
ATOM 1084 C CA . LEU A 1 143 ? 3.787 18.679 16.847 1.00 90.12 143 LEU A CA 1
ATOM 1085 C C . LEU A 1 143 ? 4.902 18.923 17.870 1.00 90.12 143 LEU A C 1
ATOM 1087 O O . LEU A 1 143 ? 4.760 18.601 19.045 1.00 90.12 143 LEU A O 1
ATOM 1091 N N . LYS A 1 144 ? 5.992 19.574 17.449 1.00 89.31 144 LYS A N 1
ATOM 1092 C CA . LYS A 1 144 ? 7.067 19.982 18.361 1.00 89.31 144 LYS A CA 1
ATOM 1093 C C . LYS A 1 144 ? 6.547 20.908 19.463 1.00 89.31 144 LYS A C 1
ATOM 1095 O O . LYS A 1 144 ? 6.930 20.758 20.619 1.00 89.31 144 LYS A O 1
ATOM 1100 N N . ARG A 1 145 ? 5.685 21.873 19.115 1.00 90.06 145 ARG A N 1
ATOM 1101 C CA . ARG A 1 145 ? 5.081 22.782 20.104 1.00 90.06 145 ARG A CA 1
ATOM 1102 C C . ARG A 1 145 ? 4.195 22.031 21.088 1.00 90.06 145 ARG A C 1
ATOM 1104 O O . ARG A 1 145 ? 4.317 22.287 22.278 1.00 90.06 145 ARG A O 1
ATOM 1111 N N . LEU A 1 146 ? 3.384 21.090 20.596 1.00 91.31 146 LEU A N 1
ATOM 1112 C CA . LEU A 1 146 ? 2.572 20.220 21.443 1.00 91.31 146 LEU A CA 1
ATOM 1113 C C . LEU A 1 146 ? 3.445 19.499 22.476 1.00 91.31 146 LEU A C 1
ATOM 1115 O O . LEU A 1 146 ? 3.171 19.597 23.664 1.00 91.31 146 LEU A O 1
ATOM 1119 N N . TRP A 1 147 ? 4.534 18.852 22.050 1.00 89.88 147 TRP A N 1
ATOM 1120 C CA . TRP A 1 147 ? 5.413 18.140 22.981 1.00 89.88 147 TRP A CA 1
ATOM 1121 C C . TRP A 1 147 ? 6.063 19.044 24.028 1.00 89.88 147 TRP A C 1
ATOM 1123 O O . TRP A 1 147 ? 6.132 18.669 25.191 1.00 89.88 147 TRP A O 1
ATOM 1133 N N . ILE A 1 148 ? 6.516 20.237 23.636 1.00 88.94 148 ILE A N 1
ATOM 1134 C CA . ILE A 1 148 ? 7.165 21.179 24.561 1.00 88.94 148 ILE A CA 1
ATOM 1135 C C . ILE A 1 148 ? 6.168 21.761 25.575 1.00 88.94 148 ILE A C 1
ATOM 1137 O O . ILE A 1 148 ? 6.555 22.054 26.699 1.00 88.94 148 ILE A O 1
ATOM 1141 N N . GLN A 1 149 ? 4.914 21.976 25.173 1.00 88.94 149 GLN A N 1
ATOM 1142 C CA . GLN A 1 149 ? 3.919 22.683 25.989 1.00 88.94 149 GLN A CA 1
ATOM 1143 C C . GLN A 1 149 ? 3.026 21.750 26.807 1.00 88.94 149 GLN A C 1
ATOM 1145 O O . GLN A 1 149 ? 2.596 22.124 27.890 1.00 88.94 149 GLN A O 1
ATOM 1150 N N . GLU A 1 150 ? 2.719 20.567 26.279 1.00 88.12 150 GLU A N 1
ATOM 1151 C CA . GLU A 1 150 ? 1.711 19.651 26.830 1.00 88.12 150 GLU A CA 1
ATOM 1152 C C . GLU A 1 150 ? 2.292 18.267 27.156 1.00 88.12 150 GLU A C 1
ATOM 1154 O O . GLU A 1 150 ? 1.587 17.426 27.700 1.00 88.12 150 GLU A O 1
ATOM 1159 N N . GLY A 1 151 ? 3.556 17.998 26.804 1.00 83.19 151 GLY A N 1
ATOM 1160 C CA . GLY A 1 151 ? 4.208 16.703 27.035 1.00 83.19 151 GLY A CA 1
ATOM 1161 C C . GLY A 1 151 ? 4.734 16.496 28.458 1.00 83.19 151 GLY A C 1
ATOM 1162 O O . GLY A 1 151 ? 5.311 15.444 28.729 1.00 83.19 151 GLY A O 1
ATOM 1163 N N . ASP A 1 152 ? 4.567 17.482 29.343 1.00 84.69 152 ASP A N 1
ATOM 1164 C CA . ASP A 1 152 ? 4.923 17.367 30.756 1.00 84.69 152 ASP A CA 1
ATOM 1165 C C . ASP A 1 152 ? 3.969 16.395 31.465 1.00 84.69 152 ASP A C 1
ATOM 1167 O O . ASP A 1 152 ? 2.749 16.574 31.441 1.00 84.69 152 ASP A O 1
ATOM 1171 N N . ILE A 1 153 ? 4.530 15.359 32.094 1.00 82.12 153 ILE A N 1
ATOM 1172 C CA . ILE A 1 153 ? 3.758 14.318 32.779 1.00 82.12 153 ILE A CA 1
ATOM 1173 C C . ILE A 1 153 ? 2.933 14.924 33.913 1.00 82.12 153 ILE A C 1
ATOM 1175 O O . ILE A 1 153 ? 1.779 14.528 34.068 1.00 82.12 153 ILE A O 1
ATOM 1179 N N . ASP A 1 154 ? 3.469 15.907 34.642 1.00 81.88 154 ASP A N 1
ATOM 1180 C CA . ASP A 1 154 ? 2.761 16.542 35.759 1.00 81.88 154 ASP A CA 1
ATOM 1181 C C . ASP A 1 154 ? 1.479 17.238 35.278 1.00 81.88 154 ASP A C 1
ATOM 1183 O O . ASP A 1 154 ? 0.432 17.138 35.916 1.00 81.88 154 ASP A O 1
ATOM 1187 N N . GLY A 1 155 ? 1.524 17.868 34.098 1.00 82.62 155 GLY A N 1
ATOM 1188 C CA . GLY A 1 155 ? 0.356 18.483 33.458 1.00 82.62 155 GLY A CA 1
ATOM 1189 C C . GLY A 1 155 ? -0.621 17.482 32.827 1.00 82.62 155 GLY A C 1
ATOM 1190 O O . GLY A 1 155 ? -1.764 17.837 32.522 1.00 82.62 155 GLY A O 1
ATOM 1191 N N . LEU A 1 156 ? -0.187 16.236 32.624 1.00 86.38 156 LEU A N 1
ATOM 1192 C CA . LEU A 1 156 ? -0.997 15.157 32.068 1.00 86.38 156 LEU A CA 1
ATOM 1193 C C . LEU A 1 156 ? -1.622 14.259 33.136 1.00 86.38 156 LEU A C 1
ATOM 1195 O O . LEU A 1 156 ? -2.505 13.489 32.772 1.00 86.38 156 LEU A O 1
ATOM 1199 N N . LEU A 1 157 ? -1.218 14.324 34.408 1.00 90.38 157 LEU A N 1
ATOM 1200 C CA . LEU A 1 157 ? -1.820 13.518 35.477 1.00 90.38 157 LEU A CA 1
ATOM 1201 C C . LEU A 1 157 ? -3.343 13.704 35.513 1.00 90.38 157 LEU A C 1
ATOM 1203 O O . LEU A 1 157 ? -3.843 14.819 35.454 1.00 90.38 157 LEU A O 1
ATOM 1207 N N . ASN A 1 158 ? -4.097 12.607 35.598 1.00 88.62 158 ASN A N 1
ATOM 1208 C CA . ASN A 1 158 ? -5.558 12.595 35.492 1.00 88.62 158 ASN A CA 1
ATOM 1209 C C . ASN A 1 158 ? -6.239 13.095 36.777 1.00 88.62 158 ASN A C 1
ATOM 1211 O O . ASN A 1 158 ? -6.896 12.351 37.508 1.00 88.62 158 ASN A O 1
ATOM 1215 N N . ASP A 1 159 ? -6.050 14.376 37.066 1.00 88.50 159 ASP A N 1
ATOM 1216 C CA . ASP A 1 159 ? -6.605 15.089 38.203 1.00 88.50 159 ASP A CA 1
ATOM 1217 C C . ASP A 1 159 ? -7.472 16.279 37.753 1.00 88.50 159 ASP A C 1
ATOM 1219 O O . ASP A 1 159 ? -7.741 16.479 36.569 1.00 88.50 159 ASP A O 1
ATOM 1223 N N . LYS A 1 160 ? -7.937 17.098 38.703 1.00 86.69 160 LYS A N 1
ATOM 1224 C CA . LYS A 1 160 ? -8.739 18.286 38.373 1.00 86.69 160 LYS A CA 1
ATOM 1225 C C . LYS A 1 160 ? -7.958 19.329 37.565 1.00 86.69 160 LYS A C 1
ATOM 1227 O O . LYS A 1 160 ? -8.590 20.034 36.784 1.00 86.69 160 LYS A O 1
ATOM 1232 N N . ALA A 1 161 ? -6.645 19.444 37.766 1.00 88.69 161 ALA A N 1
ATOM 1233 C CA . ALA A 1 161 ? -5.812 20.454 37.122 1.00 88.69 161 ALA A CA 1
ATOM 1234 C C . ALA A 1 161 ? -5.636 20.159 35.626 1.00 88.69 161 ALA A C 1
ATOM 1236 O O . ALA A 1 161 ? -5.759 21.059 34.800 1.00 88.69 161 ALA A O 1
ATOM 1237 N N . SER A 1 162 ? -5.479 18.890 35.244 1.00 90.00 162 SER A N 1
ATOM 1238 C CA . SER A 1 162 ? -5.376 18.507 33.827 1.00 90.00 162 SER A CA 1
ATOM 1239 C C . SER A 1 162 ? -6.627 18.826 32.988 1.00 90.00 162 SER A C 1
ATOM 1241 O O . SER A 1 162 ? -6.539 18.904 31.759 1.00 90.00 162 SER A O 1
ATOM 1243 N N . TYR A 1 163 ? -7.783 19.054 33.624 1.00 91.06 163 TYR A N 1
ATOM 1244 C CA . TYR A 1 163 ? -9.029 19.474 32.967 1.00 91.06 163 TYR A CA 1
ATOM 1245 C C . TYR A 1 163 ? -9.254 20.992 32.950 1.00 91.06 163 TYR A C 1
ATOM 1247 O O . TYR A 1 163 ? -10.302 21.428 32.476 1.00 91.06 163 TYR A O 1
ATOM 1255 N N . GLU A 1 164 ? -8.311 21.808 33.424 1.00 89.12 164 GLU A N 1
ATOM 1256 C CA . GLU A 1 164 ? -8.424 23.266 33.328 1.00 89.12 164 GLU A CA 1
ATOM 1257 C C . GLU A 1 164 ? -8.524 23.704 31.852 1.00 89.12 164 GLU A C 1
ATOM 1259 O O . GLU A 1 164 ? -7.679 23.360 31.017 1.00 89.12 164 GLU A O 1
ATOM 1264 N N . GLY A 1 165 ? -9.607 24.411 31.509 1.00 86.75 165 GLY A N 1
ATOM 1265 C CA . GLY A 1 165 ? -9.962 24.788 30.133 1.00 86.75 165 GLY A CA 1
ATOM 1266 C C . GLY A 1 165 ? -10.591 23.665 29.291 1.00 86.75 165 GLY A C 1
ATOM 1267 O O . GLY A 1 165 ? -10.913 23.872 28.113 1.00 86.75 165 GLY A O 1
ATOM 1268 N N . LEU A 1 166 ? -10.771 22.480 29.879 1.00 90.81 166 LEU A N 1
ATO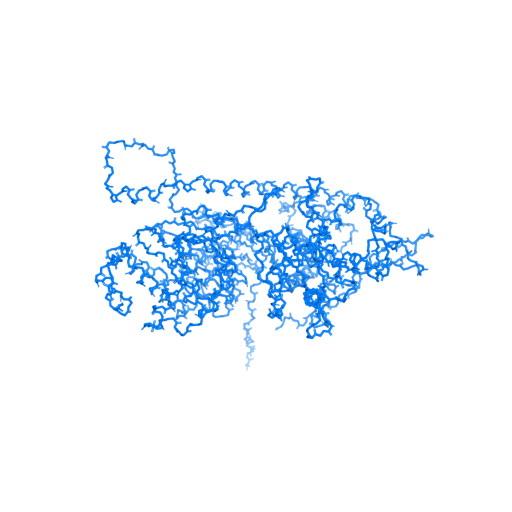M 1269 C CA . LEU A 1 166 ? -11.372 21.277 29.299 1.00 90.81 166 LEU A CA 1
ATOM 1270 C C . LEU A 1 166 ? -12.501 20.727 30.186 1.00 90.81 166 LEU A C 1
ATOM 1272 O O . LEU A 1 166 ? -12.792 19.533 30.161 1.00 90.81 166 LEU A O 1
ATOM 1276 N N . GLU A 1 167 ? -13.172 21.581 30.958 1.00 91.38 167 GLU A N 1
ATOM 1277 C CA . GLU A 1 167 ? -14.177 21.168 31.944 1.00 91.38 167 GLU A CA 1
ATOM 1278 C C . GLU A 1 167 ? -15.340 20.403 31.297 1.00 91.38 167 GLU A C 1
ATOM 1280 O O . GLU A 1 167 ? -15.882 19.479 31.896 1.00 91.38 167 GLU A O 1
ATOM 1285 N N . TYR A 1 168 ? -15.674 20.737 30.047 1.00 90.31 168 TYR A N 1
ATOM 1286 C CA . TYR A 1 168 ? -16.700 20.064 29.242 1.00 90.31 168 TYR A CA 1
ATOM 1287 C C . TYR A 1 168 ? -16.357 18.607 28.884 1.00 90.31 168 TYR A C 1
ATOM 1289 O O . TYR A 1 168 ? -17.251 17.845 28.526 1.00 90.31 168 TYR A O 1
ATOM 1297 N N . ALA A 1 169 ? -15.075 18.229 28.922 1.00 89.19 169 ALA A N 1
ATOM 1298 C CA . ALA A 1 169 ? -14.619 16.881 28.593 1.00 89.19 169 ALA A CA 1
ATOM 1299 C C . ALA A 1 169 ? -14.703 15.935 29.797 1.00 89.19 169 ALA A C 1
ATOM 1301 O O . ALA A 1 169 ? -14.811 14.724 29.625 1.00 89.19 169 ALA A O 1
ATOM 1302 N N . ARG A 1 170 ? -14.672 16.480 31.016 1.00 88.19 170 ARG A N 1
ATOM 1303 C CA . ARG A 1 170 ? -14.565 15.701 32.246 1.00 88.19 170 ARG A CA 1
ATOM 1304 C C . ARG A 1 170 ? -15.837 14.902 32.539 1.00 88.19 170 ARG A C 1
ATOM 1306 O O . ARG A 1 170 ? -16.945 15.419 32.444 1.00 88.19 170 ARG A O 1
ATOM 1313 N N . THR A 1 171 ? -15.664 13.656 32.974 1.00 85.44 171 THR A N 1
ATOM 1314 C CA . THR A 1 171 ? -16.749 12.785 33.456 1.00 85.44 171 THR A CA 1
ATOM 1315 C C . THR A 1 171 ? -16.790 12.715 34.987 1.00 85.44 171 THR A C 1
ATOM 1317 O O . THR A 1 171 ? -15.752 12.840 35.634 1.00 85.44 171 THR A O 1
ATOM 1320 N N . ASP A 1 172 ? -17.961 12.440 35.572 1.00 79.56 172 ASP A N 1
ATOM 1321 C CA . ASP A 1 172 ? -18.174 12.403 37.035 1.00 79.56 172 ASP A CA 1
ATOM 1322 C C . ASP A 1 172 ? -17.566 11.175 37.757 1.00 79.56 172 ASP A C 1
ATOM 1324 O O . ASP A 1 172 ? -17.610 11.087 38.985 1.00 79.56 172 ASP A O 1
ATOM 1328 N N . GLY A 1 173 ? -17.002 10.214 37.018 1.00 77.12 173 GLY A N 1
ATOM 1329 C CA . GLY A 1 173 ? -16.387 9.002 37.571 1.00 77.12 173 GLY A CA 1
ATOM 1330 C C . GLY A 1 173 ? -14.953 9.199 38.094 1.00 77.12 173 GLY A C 1
ATOM 1331 O O . GLY A 1 173 ? -14.299 10.192 37.768 1.00 77.12 173 GLY A O 1
ATOM 1332 N N . PRO A 1 174 ? -14.428 8.249 38.896 1.00 76.44 174 PRO A N 1
ATOM 1333 C CA . PRO A 1 174 ? -13.013 8.242 39.258 1.00 76.44 174 PRO A CA 1
ATOM 1334 C C . PRO A 1 174 ? -12.135 8.010 38.011 1.00 76.44 174 PRO A C 1
ATOM 1336 O O . PRO A 1 174 ? -12.564 7.281 37.107 1.00 76.44 174 PRO A O 1
ATOM 1339 N N . PRO A 1 175 ? -10.917 8.586 37.963 1.00 77.94 175 PRO A N 1
ATOM 1340 C CA . PRO A 1 175 ? -10.006 8.419 36.831 1.00 77.94 175 PRO A CA 1
ATOM 1341 C C . PRO A 1 175 ? -9.681 6.934 36.613 1.00 77.94 175 PRO A C 1
ATOM 1343 O O . PRO A 1 175 ? -9.320 6.243 37.567 1.00 77.94 175 PRO A O 1
ATOM 1346 N N . GLN A 1 176 ? -9.830 6.431 35.380 1.00 81.88 176 GLN A N 1
ATOM 1347 C CA . GLN A 1 176 ? -9.543 5.023 35.048 1.00 81.88 176 GLN A CA 1
ATOM 1348 C C . GLN A 1 176 ? -8.112 4.823 34.520 1.00 81.88 176 GLN A C 1
ATOM 1350 O O . GLN A 1 176 ? -7.645 3.688 34.421 1.00 81.88 176 GLN A O 1
ATOM 1355 N N . SER A 1 177 ? -7.397 5.911 34.216 1.00 86.38 177 SER A N 1
ATOM 1356 C CA . SER A 1 177 ? -5.971 5.927 33.870 1.00 86.38 177 SER A CA 1
ATOM 1357 C C . SER A 1 177 ? -5.195 6.989 34.640 1.00 86.38 177 SER A C 1
ATOM 1359 O O . SER A 1 177 ? -5.768 7.973 35.109 1.00 86.38 177 SER A O 1
ATOM 1361 N N . LEU A 1 178 ? -3.875 6.803 34.722 1.00 87.38 178 LEU A N 1
ATOM 1362 C CA . LEU A 1 178 ? -2.945 7.726 35.374 1.00 87.38 178 LEU A CA 1
ATOM 1363 C C . LEU A 1 178 ? -2.891 9.093 34.682 1.00 87.38 178 LEU A C 1
ATOM 1365 O O . LEU A 1 178 ? -2.826 10.109 35.365 1.00 87.38 178 LEU A O 1
ATOM 1369 N N . LEU A 1 179 ? -2.912 9.120 33.348 1.00 90.00 179 LEU A N 1
ATOM 1370 C CA . LEU A 1 179 ? -2.833 10.327 32.528 1.00 90.00 179 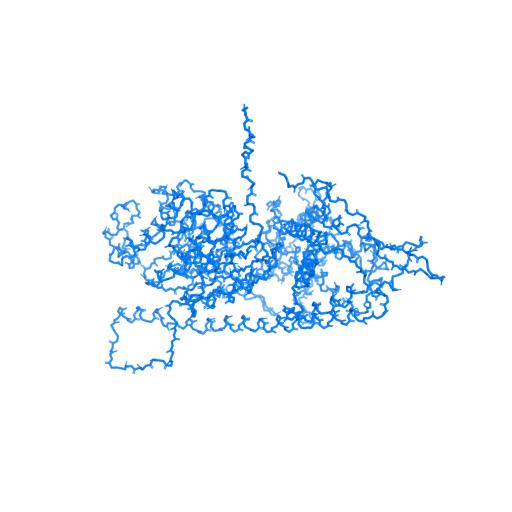LEU A CA 1
ATOM 1371 C C . LEU A 1 179 ? -4.186 10.650 31.885 1.00 90.00 179 LEU A C 1
ATOM 1373 O O . LEU A 1 179 ? -4.998 9.762 31.613 1.00 90.00 179 LEU A O 1
ATOM 1377 N N . ASN A 1 180 ? -4.434 11.934 31.641 1.00 92.06 180 ASN A N 1
ATOM 1378 C CA . ASN A 1 180 ? -5.683 12.469 31.129 1.00 92.06 180 ASN A CA 1
ATOM 1379 C C . ASN A 1 180 ? -5.850 12.143 29.636 1.00 92.06 180 ASN A C 1
ATOM 1381 O O . ASN A 1 180 ? -5.328 12.813 28.737 1.00 92.06 180 ASN A O 1
ATOM 1385 N N . SER A 1 181 ? -6.621 11.087 29.395 1.00 91.88 181 SER A N 1
ATOM 1386 C CA . SER A 1 181 ? -6.930 10.548 28.073 1.00 91.88 181 SER A CA 1
ATOM 1387 C C . SER A 1 181 ? -7.640 11.541 27.155 1.00 91.88 181 SER A C 1
ATOM 1389 O O . SER A 1 181 ? -7.300 11.611 25.968 1.00 91.88 181 SER A O 1
ATOM 1391 N N . ASP A 1 182 ? -8.576 12.312 27.708 1.00 93.25 182 ASP A N 1
ATOM 1392 C CA . ASP A 1 182 ? -9.397 13.273 26.974 1.00 93.25 182 ASP A CA 1
ATOM 1393 C C . ASP A 1 182 ? -8.571 14.493 26.554 1.00 93.25 182 ASP A C 1
ATOM 1395 O O . ASP A 1 182 ? -8.626 14.912 25.393 1.00 93.25 182 ASP A O 1
ATOM 1399 N N . ARG A 1 183 ? -7.727 15.011 27.461 1.00 93.00 183 ARG A N 1
ATOM 1400 C CA . ARG A 1 183 ? -6.781 16.096 27.163 1.00 93.00 183 ARG A CA 1
ATOM 1401 C C . ARG A 1 183 ? -5.875 15.723 26.000 1.00 93.00 183 ARG A C 1
ATOM 1403 O O . ARG A 1 183 ? -5.750 16.509 25.064 1.00 93.00 183 ARG A O 1
ATOM 1410 N N . MET A 1 184 ? -5.291 14.524 26.022 1.00 92.44 184 MET A N 1
ATOM 1411 C CA . MET A 1 184 ? -4.399 14.075 24.951 1.00 92.44 184 MET A CA 1
ATOM 1412 C C . MET A 1 184 ? -5.100 14.091 23.584 1.00 92.44 184 MET A C 1
ATOM 1414 O O . MET A 1 184 ? -4.560 14.644 22.627 1.00 92.44 184 MET A O 1
ATOM 1418 N N . TYR A 1 185 ? -6.323 13.557 23.477 1.00 94.88 185 TYR A N 1
ATOM 1419 C CA . TYR A 1 185 ? -7.070 13.591 22.214 1.00 94.88 185 TYR A CA 1
ATOM 1420 C C . TYR A 1 185 ? -7.376 15.023 21.754 1.00 94.88 185 TYR A C 1
ATOM 1422 O O . TYR A 1 185 ? -7.094 15.369 20.605 1.00 94.88 185 TYR A O 1
ATOM 1430 N N . VAL A 1 186 ? -7.895 15.875 22.644 1.00 95.06 186 VAL A N 1
ATOM 1431 C CA . VAL A 1 186 ? -8.224 17.270 22.313 1.00 95.06 186 VAL A CA 1
ATOM 1432 C C . VAL A 1 186 ? -6.990 18.030 21.824 1.00 95.06 186 VAL A C 1
ATOM 1434 O O . VAL A 1 186 ? -7.034 18.682 20.779 1.00 95.06 186 VAL A O 1
ATOM 1437 N N . LYS A 1 187 ? -5.862 17.898 22.524 1.00 94.56 187 LYS A N 1
ATOM 1438 C CA . LYS A 1 187 ? -4.611 18.572 22.165 1.00 94.56 187 LYS A CA 1
ATOM 1439 C C . LYS A 1 187 ? -4.020 18.062 20.849 1.00 94.56 187 LYS A C 1
ATOM 1441 O O . LYS A 1 187 ? -3.478 18.854 20.077 1.00 94.56 187 LYS A O 1
ATOM 1446 N N . LEU A 1 188 ? -4.183 16.775 20.530 1.00 95.25 188 LEU A N 1
ATOM 1447 C CA . LEU A 1 188 ? -3.822 16.234 19.215 1.00 95.25 188 LEU A CA 1
ATOM 1448 C C . LEU A 1 188 ? -4.682 16.840 18.094 1.00 95.25 188 LEU A C 1
ATOM 1450 O O . LEU A 1 188 ? -4.133 17.219 17.056 1.00 95.25 188 LEU A O 1
ATOM 1454 N N . VAL A 1 189 ? -6.000 16.985 18.295 1.00 95.56 189 VAL A N 1
ATOM 1455 C CA . VAL A 1 189 ? -6.892 17.662 17.331 1.00 95.56 189 VAL A CA 1
ATOM 1456 C C . VAL A 1 189 ? -6.421 19.098 17.093 1.00 95.56 189 VAL A C 1
ATOM 1458 O O . VAL A 1 189 ? -6.224 19.498 15.942 1.00 95.56 189 VAL A O 1
ATOM 1461 N N . GLU A 1 190 ? -6.176 19.859 18.162 1.00 94.06 190 GLU A N 1
ATOM 1462 C CA . GLU A 1 190 ? -5.687 21.242 18.084 1.00 94.06 190 GLU A CA 1
ATOM 1463 C C . GLU A 1 190 ? -4.344 21.339 17.341 1.00 94.06 190 GLU A C 1
ATOM 1465 O O . GLU A 1 190 ? -4.157 22.220 16.496 1.00 94.06 190 GLU A O 1
ATOM 1470 N N . ALA A 1 191 ? -3.420 20.409 17.593 1.00 94.62 191 ALA A N 1
ATOM 1471 C CA . ALA A 1 191 ? -2.120 20.375 16.931 1.00 94.62 191 ALA A CA 1
ATOM 1472 C C . ALA A 1 191 ? -2.238 20.112 15.417 1.00 94.62 191 ALA A C 1
ATOM 1474 O O . ALA A 1 191 ? -1.608 20.820 14.624 1.00 94.62 191 ALA A O 1
ATOM 1475 N N . PHE A 1 192 ? -3.086 19.168 14.991 1.00 94.81 192 PHE A N 1
ATOM 1476 C CA . PHE A 1 192 ? -3.362 18.928 13.568 1.00 94.81 192 PHE A CA 1
ATOM 1477 C C . PHE A 1 192 ? -4.036 20.128 12.888 1.00 94.81 192 PHE A C 1
ATOM 1479 O O . PHE A 1 192 ? -3.720 20.460 11.742 1.00 94.81 192 PHE A O 1
ATOM 1486 N N . GLN A 1 193 ? -4.938 20.825 13.581 1.00 92.88 193 GLN A N 1
ATOM 1487 C CA . GLN A 1 193 ? -5.516 22.073 13.075 1.00 92.88 193 GLN A CA 1
ATOM 1488 C C . GLN A 1 193 ? -4.478 23.188 12.966 1.00 92.88 193 GLN A C 1
ATOM 1490 O O . GLN A 1 193 ? -4.503 23.970 12.014 1.00 92.88 193 GLN A O 1
ATOM 1495 N N . GLY A 1 194 ? -3.534 23.239 13.908 1.00 91.38 194 GLY A N 1
ATOM 1496 C CA . GLY A 1 194 ? -2.392 24.144 13.872 1.00 91.38 194 GLY A CA 1
ATOM 1497 C C . GLY A 1 194 ? -1.563 24.004 12.593 1.00 91.38 194 GLY A C 1
ATOM 1498 O O . GLY A 1 194 ? -1.105 25.016 12.068 1.00 91.38 194 GLY A O 1
ATOM 1499 N N . MET A 1 195 ? -1.435 22.789 12.042 1.00 90.31 195 MET A N 1
ATOM 1500 C CA . MET A 1 195 ? -0.764 22.559 10.750 1.00 90.31 195 MET A CA 1
ATOM 1501 C C . MET A 1 195 ? -1.501 23.208 9.576 1.00 90.31 195 MET A C 1
ATOM 1503 O O . MET A 1 195 ? -0.871 23.679 8.637 1.00 90.31 195 MET A O 1
ATOM 1507 N N . THR A 1 196 ? -2.831 23.266 9.638 1.00 86.19 196 THR A N 1
ATOM 1508 C CA . THR A 1 196 ? -3.670 23.825 8.563 1.00 86.19 196 THR A CA 1
ATOM 1509 C C . THR A 1 196 ? -3.573 25.345 8.491 1.00 86.19 196 THR A C 1
ATOM 1511 O O . THR A 1 196 ? -3.687 25.932 7.420 1.00 86.19 196 THR A O 1
ATOM 1514 N N . LYS A 1 197 ? -3.342 25.987 9.639 1.00 80.06 197 LYS A N 1
ATOM 1515 C CA . LYS A 1 197 ? -3.201 27.444 9.752 1.00 80.06 197 LYS A CA 1
ATOM 1516 C C . LYS A 1 197 ? -1.784 27.932 9.436 1.00 80.06 197 LYS A C 1
ATOM 1518 O O . LYS A 1 197 ? -1.599 29.126 9.213 1.00 80.06 197 LYS A O 1
ATOM 1523 N N . ALA A 1 198 ? -0.790 27.044 9.465 1.00 74.44 198 ALA A N 1
ATOM 1524 C CA . ALA A 1 198 ? 0.597 27.405 9.212 1.00 74.44 198 ALA A CA 1
ATOM 1525 C C . ALA A 1 198 ? 0.827 27.651 7.708 1.00 74.44 198 ALA A C 1
ATOM 1527 O O . ALA A 1 198 ? 0.352 26.862 6.886 1.00 74.44 198 ALA A O 1
ATOM 1528 N N . PRO A 1 199 ? 1.549 28.722 7.325 1.00 66.94 199 PRO A N 1
ATOM 1529 C CA . PRO A 1 199 ? 1.920 28.934 5.935 1.00 66.94 199 PRO A CA 1
ATOM 1530 C C . PRO A 1 199 ? 2.788 27.763 5.458 1.00 66.94 199 PRO A C 1
ATOM 1532 O O . PRO A 1 199 ? 3.599 27.256 6.233 1.00 66.94 199 PRO A O 1
ATOM 1535 N N . PRO A 1 200 ? 2.654 27.317 4.205 1.00 68.88 200 PRO A N 1
ATOM 1536 C CA . PRO A 1 200 ? 3.412 26.163 3.772 1.00 68.88 200 PRO A CA 1
ATOM 1537 C C . PRO A 1 200 ? 4.914 26.435 3.649 1.00 68.88 200 PRO A C 1
ATOM 1539 O O . PRO A 1 200 ? 5.332 27.504 3.202 1.00 68.88 200 PRO A O 1
ATOM 1542 N N . ALA A 1 201 ? 5.738 25.450 4.024 1.00 65.25 201 ALA A N 1
ATOM 1543 C CA . ALA A 1 201 ? 7.193 25.633 4.134 1.00 65.25 201 ALA A CA 1
ATOM 1544 C C . ALA A 1 201 ? 7.930 25.671 2.783 1.00 65.25 201 ALA A C 1
ATOM 1546 O O . ALA A 1 201 ? 9.110 26.024 2.719 1.00 65.25 201 ALA A O 1
ATOM 1547 N N . THR A 1 202 ? 7.252 25.244 1.726 1.00 64.38 202 THR A N 1
ATOM 1548 C CA . THR A 1 202 ? 7.648 25.307 0.320 1.00 64.38 202 THR A CA 1
ATOM 1549 C C . THR A 1 202 ? 6.455 25.969 -0.359 1.00 64.38 202 THR A C 1
ATOM 1551 O O . THR A 1 202 ? 5.351 25.469 -0.163 1.00 64.38 202 THR A O 1
ATOM 1554 N N . GLY A 1 203 ? 6.614 27.112 -1.037 1.00 63.44 203 GLY A N 1
ATOM 1555 C CA . GLY A 1 203 ? 5.480 27.934 -1.502 1.00 63.44 203 GLY A CA 1
ATOM 1556 C C . GLY A 1 203 ? 4.354 27.134 -2.183 1.00 63.44 203 GLY A C 1
ATOM 1557 O O . GLY A 1 203 ? 4.594 26.058 -2.710 1.00 63.44 203 GLY A O 1
ATOM 1558 N N . ALA A 1 204 ? 3.121 27.650 -2.202 1.00 61.22 204 ALA A N 1
ATOM 1559 C CA . ALA A 1 204 ? 1.906 26.876 -2.522 1.00 61.22 204 ALA A CA 1
ATOM 1560 C C . ALA A 1 204 ? 1.931 26.040 -3.829 1.00 61.22 204 ALA A C 1
ATOM 1562 O O . ALA A 1 204 ? 1.213 25.047 -3.924 1.00 61.22 204 ALA A O 1
ATOM 1563 N N . ALA A 1 205 ? 2.757 26.409 -4.816 1.00 62.47 205 ALA A N 1
ATOM 1564 C CA . ALA A 1 205 ? 2.965 25.655 -6.059 1.00 62.47 205 ALA A CA 1
ATOM 1565 C C . ALA A 1 205 ? 3.743 24.328 -5.880 1.00 62.47 205 ALA A C 1
ATOM 1567 O O . ALA A 1 205 ? 3.806 23.521 -6.803 1.00 62.47 205 ALA A O 1
ATOM 1568 N N . GLU A 1 206 ? 4.326 24.093 -4.705 1.00 65.88 206 GLU A N 1
ATOM 1569 C CA . GLU A 1 206 ? 5.177 22.941 -4.376 1.00 65.88 206 GLU A CA 1
ATOM 1570 C C . GLU A 1 206 ? 4.405 21.773 -3.742 1.00 65.88 206 GLU A C 1
ATOM 1572 O O . GLU A 1 206 ? 4.988 20.741 -3.399 1.00 65.88 206 GLU A O 1
ATOM 1577 N N . HIS A 1 207 ? 3.087 21.911 -3.568 1.00 67.06 207 HIS A N 1
ATOM 1578 C CA . HIS A 1 207 ? 2.243 20.875 -2.977 1.00 67.06 207 HIS A CA 1
ATOM 1579 C C . HIS A 1 207 ? 1.560 19.988 -4.012 1.00 67.06 207 HIS A C 1
ATOM 1581 O O . HIS A 1 207 ? 1.072 20.488 -5.024 1.00 67.06 207 HIS A O 1
ATOM 1587 N N . PRO A 1 208 ? 1.433 18.681 -3.729 1.00 80.31 208 PRO A N 1
ATOM 1588 C CA . PRO A 1 208 ? 1.978 17.961 -2.571 1.00 80.31 208 PRO A CA 1
ATOM 1589 C C . PRO A 1 208 ? 3.487 17.669 -2.719 1.00 80.31 208 PRO A C 1
ATOM 1591 O O . PRO A 1 208 ? 3.989 17.540 -3.843 1.00 80.31 208 PRO A O 1
ATOM 1594 N N . LEU A 1 209 ? 4.206 17.522 -1.593 1.00 82.62 209 LEU A N 1
ATOM 1595 C CA . LEU A 1 209 ? 5.646 17.187 -1.593 1.00 82.62 209 LEU A CA 1
ATOM 1596 C C . LEU A 1 209 ? 5.894 15.754 -2.088 1.00 82.62 209 LEU A C 1
ATOM 1598 O O . LEU A 1 209 ? 6.916 15.444 -2.708 1.00 82.62 209 LEU A O 1
ATOM 1602 N N . VAL A 1 210 ? 4.910 14.890 -1.861 1.00 84.44 210 VAL A N 1
ATOM 1603 C CA . VAL A 1 210 ? 4.874 13.501 -2.299 1.00 84.44 210 VAL A CA 1
ATOM 1604 C C . VAL A 1 210 ? 3.663 13.278 -3.202 1.00 84.44 210 VAL A C 1
ATOM 1606 O O . VAL A 1 210 ? 2.587 13.804 -2.937 1.00 84.44 210 VAL A O 1
ATOM 1609 N N . ASP A 1 211 ? 3.833 12.513 -4.280 1.00 78.75 211 ASP A N 1
ATOM 1610 C CA . ASP A 1 211 ? 2.745 12.279 -5.242 1.00 78.75 211 ASP A CA 1
ATOM 1611 C C . ASP A 1 211 ? 1.730 11.251 -4.711 1.00 78.75 211 ASP A C 1
ATOM 1613 O O . ASP A 1 211 ? 0.528 11.389 -4.910 1.00 78.75 211 ASP A O 1
ATOM 1617 N N . GLU A 1 212 ? 2.212 10.261 -3.958 1.00 83.19 212 GLU A N 1
ATOM 1618 C CA . GLU A 1 212 ? 1.409 9.225 -3.309 1.00 83.19 212 GLU A CA 1
ATOM 1619 C C . GLU A 1 212 ? 2.000 8.918 -1.934 1.00 83.19 212 GLU A C 1
ATOM 1621 O O . GLU A 1 212 ? 3.216 8.793 -1.810 1.00 83.19 212 GLU A O 1
ATOM 1626 N N . ILE A 1 213 ? 1.178 8.675 -0.915 1.00 90.31 213 ILE A N 1
ATOM 1627 C CA . ILE A 1 213 ? 1.660 8.300 0.422 1.00 90.31 213 ILE A CA 1
ATOM 1628 C C . ILE A 1 213 ? 0.817 7.169 1.008 1.00 90.31 213 ILE A C 1
ATOM 1630 O O . ILE A 1 213 ? -0.403 7.203 0.876 1.00 90.31 213 ILE A O 1
ATOM 1634 N N . ASP A 1 214 ? 1.471 6.173 1.604 1.00 92.44 214 ASP A N 1
ATOM 1635 C CA . ASP A 1 214 ? 0.839 5.128 2.410 1.00 92.44 214 ASP A CA 1
ATOM 1636 C C . ASP A 1 214 ? 1.326 5.269 3.850 1.00 92.44 214 ASP A C 1
ATOM 1638 O O . ASP A 1 214 ? 2.529 5.225 4.114 1.00 92.44 214 ASP A O 1
ATOM 1642 N N . LEU A 1 215 ? 0.392 5.433 4.781 1.00 95.25 215 LEU A N 1
ATOM 1643 C CA . LEU A 1 215 ? 0.676 5.440 6.210 1.00 95.25 215 LEU A CA 1
ATOM 1644 C C . LEU A 1 215 ? -0.085 4.303 6.893 1.00 95.25 215 LEU A C 1
ATOM 1646 O O . LEU A 1 215 ? -1.305 4.213 6.766 1.00 95.25 215 LEU A O 1
ATOM 1650 N N . PHE A 1 216 ? 0.628 3.484 7.659 1.00 93.94 216 PHE A N 1
ATOM 1651 C CA . PHE A 1 216 ? 0.071 2.389 8.446 1.00 93.94 216 PHE A CA 1
ATOM 1652 C C . PHE A 1 216 ? 0.247 2.670 9.936 1.00 93.94 216 PHE A C 1
ATOM 1654 O O . PHE A 1 216 ? 1.372 2.773 10.423 1.00 93.94 216 PHE A O 1
ATOM 1661 N N . ILE A 1 217 ? -0.863 2.775 10.663 1.00 93.75 217 ILE A N 1
ATOM 1662 C CA . ILE A 1 217 ? -0.870 2.980 12.113 1.00 93.75 217 ILE A CA 1
ATOM 1663 C C . ILE A 1 217 ? -1.436 1.742 12.787 1.00 93.75 217 ILE A C 1
ATOM 1665 O O . ILE A 1 217 ? -2.594 1.383 12.569 1.00 93.75 217 ILE A O 1
ATOM 1669 N N . THR A 1 218 ? -0.618 1.081 13.598 1.00 90.19 218 THR A N 1
ATOM 1670 C CA . THR A 1 218 ? -1.015 -0.141 14.303 1.00 90.19 218 THR A CA 1
ATOM 1671 C C . THR A 1 218 ? -1.693 0.185 15.625 1.00 90.19 218 THR A C 1
ATOM 1673 O O . THR A 1 218 ? -1.247 1.069 16.357 1.00 90.19 218 THR A O 1
ATOM 1676 N N . THR A 1 219 ? -2.740 -0.554 15.961 1.00 89.50 219 THR A N 1
ATOM 1677 C CA . THR A 1 219 ? -3.456 -0.468 17.236 1.00 89.50 219 THR A CA 1
ATOM 1678 C C . THR A 1 219 ? -4.017 -1.844 17.598 1.00 89.50 219 THR A C 1
ATOM 1680 O O . THR A 1 219 ? -3.997 -2.776 16.786 1.00 89.50 219 THR A O 1
ATOM 1683 N N . THR A 1 220 ? -4.503 -1.985 18.824 1.00 87.38 220 THR A N 1
ATOM 1684 C CA . THR A 1 220 ? -5.004 -3.254 19.339 1.00 87.38 220 THR A CA 1
ATOM 1685 C C . THR A 1 220 ? -6.452 -3.119 19.783 1.00 87.38 220 THR A C 1
ATOM 1687 O O . THR A 1 220 ? -6.751 -2.336 20.677 1.00 87.38 220 THR A O 1
ATOM 1690 N N . ASP A 1 221 ? -7.362 -3.893 19.195 1.00 88.31 221 ASP A N 1
ATOM 1691 C CA . ASP A 1 221 ? -8.722 -4.039 19.718 1.00 88.31 221 ASP A CA 1
ATOM 1692 C C . ASP A 1 221 ? -8.681 -4.921 20.965 1.00 88.31 221 ASP A C 1
ATOM 1694 O O . ASP A 1 221 ? -8.468 -6.126 20.860 1.00 88.31 221 ASP A O 1
ATOM 1698 N N . ILE A 1 222 ? -8.928 -4.338 22.138 1.00 85.88 222 ILE A N 1
ATOM 1699 C CA . ILE A 1 222 ? -8.812 -5.019 23.436 1.00 85.88 222 ILE A CA 1
ATOM 1700 C C . ILE A 1 222 ? -9.764 -6.221 23.558 1.00 85.88 222 ILE A C 1
ATOM 1702 O O . ILE A 1 222 ? -9.494 -7.161 24.308 1.00 85.88 222 ILE A O 1
ATOM 1706 N N . ARG A 1 223 ? -10.884 -6.235 22.824 1.00 81.69 223 ARG A N 1
ATOM 1707 C CA . ARG A 1 223 ? -11.846 -7.350 22.874 1.00 81.69 223 ARG A CA 1
ATOM 1708 C C . ARG A 1 223 ? -11.491 -8.487 21.917 1.00 81.69 223 ARG A C 1
ATOM 1710 O O . ARG A 1 223 ? -11.818 -9.645 22.217 1.00 81.69 223 ARG A O 1
ATOM 1717 N N . GLY A 1 224 ? -10.827 -8.144 20.815 1.00 82.19 224 GLY A N 1
ATOM 1718 C CA . GLY A 1 224 ? -10.543 -9.014 19.680 1.00 82.19 224 GLY A CA 1
ATOM 1719 C C . GLY A 1 224 ? -11.784 -9.322 18.833 1.00 82.19 224 GLY A C 1
ATOM 1720 O O . GLY A 1 224 ? -12.897 -9.472 19.341 1.00 82.19 224 GLY A O 1
ATOM 1721 N N . ALA A 1 225 ? -11.598 -9.431 17.522 1.00 77.88 225 ALA A N 1
ATOM 1722 C CA . ALA A 1 225 ? -12.603 -9.921 16.585 1.00 77.88 225 ALA A CA 1
ATOM 1723 C C . ALA A 1 225 ? -12.510 -11.446 16.470 1.00 77.88 225 ALA A C 1
ATOM 1725 O O . ALA A 1 225 ? -11.417 -11.996 16.333 1.00 77.88 225 ALA A O 1
ATOM 1726 N N . VAL A 1 226 ? -13.649 -12.139 16.527 1.00 77.06 226 VAL A N 1
ATOM 1727 C CA . VAL A 1 226 ? -13.682 -13.594 16.335 1.00 77.06 226 VAL A CA 1
ATOM 1728 C C . VAL A 1 226 ? -13.586 -13.888 14.843 1.00 77.06 226 VAL A C 1
ATOM 1730 O O . VAL A 1 226 ? -14.476 -13.518 14.078 1.00 77.06 226 VAL A O 1
ATOM 1733 N N . VAL A 1 227 ? -12.510 -14.556 14.438 1.00 69.62 227 VAL A N 1
ATOM 1734 C CA . VAL A 1 227 ? -12.255 -14.934 13.048 1.00 69.62 227 VAL A CA 1
ATOM 1735 C C . VAL A 1 227 ? -12.287 -16.458 12.899 1.00 69.62 227 VAL A C 1
ATOM 1737 O O . VAL A 1 227 ? -11.708 -17.166 13.728 1.00 69.62 227 VAL A O 1
ATOM 1740 N N . PRO A 1 228 ? -12.982 -16.992 11.879 1.00 65.06 228 PRO A N 1
ATOM 1741 C CA . PRO A 1 228 ? -12.900 -18.407 11.553 1.00 65.06 228 PRO A CA 1
ATOM 1742 C C . PRO A 1 228 ? -11.554 -18.711 10.885 1.00 65.06 228 PRO A C 1
ATOM 1744 O O . PRO A 1 228 ? -11.129 -17.995 9.978 1.00 65.06 228 PRO A O 1
ATOM 1747 N N . LEU A 1 229 ? -10.916 -19.790 11.326 1.00 63.44 229 LEU A N 1
ATOM 1748 C CA . LEU A 1 229 ? -9.718 -20.379 10.743 1.00 63.44 229 LEU A CA 1
ATOM 1749 C C . LEU A 1 229 ? -10.006 -21.836 10.385 1.00 63.44 229 LEU A C 1
ATOM 1751 O O . LEU A 1 229 ? -10.232 -22.681 11.256 1.00 63.44 229 LEU A O 1
ATOM 1755 N N . ARG A 1 230 ? -9.989 -22.164 9.098 1.00 56.31 230 ARG A N 1
ATOM 1756 C CA . ARG A 1 230 ? -10.159 -23.530 8.612 1.00 56.31 230 ARG A CA 1
ATOM 1757 C C . ARG A 1 230 ? -8.848 -24.295 8.722 1.00 56.31 230 ARG A C 1
ATOM 1759 O O . ARG A 1 230 ? -7.893 -24.074 7.982 1.00 56.31 230 ARG A O 1
ATOM 1766 N N . LEU A 1 231 ? -8.842 -25.269 9.621 1.00 63.31 231 LEU A N 1
ATOM 1767 C CA . LEU A 1 231 ? -7.897 -26.376 9.606 1.00 63.31 231 LEU A CA 1
ATOM 1768 C C . LEU A 1 231 ? -8.357 -27.424 8.582 1.00 63.31 231 LEU A C 1
ATOM 1770 O O . LEU A 1 231 ? -9.481 -27.386 8.077 1.00 63.31 231 LEU A O 1
ATOM 1774 N N . PHE A 1 232 ? -7.484 -28.381 8.273 1.00 50.97 232 PHE A N 1
ATOM 1775 C CA . PHE A 1 232 ? -7.728 -29.399 7.246 1.00 50.97 232 PHE A CA 1
ATOM 1776 C C . PHE A 1 232 ? -9.108 -30.083 7.359 1.00 50.97 232 PHE A C 1
ATOM 1778 O O . PHE A 1 232 ? -9.799 -30.255 6.356 1.00 50.97 232 PHE A O 1
ATOM 1785 N N . ASP A 1 233 ? -9.544 -30.416 8.575 1.00 53.06 233 ASP A N 1
ATOM 1786 C CA . ASP A 1 233 ? -10.770 -31.164 8.865 1.00 53.06 233 ASP A CA 1
ATOM 1787 C C . ASP A 1 233 ? -11.896 -30.327 9.505 1.00 53.06 233 ASP A C 1
ATOM 1789 O O . ASP A 1 233 ? -13.067 -30.700 9.403 1.00 53.06 233 ASP A O 1
ATOM 1793 N N . LYS A 1 234 ? -11.589 -29.173 10.111 1.00 56.78 234 LYS A N 1
ATOM 1794 C CA . LYS A 1 234 ? -12.546 -28.372 10.899 1.00 56.78 234 LYS A CA 1
ATOM 1795 C C . LYS A 1 234 ? -12.284 -26.870 10.820 1.00 56.78 234 LYS A C 1
ATOM 1797 O O . LYS A 1 234 ? -11.165 -26.454 10.553 1.00 56.78 234 LYS A O 1
ATOM 1802 N N . VAL A 1 235 ? -13.295 -26.053 11.111 1.00 59.91 235 VAL A N 1
ATOM 1803 C CA . VAL A 1 235 ? -13.087 -24.632 11.439 1.00 59.91 235 VAL A CA 1
ATOM 1804 C C . VAL A 1 235 ? -12.873 -24.492 12.939 1.00 59.91 235 VAL A C 1
ATOM 1806 O O . VAL A 1 235 ? -13.609 -25.072 13.737 1.00 59.91 235 VAL A O 1
ATOM 1809 N N . VAL A 1 236 ? -11.846 -23.737 13.314 1.00 68.75 236 VAL A N 1
ATOM 1810 C CA . VAL A 1 236 ? -11.621 -23.242 14.671 1.00 68.75 236 VAL A CA 1
ATOM 1811 C C . VAL A 1 236 ? -11.833 -21.734 14.679 1.00 68.75 236 VAL A C 1
ATOM 1813 O O . VAL A 1 236 ? -11.634 -21.074 13.666 1.00 68.75 236 VAL A O 1
ATOM 1816 N N . TYR A 1 237 ? -12.252 -21.183 15.809 1.00 72.56 237 TYR A N 1
ATOM 1817 C CA . TYR A 1 237 ? -12.442 -19.744 15.953 1.00 72.56 237 TYR A CA 1
ATOM 1818 C C . TYR A 1 237 ? -11.347 -19.185 16.853 1.00 72.56 237 TYR A C 1
ATOM 1820 O O . TYR A 1 237 ? -11.140 -19.688 17.958 1.00 72.56 237 TYR A O 1
ATOM 1828 N N . GLU A 1 238 ? -10.664 -18.146 16.385 1.00 74.44 238 GLU A N 1
ATOM 1829 C CA . GLU A 1 238 ? -9.617 -17.446 17.130 1.00 74.44 238 GLU A CA 1
ATOM 1830 C C . GLU A 1 238 ? -9.986 -15.970 17.300 1.00 74.44 238 GLU A C 1
ATOM 1832 O O . GLU A 1 238 ? -10.757 -15.407 16.520 1.00 74.44 238 GLU A O 1
ATOM 1837 N N . LYS A 1 239 ? -9.450 -15.328 18.340 1.00 76.94 239 LYS A N 1
ATOM 1838 C CA . LYS A 1 239 ? -9.554 -13.880 18.508 1.00 76.94 239 LYS A CA 1
ATOM 1839 C C . LYS A 1 239 ? -8.383 -13.174 17.830 1.00 76.94 239 LYS A C 1
ATOM 1841 O O . LYS A 1 239 ? -7.249 -13.265 18.287 1.00 76.94 239 LYS A O 1
ATOM 1846 N N . ARG A 1 240 ? -8.680 -12.389 16.796 1.00 78.69 240 ARG A N 1
ATOM 1847 C CA . ARG A 1 240 ? -7.751 -11.434 16.186 1.00 78.69 240 ARG A CA 1
ATOM 1848 C C . ARG A 1 240 ? -7.871 -10.089 16.896 1.00 78.69 240 ARG A C 1
ATOM 1850 O O . ARG A 1 240 ? -8.891 -9.417 16.795 1.00 78.69 240 ARG A O 1
ATOM 1857 N N . TYR A 1 241 ? -6.818 -9.681 17.587 1.00 82.75 241 TYR A N 1
ATOM 1858 C CA . TYR A 1 241 ? -6.757 -8.399 18.303 1.00 82.75 241 TYR A CA 1
ATOM 1859 C C . TYR A 1 241 ? -6.112 -7.277 17.471 1.00 82.75 241 TYR A C 1
ATOM 1861 O O . TYR A 1 241 ? -6.277 -6.095 17.763 1.00 82.75 241 TYR A O 1
ATOM 1869 N N . LYS A 1 242 ? -5.372 -7.644 16.421 1.00 82.81 242 LYS A N 1
ATOM 1870 C CA . LYS A 1 242 ? -4.632 -6.721 15.559 1.00 82.81 242 LYS A CA 1
ATOM 1871 C C . LYS A 1 242 ? -5.568 -5.863 14.708 1.00 82.81 242 LYS A C 1
ATOM 1873 O O . LYS A 1 242 ? -6.376 -6.399 13.950 1.00 82.81 242 LYS A O 1
ATOM 1878 N N . GLN A 1 243 ? -5.376 -4.547 14.762 1.00 86.50 243 GLN A N 1
ATOM 1879 C CA . GLN A 1 243 ? -6.071 -3.562 13.938 1.00 86.50 243 GLN A CA 1
ATOM 1880 C C . GLN A 1 243 ? -5.049 -2.591 13.328 1.00 86.50 243 GLN A C 1
ATOM 1882 O O . GLN A 1 243 ? -4.091 -2.179 13.981 1.00 86.50 243 GLN A O 1
ATOM 1887 N N . VAL A 1 244 ? -5.235 -2.217 12.061 1.00 89.25 244 VAL A N 1
ATOM 1888 C CA . VAL A 1 244 ? -4.372 -1.235 11.389 1.00 89.25 244 VAL A CA 1
ATOM 1889 C C . VAL A 1 244 ? -5.215 -0.214 10.653 1.00 89.25 244 VAL A C 1
ATOM 1891 O O . VAL A 1 244 ? -6.088 -0.568 9.861 1.00 89.25 244 VAL A O 1
ATOM 1894 N N . TYR A 1 245 ? -4.924 1.057 10.904 1.00 93.12 245 TYR A N 1
ATOM 1895 C CA . TYR A 1 245 ? -5.470 2.169 10.144 1.00 93.12 245 TYR A CA 1
ATOM 1896 C C . TYR A 1 245 ? -4.531 2.478 8.978 1.00 93.12 245 TYR A C 1
ATOM 1898 O O . TYR A 1 245 ? -3.356 2.790 9.183 1.00 93.12 245 TYR A O 1
ATOM 1906 N N . HIS A 1 246 ? -5.046 2.363 7.754 1.00 92.94 246 HIS A N 1
ATOM 1907 C CA . HIS A 1 246 ? -4.308 2.655 6.526 1.00 92.94 246 HIS A CA 1
ATOM 1908 C C . HIS A 1 246 ? -4.787 3.982 5.935 1.00 92.94 246 HIS A C 1
ATOM 1910 O O . HIS A 1 246 ? -5.962 4.150 5.608 1.00 92.94 246 HIS A O 1
ATOM 1916 N N . PHE A 1 247 ? -3.869 4.935 5.804 1.00 93.94 247 PHE A N 1
ATOM 1917 C CA . PHE A 1 247 ? -4.139 6.258 5.257 1.00 93.94 247 PHE A CA 1
ATOM 1918 C C . PHE A 1 247 ? -3.444 6.449 3.915 1.00 93.94 247 PHE A C 1
ATOM 1920 O O . PHE A 1 247 ? -2.288 6.065 3.735 1.00 93.94 247 PHE A O 1
ATOM 1927 N N . GLN A 1 248 ? -4.156 7.106 3.004 1.00 90.94 248 GLN A N 1
ATOM 1928 C CA . GLN A 1 248 ? -3.677 7.516 1.689 1.00 90.94 248 GLN A CA 1
ATOM 1929 C C . GLN A 1 248 ? -3.890 9.021 1.511 1.00 90.94 248 GLN A C 1
ATOM 1931 O O . GLN A 1 248 ? -4.567 9.649 2.324 1.00 90.94 248 GLN A O 1
ATOM 1936 N N . ALA A 1 249 ? -3.339 9.613 0.446 1.00 86.31 249 ALA A N 1
ATOM 1937 C CA . ALA A 1 249 ? -3.363 11.064 0.213 1.00 86.31 249 ALA A CA 1
ATOM 1938 C C . ALA A 1 249 ? -4.732 11.756 0.473 1.00 86.31 249 ALA A C 1
ATOM 1940 O O . ALA A 1 249 ? -4.742 12.781 1.164 1.00 86.31 249 ALA A O 1
ATOM 1941 N N . PRO A 1 250 ? -5.892 11.216 0.030 1.00 87.88 250 PRO A N 1
ATOM 1942 C CA . PRO A 1 250 ? -7.201 11.826 0.306 1.00 87.88 250 PRO A CA 1
ATOM 1943 C C . PRO A 1 250 ? -7.566 11.891 1.798 1.00 87.88 250 PRO A C 1
ATOM 1945 O O . PRO A 1 250 ? -8.258 12.815 2.229 1.00 87.88 250 PRO A O 1
ATOM 1948 N N . HIS A 1 251 ? -7.070 10.949 2.605 1.00 92.88 251 HIS A N 1
ATOM 1949 C CA . HIS A 1 251 ? -7.364 10.844 4.036 1.00 92.88 251 HIS A CA 1
ATOM 1950 C C . HIS A 1 251 ? -6.633 11.898 4.888 1.00 92.88 251 HIS A C 1
ATOM 1952 O O . HIS A 1 251 ? -6.876 11.992 6.086 1.00 92.88 251 HIS A O 1
ATOM 1958 N N . PHE A 1 252 ? -5.771 12.730 4.289 1.00 93.06 252 PHE A N 1
ATOM 1959 C CA . PHE A 1 252 ? -5.091 13.839 4.976 1.00 93.06 252 PHE A CA 1
ATOM 1960 C C . PHE A 1 252 ? -5.806 15.193 4.827 1.00 93.06 252 PHE A C 1
ATOM 1962 O O . PHE A 1 252 ? -5.304 16.219 5.303 1.00 93.06 252 PHE A O 1
ATOM 1969 N N . ALA A 1 253 ? -6.978 15.211 4.180 1.00 90.50 253 ALA A N 1
ATOM 1970 C CA . ALA A 1 253 ? -7.863 16.372 4.137 1.00 90.50 253 ALA A CA 1
ATOM 1971 C C . ALA A 1 253 ? -8.340 16.782 5.542 1.00 90.50 253 ALA A C 1
ATOM 1973 O O . ALA A 1 253 ? -8.419 15.962 6.456 1.00 90.50 253 ALA A O 1
ATOM 1974 N N . ASP A 1 254 ? -8.690 18.056 5.718 1.00 90.56 254 ASP A N 1
ATOM 1975 C CA . ASP A 1 254 ? -8.941 18.612 7.054 1.00 90.56 254 ASP A CA 1
ATOM 1976 C C . ASP A 1 254 ? -10.177 18.023 7.738 1.00 90.56 254 ASP A C 1
ATOM 1978 O O . ASP A 1 254 ? -10.201 17.919 8.962 1.00 90.56 254 ASP A O 1
ATOM 1982 N N . LYS A 1 255 ? -11.140 17.511 6.960 1.00 90.75 255 LYS A N 1
ATOM 1983 C CA . LYS A 1 255 ? -12.295 16.777 7.497 1.00 90.75 255 LYS A CA 1
ATOM 1984 C C . LYS A 1 255 ? -11.916 15.520 8.294 1.00 90.75 255 LYS A C 1
ATOM 1986 O O . LYS A 1 255 ? -12.662 15.115 9.175 1.00 90.75 255 LYS A O 1
ATOM 1991 N N . TYR A 1 256 ? -10.751 14.926 8.021 1.00 93.81 256 TYR A N 1
ATOM 1992 C CA . TYR A 1 256 ? -10.258 13.736 8.720 1.00 93.81 256 TYR A CA 1
ATOM 1993 C C . TYR A 1 256 ? -9.368 14.063 9.924 1.00 93.81 256 TYR A C 1
ATOM 1995 O O . TYR A 1 256 ? -8.918 13.139 10.593 1.00 93.81 256 TYR A O 1
ATOM 2003 N N . ILE A 1 257 ? -9.114 15.340 10.247 1.00 95.25 257 ILE A N 1
ATOM 2004 C CA . ILE A 1 257 ? -8.280 15.722 11.403 1.00 95.25 257 ILE A CA 1
ATOM 2005 C C . ILE A 1 257 ? -8.711 15.020 12.702 1.00 95.25 257 ILE A C 1
ATOM 2007 O O . ILE A 1 257 ? -7.837 14.468 13.375 1.00 95.25 257 ILE A O 1
ATOM 2011 N N . PRO A 1 258 ? -10.009 14.963 13.053 1.00 96.06 258 PRO A N 1
ATOM 2012 C CA . PRO A 1 258 ? -10.427 14.269 14.267 1.00 96.06 258 PRO A CA 1
ATOM 2013 C C . PRO A 1 258 ? -10.123 12.768 14.224 1.00 96.06 258 PRO A C 1
ATOM 2015 O O . PRO A 1 258 ? -9.712 12.194 15.228 1.00 96.06 258 PRO A O 1
ATOM 2018 N N . PHE A 1 259 ? -10.221 12.140 13.048 1.00 96.69 259 PHE A N 1
ATOM 2019 C CA . PHE A 1 259 ? -9.860 10.735 12.886 1.00 96.69 259 PHE A CA 1
ATOM 2020 C C . PHE A 1 259 ? -8.342 10.499 12.960 1.00 96.69 259 PHE A C 1
ATOM 2022 O O . PHE A 1 259 ? -7.898 9.518 13.550 1.00 96.69 259 PHE A O 1
ATOM 2029 N N . LEU A 1 260 ? -7.523 11.414 12.427 1.00 97.00 260 LEU A N 1
ATOM 2030 C CA . LEU A 1 260 ? -6.063 11.362 12.583 1.00 97.00 260 LEU A CA 1
ATOM 2031 C C . LEU A 1 260 ? -5.666 11.462 14.065 1.00 97.00 260 LEU A C 1
ATOM 2033 O O . LEU A 1 260 ? -4.818 10.700 14.526 1.00 97.00 260 LEU A O 1
ATOM 2037 N N . ALA A 1 261 ? -6.310 12.350 14.831 1.00 96.81 261 ALA A N 1
ATOM 2038 C CA . ALA A 1 261 ? -6.113 12.453 16.278 1.00 96.81 261 ALA A CA 1
ATOM 2039 C C . ALA A 1 261 ? -6.601 11.199 17.024 1.00 96.81 261 ALA A C 1
ATOM 2041 O O . ALA A 1 261 ? -5.932 10.739 17.948 1.00 96.81 261 ALA A O 1
ATOM 2042 N N . PHE A 1 262 ? -7.720 10.610 16.594 1.00 97.12 262 PHE A N 1
ATOM 2043 C CA . PHE A 1 262 ? -8.239 9.353 17.134 1.00 97.12 262 PHE A CA 1
ATOM 2044 C C . PHE A 1 262 ? -7.241 8.210 16.918 1.00 97.12 262 PHE A C 1
ATOM 2046 O O . PHE A 1 262 ? -6.886 7.511 17.865 1.00 97.12 262 PHE A O 1
ATOM 2053 N N . ALA A 1 263 ? -6.710 8.060 15.702 1.00 96.62 263 ALA A N 1
ATOM 2054 C CA . ALA A 1 263 ? -5.706 7.050 15.382 1.00 96.62 263 ALA A CA 1
ATOM 2055 C C . ALA A 1 263 ? -4.406 7.250 16.180 1.00 96.62 263 ALA A C 1
ATOM 2057 O O . ALA A 1 263 ? -3.862 6.276 16.703 1.00 96.62 263 ALA A O 1
ATOM 2058 N N . ALA A 1 264 ? -3.948 8.502 16.322 1.00 95.19 264 ALA A N 1
ATOM 2059 C CA . ALA A 1 264 ? -2.802 8.869 17.157 1.00 95.19 264 ALA A CA 1
ATOM 2060 C C . ALA A 1 264 ? -3.020 8.470 18.622 1.00 95.19 264 ALA A C 1
ATOM 2062 O O . ALA A 1 264 ? -2.143 7.870 19.237 1.00 95.19 264 ALA A O 1
ATOM 2063 N N . ARG A 1 265 ? -4.207 8.748 19.171 1.00 93.81 265 ARG A N 1
ATOM 2064 C CA . ARG A 1 265 ? -4.542 8.403 20.551 1.00 93.81 265 ARG A CA 1
ATOM 2065 C C . ARG A 1 265 ? -4.664 6.893 20.742 1.00 93.81 265 ARG A C 1
ATOM 2067 O O . ARG A 1 265 ? -4.135 6.394 21.730 1.00 93.81 265 ARG A O 1
ATOM 2074 N N . CYS A 1 266 ? -5.288 6.167 19.811 1.00 93.38 266 CYS A N 1
ATOM 2075 C CA . CYS A 1 266 ? -5.398 4.705 19.854 1.00 93.38 266 CYS A CA 1
ATOM 2076 C C . CYS A 1 266 ? -4.014 4.049 19.875 1.00 93.38 266 CYS A C 1
ATOM 2078 O O . CYS A 1 266 ? -3.708 3.286 20.785 1.00 93.38 266 CYS A O 1
ATOM 2080 N N . THR A 1 267 ? -3.153 4.382 18.904 1.00 90.62 267 THR A N 1
ATOM 2081 C CA . THR A 1 267 ? -1.839 3.736 18.771 1.00 90.62 267 THR A CA 1
ATOM 2082 C C . THR A 1 267 ? -0.943 3.974 19.978 1.00 90.62 267 THR A C 1
ATOM 2084 O O . THR A 1 267 ? -0.140 3.101 20.266 1.00 90.62 267 THR A O 1
ATOM 2087 N N . SER A 1 268 ? -1.113 5.083 20.709 1.00 87.38 268 SER A N 1
ATOM 2088 C CA . SER A 1 268 ? -0.349 5.424 21.917 1.00 87.38 268 SER A CA 1
ATOM 2089 C C . SER A 1 268 ? -1.148 5.279 23.225 1.00 87.38 268 SER A C 1
ATOM 2091 O O . SER A 1 268 ? -0.821 5.923 24.224 1.00 87.38 268 SER A O 1
ATOM 2093 N N . SER A 1 269 ? -2.245 4.510 23.227 1.00 86.38 269 SER A N 1
ATOM 2094 C CA . SER A 1 269 ? -3.056 4.230 24.426 1.00 86.38 269 SER A CA 1
ATOM 2095 C C . SER A 1 269 ? -2.408 3.150 25.278 1.00 86.38 269 SER A C 1
ATOM 2097 O O . SER A 1 269 ? -2.876 2.011 25.349 1.00 86.38 269 SER A O 1
ATOM 2099 N N . PHE A 1 270 ? -1.279 3.513 25.870 1.00 78.94 270 PHE A N 1
ATOM 2100 C CA . PHE A 1 270 ? -0.475 2.607 26.661 1.00 78.94 270 PHE A CA 1
ATOM 2101 C C . PHE A 1 270 ? -1.183 2.215 27.976 1.00 78.94 270 PHE A C 1
ATOM 2103 O O . PHE A 1 270 ? -1.665 3.111 28.681 1.00 78.94 270 PHE A O 1
ATOM 2110 N N . PRO A 1 271 ? -1.232 0.913 28.339 1.00 71.88 271 PRO A N 1
ATOM 2111 C CA . PRO A 1 271 ? -1.951 0.437 29.520 1.00 71.88 271 PRO A CA 1
ATOM 2112 C C . PRO A 1 271 ? -1.566 1.170 30.808 1.00 71.88 271 PRO A C 1
ATOM 2114 O O . PRO A 1 271 ? -0.402 1.485 31.032 1.00 71.88 271 PRO A O 1
ATOM 2117 N N . PHE A 1 272 ? -2.551 1.411 31.675 1.00 72.94 272 PHE A N 1
ATOM 2118 C CA . PHE A 1 272 ? -2.444 2.175 32.929 1.00 72.94 272 PHE A CA 1
ATOM 2119 C C . PHE A 1 272 ? -2.153 3.673 32.767 1.00 72.94 272 PHE A C 1
ATOM 2121 O O . PHE A 1 272 ? -2.746 4.469 33.493 1.00 72.94 272 PHE A O 1
ATOM 2128 N N . ALA A 1 273 ? -1.300 4.082 31.821 1.00 82.50 273 ALA A N 1
ATOM 2129 C CA . ALA A 1 273 ? -1.049 5.498 31.560 1.00 82.50 273 ALA A CA 1
ATOM 2130 C C . ALA A 1 273 ? -2.266 6.160 30.917 1.00 82.50 273 ALA A C 1
ATOM 2132 O O . ALA A 1 273 ? -2.710 7.208 31.362 1.00 82.50 273 ALA A O 1
ATOM 2133 N N . PHE A 1 274 ? -2.843 5.521 29.908 1.00 88.44 274 PHE A N 1
ATOM 2134 C CA . PHE A 1 274 ? -3.889 6.088 29.078 1.00 88.44 274 PHE A CA 1
ATOM 2135 C C . PHE A 1 274 ? -5.001 5.059 28.849 1.00 88.44 274 PHE A C 1
ATOM 2137 O O . PHE A 1 274 ? -4.730 3.893 28.569 1.00 88.44 274 PHE A O 1
ATOM 2144 N N . GLU A 1 275 ? -6.261 5.486 28.933 1.00 90.50 275 GLU A N 1
ATOM 2145 C CA . GLU A 1 275 ? -7.411 4.624 28.633 1.00 90.50 275 GLU A CA 1
ATOM 2146 C C . GLU A 1 275 ? -7.409 4.237 27.143 1.00 90.50 275 GLU A C 1
ATOM 2148 O O . GLU A 1 275 ? -7.035 5.071 26.304 1.00 90.50 275 GLU A O 1
ATOM 2153 N N . PRO A 1 276 ? -7.819 3.000 26.791 1.00 91.38 276 PRO A N 1
ATOM 2154 C CA . PRO A 1 276 ? -8.133 2.640 25.414 1.00 91.38 276 PRO A CA 1
ATOM 2155 C C . PRO A 1 276 ? -9.225 3.553 24.856 1.00 91.38 276 PRO A C 1
ATOM 2157 O O . PRO A 1 276 ? -10.220 3.814 25.527 1.00 91.38 276 PRO A O 1
ATOM 2160 N N . MET A 1 277 ? -9.066 4.001 23.616 1.00 94.06 277 MET A N 1
ATOM 2161 C CA . MET A 1 277 ? -9.990 4.949 23.002 1.00 94.06 277 MET A CA 1
ATOM 2162 C C . MET A 1 277 ? -11.067 4.232 22.182 1.00 94.06 277 MET A C 1
ATOM 2164 O O . MET A 1 277 ? -10.772 3.285 21.450 1.00 94.06 277 MET A O 1
ATOM 2168 N N . SER A 1 278 ? -12.310 4.704 22.254 1.00 95.00 278 SER A N 1
ATOM 2169 C CA . SER A 1 278 ? -13.404 4.288 21.373 1.00 95.00 278 SER A CA 1
ATOM 2170 C C . SER A 1 278 ? -13.937 5.448 20.529 1.00 95.00 278 SER A C 1
ATOM 2172 O O . SER A 1 278 ? -13.714 6.626 20.819 1.00 95.00 278 SER A O 1
ATOM 2174 N N . VAL A 1 279 ? -14.656 5.130 19.451 1.00 95.62 279 VAL A N 1
ATOM 2175 C CA . VAL A 1 279 ? -15.297 6.157 18.610 1.00 95.62 279 VAL A CA 1
ATOM 2176 C C . VAL A 1 279 ? -16.397 6.877 19.392 1.00 95.62 279 VAL A C 1
ATOM 2178 O O . VAL A 1 279 ? -16.605 8.069 19.194 1.00 95.62 279 VAL A O 1
ATOM 2181 N N . ALA A 1 280 ? -17.054 6.186 20.327 1.00 94.19 280 ALA A N 1
ATOM 2182 C CA . ALA A 1 280 ? -18.009 6.789 21.248 1.00 94.19 280 ALA A CA 1
ATOM 2183 C C . ALA A 1 280 ? -17.361 7.866 22.138 1.00 94.19 280 ALA A C 1
ATOM 2185 O O . ALA A 1 280 ? -17.991 8.892 22.385 1.00 94.19 280 ALA A O 1
ATOM 2186 N N . ASP A 1 281 ? -16.102 7.690 22.555 1.00 94.19 281 ASP A N 1
ATOM 2187 C CA . ASP A 1 281 ? -15.371 8.712 23.320 1.00 94.19 281 ASP A CA 1
ATOM 2188 C C . ASP A 1 281 ? -15.067 9.939 22.457 1.00 94.19 281 ASP A C 1
ATOM 2190 O O . ASP A 1 281 ? -15.322 11.072 22.866 1.00 94.19 281 ASP A O 1
ATOM 2194 N N . ALA A 1 282 ? -14.600 9.720 21.222 1.00 94.88 282 ALA A N 1
ATOM 2195 C CA . ALA A 1 282 ? -14.384 10.799 20.258 1.00 94.88 282 ALA A CA 1
ATOM 2196 C C . ALA A 1 282 ? -15.683 11.570 19.961 1.00 94.88 282 ALA A C 1
ATOM 2198 O O . ALA A 1 282 ? -15.666 12.799 19.870 1.00 94.88 282 ALA A O 1
ATOM 2199 N N . GLN A 1 283 ? -16.806 10.855 19.837 1.00 94.81 283 GLN A N 1
ATOM 2200 C CA . GLN A 1 283 ? -18.129 11.430 19.619 1.00 94.81 283 GLN A CA 1
ATOM 2201 C C . GLN A 1 283 ? -18.601 12.244 20.821 1.00 94.81 283 GLN A C 1
ATOM 2203 O O . GLN A 1 283 ? -18.959 13.404 20.646 1.00 94.81 283 GLN A O 1
ATOM 2208 N N . ARG A 1 284 ? -18.491 11.702 22.039 1.00 93.75 284 ARG A N 1
ATOM 2209 C CA . ARG A 1 284 ? -18.800 12.419 23.285 1.00 93.75 284 ARG A CA 1
ATOM 2210 C C . ARG A 1 284 ? -18.045 13.746 23.374 1.00 93.75 284 ARG A C 1
ATOM 2212 O O . ARG A 1 284 ? -18.651 14.776 23.664 1.00 93.75 284 ARG A O 1
ATOM 2219 N N . LEU A 1 285 ? -16.738 13.731 23.108 1.00 93.88 285 LEU A N 1
ATOM 2220 C CA . LEU A 1 285 ? -15.903 14.933 23.163 1.00 93.88 285 LEU A CA 1
ATOM 2221 C C . LEU A 1 285 ? -16.286 15.947 22.079 1.00 93.88 285 LEU A C 1
ATOM 2223 O O . LEU A 1 285 ? -16.358 17.143 22.361 1.00 93.88 285 LEU A O 1
ATOM 2227 N N . ASN A 1 286 ? -16.580 15.482 20.863 1.00 93.62 286 ASN A N 1
ATOM 2228 C CA . ASN A 1 286 ? -16.992 16.351 19.763 1.00 93.62 286 ASN A CA 1
ATOM 2229 C C . ASN A 1 286 ? -18.388 16.965 19.967 1.00 93.62 286 ASN A C 1
ATOM 2231 O O . ASN A 1 286 ? -18.603 18.121 19.605 1.00 93.62 286 ASN A O 1
ATOM 2235 N N . ASP A 1 287 ? -19.321 16.214 20.552 1.00 92.50 287 ASP A N 1
ATOM 2236 C CA . ASP A 1 287 ? -20.674 16.682 20.866 1.00 92.50 287 ASP A CA 1
ATOM 2237 C C . ASP A 1 287 ? -20.649 17.726 21.990 1.00 92.50 287 ASP A C 1
ATOM 2239 O O . ASP A 1 287 ? -21.366 18.726 21.927 1.00 92.50 287 ASP A O 1
ATOM 2243 N N . ALA A 1 288 ? -19.776 17.537 22.988 1.00 90.81 288 ALA A N 1
ATOM 2244 C CA . ALA A 1 288 ? -19.559 18.509 24.055 1.00 90.81 288 ALA A CA 1
ATOM 2245 C C . ALA A 1 288 ? -18.896 19.795 23.533 1.00 90.81 288 ALA A C 1
ATOM 2247 O O . ALA A 1 288 ? -19.294 20.903 23.903 1.00 90.81 288 ALA A O 1
ATOM 2248 N N . ARG A 1 289 ? -17.900 19.665 22.646 1.00 90.12 289 ARG A N 1
ATOM 2249 C CA . ARG A 1 289 ? -17.295 20.795 21.939 1.00 90.12 289 ARG A CA 1
ATOM 2250 C C . ARG A 1 289 ? -16.736 20.348 20.582 1.00 90.12 289 ARG A C 1
ATOM 2252 O O . ARG A 1 289 ? -15.778 19.577 20.547 1.00 90.12 289 ARG A O 1
ATOM 2259 N N . PRO A 1 290 ? -17.226 20.894 19.454 1.00 86.00 290 PRO A N 1
ATOM 2260 C CA . PRO A 1 290 ? -16.816 20.458 18.120 1.00 86.00 290 PRO A CA 1
ATOM 2261 C C . PRO A 1 290 ? -15.480 21.090 17.710 1.00 86.00 290 PRO A C 1
ATOM 2263 O O . PRO A 1 290 ? -15.407 21.890 16.775 1.00 86.00 290 PRO A O 1
ATOM 2266 N N . ILE A 1 291 ? -14.405 20.756 18.430 1.00 74.19 291 ILE A N 1
ATOM 2267 C CA . ILE A 1 291 ? -13.062 21.326 18.242 1.00 74.19 291 ILE A CA 1
ATOM 2268 C C . ILE A 1 291 ? -12.567 21.049 16.823 1.00 74.19 291 ILE A C 1
ATOM 2270 O O . ILE A 1 291 ? -11.895 21.898 16.260 1.00 74.19 291 ILE A O 1
ATOM 2274 N N . GLY A 1 292 ? -12.982 19.935 16.206 1.00 73.44 292 GLY A N 1
ATOM 2275 C CA . GLY A 1 292 ? -12.660 19.527 14.835 1.00 73.44 292 GLY A CA 1
ATOM 2276 C C . GLY A 1 292 ? -13.699 19.864 13.757 1.00 73.44 292 GLY A C 1
ATOM 2277 O O . GLY A 1 292 ? -13.518 19.458 12.611 1.00 73.44 292 GLY A O 1
ATOM 2278 N N . GLY A 1 293 ? -14.775 20.579 14.101 1.00 82.31 293 GLY A N 1
ATOM 2279 C CA . GLY A 1 293 ? -15.944 20.771 13.237 1.00 82.31 293 GLY A CA 1
ATOM 2280 C C . GLY A 1 293 ? -17.021 19.695 13.426 1.00 82.31 293 GLY A C 1
ATOM 2281 O O . GLY A 1 293 ? -16.966 18.885 14.347 1.00 82.31 293 GLY A O 1
ATOM 2282 N N . ARG A 1 294 ? -18.050 19.702 12.570 1.00 84.44 294 ARG A N 1
ATOM 2283 C CA . ARG A 1 294 ? -19.071 18.640 12.565 1.00 84.44 294 ARG A CA 1
ATOM 2284 C C . ARG A 1 294 ? -18.500 17.392 11.899 1.00 84.44 294 ARG A C 1
ATOM 2286 O O . ARG A 1 294 ? -17.981 17.486 10.790 1.00 84.44 294 ARG A O 1
ATOM 2293 N N . ILE A 1 295 ? -18.623 16.252 12.572 1.00 89.19 295 ILE A N 1
ATOM 2294 C CA . ILE A 1 295 ? -18.066 14.972 12.135 1.00 89.19 295 ILE A CA 1
ATOM 2295 C C . ILE A 1 295 ? -19.222 14.030 11.819 1.00 89.19 295 ILE A C 1
ATOM 2297 O O . ILE A 1 295 ? -20.097 13.825 12.659 1.00 89.19 295 ILE A O 1
ATOM 2301 N N . ASP A 1 296 ? -19.193 13.439 10.629 1.00 90.62 296 ASP A N 1
ATOM 2302 C CA . ASP A 1 296 ? -19.931 12.211 10.365 1.00 90.62 296 ASP A CA 1
ATOM 2303 C C . ASP A 1 296 ? -19.025 11.024 10.709 1.00 90.62 296 ASP A C 1
ATOM 2305 O O . ASP A 1 296 ? -18.050 10.734 10.013 1.00 90.62 296 ASP A O 1
ATOM 2309 N N . PHE A 1 297 ? -19.308 10.378 11.837 1.00 91.81 297 PHE A N 1
ATOM 2310 C CA . PHE A 1 297 ? -18.507 9.259 12.322 1.00 91.81 297 PHE A CA 1
ATOM 2311 C C . PHE A 1 297 ? -18.667 8.006 11.455 1.00 91.81 297 PHE A C 1
ATOM 2313 O O . PHE A 1 297 ? -17.759 7.180 11.453 1.00 91.81 297 PHE A O 1
ATOM 2320 N N . ASP A 1 298 ? -19.750 7.857 10.683 1.00 89.38 298 ASP A N 1
ATOM 2321 C CA . ASP A 1 298 ? -19.910 6.687 9.811 1.00 89.38 298 ASP A CA 1
ATOM 2322 C C . ASP A 1 298 ? -18.880 6.672 8.670 1.00 89.38 298 ASP A C 1
ATOM 2324 O O . ASP A 1 298 ? -18.480 5.595 8.221 1.00 89.38 298 ASP A O 1
ATOM 2328 N N . GLU A 1 299 ? -18.329 7.835 8.287 1.00 89.25 299 GLU A N 1
ATOM 2329 C CA . GLU A 1 299 ? -17.195 7.918 7.355 1.00 89.25 299 GLU A CA 1
ATOM 2330 C C . GLU A 1 299 ? -15.930 7.206 7.878 1.00 89.25 299 GLU A C 1
ATOM 2332 O O . GLU A 1 299 ? -15.017 6.930 7.098 1.00 89.25 299 GLU A O 1
ATOM 2337 N N . TRP A 1 300 ? -15.834 6.910 9.181 1.00 91.88 300 TRP A N 1
ATOM 2338 C CA . TRP A 1 300 ? -14.658 6.261 9.776 1.00 91.88 300 TRP A CA 1
ATOM 2339 C C . TRP A 1 300 ? -14.718 4.737 9.677 1.00 91.88 300 TRP A C 1
ATOM 2341 O O . TRP A 1 300 ? -13.688 4.069 9.772 1.00 91.88 300 TRP A O 1
ATOM 2351 N N . LYS A 1 301 ? -15.910 4.171 9.458 1.00 88.00 301 LYS A N 1
ATOM 2352 C CA . LYS A 1 301 ? -16.150 2.724 9.415 1.00 88.00 301 LYS A CA 1
ATOM 2353 C C . LYS A 1 301 ? -15.182 1.955 8.489 1.00 88.00 301 LYS A C 1
ATOM 2355 O O . LYS A 1 301 ? -14.671 0.925 8.931 1.00 88.00 301 LYS A O 1
ATOM 2360 N N . PRO A 1 302 ? -14.829 2.441 7.277 1.00 85.81 302 PRO A N 1
ATOM 2361 C CA . PRO A 1 302 ? -13.901 1.743 6.378 1.00 85.81 302 PRO A CA 1
ATOM 2362 C C . PRO A 1 302 ? -12.480 1.546 6.929 1.00 85.81 302 PRO A C 1
ATOM 2364 O O . PRO A 1 302 ? -11.749 0.685 6.444 1.00 85.81 302 PRO A O 1
ATOM 2367 N N . PHE A 1 303 ? -12.066 2.316 7.940 1.00 88.69 303 PHE A N 1
ATOM 2368 C CA . PHE A 1 303 ? -10.735 2.185 8.533 1.00 88.69 303 PHE A CA 1
ATOM 2369 C C . PHE A 1 303 ? -10.631 1.022 9.533 1.00 88.69 303 PHE A C 1
ATOM 2371 O O . PHE A 1 303 ? -9.521 0.602 9.865 1.00 88.69 303 PHE A O 1
ATOM 2378 N N . PHE A 1 304 ? -11.754 0.453 9.984 1.00 88.62 304 PHE A N 1
ATOM 2379 C CA . PHE A 1 304 ? -11.801 -0.628 10.976 1.00 88.62 304 PHE A CA 1
ATOM 2380 C C . PHE A 1 304 ? -11.694 -2.027 10.347 1.00 88.62 304 PHE A C 1
ATOM 2382 O O . PHE A 1 304 ? -12.488 -2.923 10.613 1.00 88.62 304 PHE A O 1
ATOM 2389 N N . THR A 1 305 ? -10.674 -2.215 9.509 1.00 81.62 305 THR A N 1
ATOM 2390 C CA . THR A 1 305 ? -10.467 -3.418 8.677 1.00 81.62 305 THR A CA 1
ATOM 2391 C C . THR A 1 305 ? -10.234 -4.737 9.429 1.00 81.62 305 THR A C 1
ATOM 2393 O O . THR A 1 305 ? -10.344 -5.802 8.829 1.00 81.62 305 THR A O 1
ATOM 2396 N N . GLY A 1 306 ? -9.882 -4.696 10.715 1.00 76.94 306 GLY A N 1
ATOM 2397 C CA . GLY A 1 306 ? -9.655 -5.876 11.550 1.00 76.94 306 GLY A CA 1
ATOM 2398 C C . GLY A 1 306 ? -10.909 -6.370 12.273 1.00 76.94 306 GLY A C 1
ATOM 2399 O O . GLY A 1 306 ? -10.885 -7.485 12.802 1.00 76.94 306 GLY A O 1
ATOM 2400 N N . LEU A 1 307 ? -12.001 -5.595 12.268 1.00 81.25 307 LEU A N 1
ATOM 2401 C CA . LEU A 1 307 ? -13.283 -5.997 12.846 1.00 81.25 307 LEU A CA 1
ATOM 2402 C C . LEU A 1 307 ? -14.005 -7.009 11.947 1.00 81.25 307 LEU A C 1
ATOM 2404 O O . LEU A 1 307 ? -13.920 -6.950 10.723 1.00 81.25 307 LEU A O 1
ATOM 2408 N N . ALA A 1 308 ? -14.739 -7.939 12.558 1.00 72.94 308 ALA A N 1
ATOM 2409 C CA . ALA A 1 308 ? -15.624 -8.838 11.822 1.00 72.94 308 ALA A CA 1
ATOM 2410 C C . ALA A 1 308 ? -16.869 -8.081 11.325 1.00 72.94 308 ALA A C 1
ATOM 2412 O O . ALA A 1 308 ? -17.325 -7.155 11.992 1.00 72.94 308 ALA A O 1
ATOM 2413 N N . ALA A 1 309 ? -17.480 -8.516 10.216 1.00 70.69 309 ALA A N 1
ATOM 2414 C CA . ALA A 1 309 ? -18.697 -7.891 9.674 1.00 70.69 309 ALA A CA 1
ATOM 2415 C C . ALA A 1 309 ? -19.826 -7.771 10.723 1.00 70.69 309 ALA A C 1
ATOM 2417 O O . ALA A 1 309 ? -20.436 -6.720 10.885 1.00 70.69 309 ALA A O 1
ATOM 2418 N N . ALA A 1 310 ? -20.022 -8.804 11.548 1.00 70.25 310 ALA A N 1
ATOM 2419 C CA . ALA A 1 310 ? -21.000 -8.765 12.639 1.00 70.25 310 ALA A CA 1
ATOM 2420 C C . ALA A 1 310 ? -20.696 -7.682 13.698 1.00 70.25 310 ALA A C 1
ATOM 2422 O O . ALA A 1 310 ? -21.612 -7.137 14.318 1.00 70.25 310 ALA A O 1
ATOM 2423 N N . ASP A 1 311 ? -19.418 -7.358 13.917 1.00 76.62 311 ASP A N 1
ATOM 2424 C CA . ASP A 1 311 ? -18.994 -6.308 14.848 1.00 76.62 311 ASP A CA 1
ATOM 2425 C C . ASP A 1 311 ? -19.150 -4.904 14.246 1.00 76.62 311 ASP A C 1
ATOM 2427 O O . ASP A 1 311 ? -19.322 -3.940 14.997 1.00 76.62 311 ASP A O 1
ATOM 2431 N N . THR A 1 312 ? -19.126 -4.783 12.914 1.00 75.81 312 THR A N 1
ATOM 2432 C CA . THR A 1 312 ? -19.336 -3.521 12.188 1.00 75.81 312 THR A CA 1
ATOM 2433 C C . THR A 1 312 ? -20.817 -3.199 11.953 1.00 75.81 312 THR A C 1
ATOM 2435 O O . THR A 1 312 ? -21.147 -2.074 11.568 1.00 75.81 312 THR A O 1
ATOM 2438 N N . GLU A 1 313 ? -21.731 -4.132 12.228 1.00 73.00 313 GLU A N 1
ATOM 2439 C CA . GLU A 1 313 ? -23.180 -3.911 12.188 1.00 73.00 313 GLU A CA 1
ATOM 2440 C C . GLU A 1 313 ? -23.699 -3.082 13.381 1.00 73.00 313 GLU A C 1
ATOM 2442 O O . GLU A 1 313 ? -23.405 -3.357 14.553 1.00 73.00 313 GLU A O 1
ATOM 2447 N N . GLY A 1 314 ? -24.529 -2.077 13.073 1.00 77.88 314 GLY A N 1
ATOM 2448 C CA . GLY A 1 314 ? -25.111 -1.150 14.049 1.00 77.88 314 GLY A CA 1
ATOM 2449 C C . GLY A 1 314 ? -24.066 -0.264 14.736 1.00 77.88 314 GLY A C 1
ATOM 2450 O O . GLY A 1 314 ? -23.037 0.064 14.153 1.00 77.88 314 GLY A O 1
ATOM 2451 N N . ASP A 1 315 ? -24.308 0.093 16.000 1.00 83.31 315 ASP A N 1
ATOM 2452 C CA . ASP A 1 315 ? -23.429 0.982 16.782 1.00 83.31 315 ASP A CA 1
ATOM 2453 C C . ASP A 1 315 ? -22.368 0.240 17.615 1.00 83.31 315 ASP A C 1
ATOM 2455 O O . ASP A 1 315 ? -21.675 0.840 18.442 1.00 83.31 315 ASP A O 1
ATOM 2459 N N . ARG A 1 316 ? -22.230 -1.084 17.450 1.00 84.38 316 ARG A N 1
ATOM 2460 C CA . ARG A 1 316 ? -21.307 -1.894 18.269 1.00 84.38 316 ARG A CA 1
ATOM 2461 C C . ARG A 1 316 ? -19.848 -1.527 18.034 1.00 84.38 316 ARG A C 1
ATOM 2463 O O . ARG A 1 316 ? -19.107 -1.387 19.009 1.00 84.38 316 ARG A O 1
ATOM 2470 N N . TRP A 1 317 ? -19.453 -1.322 16.779 1.00 87.94 317 TRP A N 1
ATOM 2471 C CA . TRP A 1 317 ? -18.092 -0.915 16.423 1.00 87.94 317 TRP A CA 1
ATOM 2472 C C . TRP A 1 317 ? -17.692 0.410 17.079 1.00 87.94 317 TRP A C 1
ATOM 2474 O O . TRP A 1 317 ? -16.545 0.556 17.495 1.00 87.94 317 TRP A O 1
ATOM 2484 N N . ARG A 1 318 ? -18.645 1.335 17.277 1.00 91.94 318 ARG A N 1
ATOM 2485 C CA . ARG A 1 318 ? -18.372 2.630 17.918 1.00 91.94 318 ARG A CA 1
ATOM 2486 C C . ARG A 1 318 ? -17.918 2.491 19.371 1.00 91.94 318 ARG A C 1
ATOM 2488 O O . ARG A 1 318 ? -17.186 3.337 19.872 1.00 91.94 318 ARG A O 1
ATOM 2495 N N . LYS A 1 319 ? -18.338 1.410 20.036 1.00 90.94 319 LYS A N 1
ATOM 2496 C CA . LYS A 1 319 ? -18.015 1.083 21.434 1.00 90.94 319 LYS A CA 1
ATOM 2497 C C . LYS A 1 319 ? -16.814 0.139 21.569 1.00 90.94 319 LYS A C 1
ATOM 2499 O O . LYS A 1 319 ? -16.524 -0.311 22.679 1.00 90.94 319 LYS A O 1
ATOM 2504 N N . ARG A 1 320 ? -16.151 -0.236 20.466 1.00 90.56 320 ARG A N 1
ATOM 2505 C CA . ARG A 1 320 ? -14.913 -1.031 20.519 1.00 90.56 320 ARG A CA 1
ATOM 2506 C C . ARG A 1 320 ? -13.792 -0.158 21.075 1.00 90.56 320 ARG A C 1
ATOM 2508 O O . ARG A 1 320 ? -13.701 1.019 20.742 1.00 90.56 320 ARG A O 1
ATOM 2515 N N . ALA A 1 321 ? -12.987 -0.750 21.950 1.00 90.69 321 ALA A N 1
ATOM 2516 C CA . ALA A 1 321 ? -11.940 -0.062 22.687 1.00 90.69 321 ALA A CA 1
ATOM 2517 C C . ALA A 1 321 ? -10.581 -0.428 22.085 1.00 90.69 321 ALA A C 1
ATOM 2519 O O . ALA A 1 321 ? -10.222 -1.608 22.043 1.00 90.69 321 ALA A O 1
ATOM 2520 N N . PHE A 1 322 ? -9.848 0.581 21.624 1.00 91.56 322 PHE A N 1
ATOM 2521 C CA . PHE A 1 322 ? -8.583 0.423 20.920 1.00 91.56 322 PHE A CA 1
ATOM 2522 C C . PHE A 1 322 ? -7.425 0.945 21.775 1.00 91.56 322 PHE A C 1
ATOM 2524 O O . PHE A 1 322 ? -7.401 2.107 22.182 1.00 91.56 322 PHE A O 1
ATOM 2531 N N . GLY A 1 323 ? -6.483 0.055 22.075 1.00 85.81 323 GLY A N 1
ATOM 2532 C CA . GLY A 1 323 ? -5.277 0.314 22.855 1.00 85.81 323 GLY A CA 1
ATOM 2533 C C . GLY A 1 323 ? -4.014 0.428 22.000 1.00 85.81 323 GLY A C 1
ATOM 2534 O O . GLY A 1 323 ? -4.061 0.344 20.764 1.00 85.81 323 GLY A O 1
ATOM 2535 N N . ASP A 1 324 ? -2.875 0.579 22.682 1.00 82.75 324 ASP A N 1
ATOM 2536 C CA . ASP A 1 324 ? -1.560 0.736 22.055 1.00 82.75 324 ASP A CA 1
ATOM 2537 C C . ASP A 1 324 ? -1.258 -0.374 21.029 1.00 82.75 324 ASP A C 1
ATOM 2539 O O . ASP A 1 324 ? -1.590 -1.552 21.210 1.00 82.75 324 ASP A O 1
ATOM 2543 N N . GLY A 1 325 ? -0.619 0.006 19.925 1.00 65.00 325 GLY A N 1
ATOM 2544 C CA . GLY A 1 325 ? -0.142 -0.938 18.920 1.00 65.00 325 GLY A CA 1
ATOM 2545 C C . GLY A 1 325 ? 1.055 -1.778 19.383 1.00 65.00 325 GLY A C 1
ATOM 2546 O O . GLY A 1 325 ? 1.323 -2.803 18.787 1.00 65.00 325 GLY A O 1
ATOM 2547 N N . GLY A 1 326 ? 1.769 -1.406 20.437 1.00 60.81 326 GLY A N 1
ATOM 2548 C CA . GLY A 1 326 ? 2.833 -2.213 21.038 1.00 60.81 326 GLY A CA 1
ATOM 2549 C C . GLY A 1 326 ? 2.323 -3.319 21.967 1.00 60.81 326 GLY A C 1
ATOM 2550 O O . GLY A 1 326 ? 3.130 -4.070 22.500 1.00 60.81 326 GLY A O 1
ATOM 2551 N N . TYR A 1 327 ? 1.003 -3.415 22.190 1.00 58.00 327 TYR A N 1
ATOM 2552 C CA . TYR A 1 327 ? 0.386 -4.374 23.121 1.00 58.00 327 TYR A CA 1
ATOM 2553 C C . TYR A 1 327 ? 0.528 -5.839 22.682 1.00 58.00 327 TYR A C 1
ATOM 2555 O O . TYR A 1 327 ? 0.581 -6.746 23.507 1.00 58.00 327 TYR A O 1
ATOM 2563 N N . LEU A 1 328 ? 0.566 -6.067 21.375 1.00 54.78 328 LEU A N 1
ATOM 2564 C CA . LEU A 1 328 ? 0.769 -7.358 20.731 1.00 54.78 328 LEU A CA 1
ATOM 2565 C C . LEU A 1 328 ? 1.790 -7.135 19.624 1.00 54.78 328 LEU A C 1
ATOM 2567 O O . LEU A 1 328 ? 1.835 -6.024 19.101 1.00 54.78 328 LEU A O 1
ATOM 2571 N N . ASP A 1 329 ? 2.569 -8.164 19.279 1.00 54.81 329 ASP A N 1
ATOM 2572 C CA . ASP A 1 329 ? 3.552 -8.173 18.185 1.00 54.81 329 ASP A CA 1
ATOM 2573 C C . ASP A 1 329 ? 2.928 -7.694 16.857 1.00 54.81 329 ASP A C 1
ATOM 2575 O O . ASP A 1 329 ? 2.439 -8.444 16.002 1.00 54.81 329 ASP A O 1
ATOM 2579 N N . ASN A 1 330 ? 2.866 -6.377 16.719 1.00 56.94 330 ASN A N 1
ATOM 2580 C CA . ASN A 1 330 ? 2.402 -5.685 15.552 1.00 56.94 330 ASN A CA 1
ATOM 2581 C C . ASN A 1 330 ? 3.657 -5.446 14.752 1.00 56.94 330 ASN A C 1
ATOM 2583 O O . ASN A 1 330 ? 4.474 -4.645 15.167 1.00 56.94 330 ASN A O 1
ATOM 2587 N N . LYS A 1 331 ? 3.772 -6.173 13.639 1.00 65.44 331 LYS A N 1
ATOM 2588 C CA . LYS A 1 331 ? 4.874 -6.162 12.668 1.00 65.44 331 LYS A CA 1
ATOM 2589 C C . LYS A 1 331 ? 4.741 -5.010 11.646 1.00 65.44 331 LYS A C 1
ATOM 2591 O O . LYS A 1 331 ? 4.248 -5.260 10.537 1.00 65.44 331 LYS A O 1
ATOM 2596 N N . PRO A 1 332 ? 5.069 -3.730 11.957 1.00 71.88 332 PRO A N 1
ATOM 2597 C CA . PRO A 1 332 ? 4.925 -2.592 11.052 1.00 71.88 332 PRO A CA 1
ATOM 2598 C C . PRO A 1 332 ? 5.819 -2.702 9.817 1.00 71.88 332 PRO A C 1
ATOM 2600 O O . PRO A 1 332 ? 5.477 -2.139 8.775 1.00 71.88 332 PRO A O 1
ATOM 2603 N N . PHE A 1 333 ? 6.927 -3.451 9.895 1.00 76.75 333 PHE A N 1
ATOM 2604 C CA . PHE A 1 333 ? 7.823 -3.666 8.760 1.00 76.75 333 PHE A CA 1
ATOM 2605 C C . PHE A 1 333 ? 7.105 -4.314 7.584 1.00 76.75 333 PHE A C 1
ATOM 2607 O O . PHE A 1 333 ? 7.302 -3.887 6.447 1.00 76.75 333 PHE A O 1
ATOM 2614 N N . THR A 1 334 ? 6.238 -5.298 7.848 1.00 75.81 334 THR A N 1
ATOM 2615 C CA . THR A 1 334 ? 5.514 -6.024 6.794 1.00 75.81 334 THR A CA 1
ATOM 2616 C C . THR A 1 334 ? 4.754 -5.057 5.883 1.00 75.81 334 THR A C 1
ATOM 2618 O O . THR A 1 334 ? 4.864 -5.146 4.660 1.00 75.81 334 THR A O 1
ATOM 2621 N N . TYR A 1 335 ? 4.072 -4.060 6.458 1.00 81.31 335 TYR A N 1
ATOM 2622 C CA . TYR A 1 335 ? 3.301 -3.087 5.681 1.00 81.31 335 TYR A CA 1
ATOM 2623 C C . TYR A 1 335 ? 4.177 -2.207 4.794 1.00 81.31 335 TYR A C 1
ATOM 2625 O O . TYR A 1 335 ? 3.858 -2.001 3.622 1.00 81.31 335 TYR A O 1
ATOM 2633 N N . VAL A 1 336 ? 5.301 -1.719 5.329 1.00 82.06 336 VAL A N 1
ATOM 2634 C CA . VAL A 1 336 ? 6.222 -0.882 4.552 1.00 82.06 336 VAL A CA 1
ATOM 2635 C C . VAL A 1 336 ? 6.837 -1.686 3.418 1.00 82.06 336 VAL A C 1
ATOM 2637 O O . VAL A 1 336 ? 6.849 -1.236 2.278 1.00 82.06 336 VAL A O 1
ATOM 2640 N N . VAL A 1 337 ? 7.310 -2.899 3.692 1.00 76.00 337 VAL A N 1
ATOM 2641 C CA . VAL A 1 337 ? 8.003 -3.727 2.698 1.00 76.00 337 VAL A CA 1
ATOM 2642 C C . VAL A 1 337 ? 7.047 -4.150 1.574 1.00 76.00 337 VAL A C 1
ATOM 2644 O O . VAL A 1 337 ? 7.426 -4.147 0.397 1.00 76.00 337 VAL A O 1
ATOM 2647 N N . ASP A 1 338 ? 5.791 -4.455 1.902 1.00 73.94 338 ASP A N 1
ATOM 2648 C CA . ASP A 1 338 ? 4.773 -4.776 0.903 1.00 73.94 338 ASP A CA 1
ATOM 2649 C C . ASP A 1 338 ? 4.404 -3.559 0.049 1.00 73.94 338 ASP A C 1
ATOM 2651 O O . ASP A 1 338 ? 4.422 -3.655 -1.184 1.00 73.94 338 ASP A O 1
ATOM 2655 N N . ALA A 1 339 ? 4.190 -2.392 0.659 1.00 76.06 339 ALA A N 1
ATOM 2656 C CA . ALA A 1 339 ? 3.935 -1.152 -0.072 1.00 76.06 339 ALA A CA 1
ATOM 2657 C C . ALA A 1 339 ? 5.116 -0.772 -0.990 1.00 76.06 339 ALA A C 1
ATOM 2659 O O . ALA A 1 339 ? 4.913 -0.524 -2.186 1.00 76.06 339 ALA A O 1
ATOM 2660 N N . LEU A 1 340 ? 6.360 -0.855 -0.495 1.00 72.88 340 LEU A N 1
ATOM 2661 C CA . LEU A 1 340 ? 7.578 -0.602 -1.276 1.00 72.88 340 LEU A CA 1
ATOM 2662 C C . LEU A 1 340 ? 7.702 -1.526 -2.494 1.00 72.88 340 LEU A C 1
ATOM 2664 O O . LEU A 1 340 ? 8.290 -1.131 -3.498 1.00 72.88 340 LEU A O 1
ATOM 2668 N N . SER A 1 341 ? 7.152 -2.739 -2.454 1.00 64.81 341 SER A N 1
ATOM 2669 C CA . SER A 1 341 ? 7.200 -3.658 -3.599 1.00 64.81 341 SER A CA 1
ATOM 2670 C C . SER A 1 341 ? 6.225 -3.310 -4.729 1.00 64.81 341 SER A C 1
ATOM 2672 O O . SER A 1 341 ? 6.425 -3.723 -5.871 1.00 64.81 341 SER A O 1
ATOM 2674 N N . SER A 1 342 ? 5.190 -2.525 -4.426 1.00 63.75 342 SER A N 1
ATOM 2675 C CA . SER A 1 342 ? 4.111 -2.179 -5.359 1.00 63.75 342 SER A CA 1
ATOM 2676 C C . SER A 1 342 ? 4.272 -0.798 -6.006 1.00 63.75 342 SER A C 1
ATOM 2678 O O . SER A 1 342 ? 3.743 -0.544 -7.095 1.00 63.75 342 SER A O 1
ATOM 2680 N N . ARG A 1 343 ? 5.048 0.089 -5.372 1.00 67.50 343 ARG A N 1
ATOM 2681 C CA . ARG A 1 343 ? 5.283 1.459 -5.836 1.00 67.50 343 ARG A CA 1
ATOM 2682 C C . ARG A 1 343 ? 6.300 1.497 -6.978 1.00 67.50 343 ARG A C 1
ATOM 2684 O O . ARG A 1 343 ? 7.280 0.761 -7.013 1.00 67.50 343 ARG A O 1
ATOM 2691 N N . LEU A 1 344 ? 6.103 2.395 -7.930 1.00 62.19 344 LEU A N 1
ATOM 2692 C CA . LEU A 1 344 ? 6.933 2.631 -9.123 1.00 62.19 344 LEU A CA 1
ATOM 2693 C C . LEU A 1 344 ? 6.751 4.102 -9.477 1.00 62.19 344 LEU A C 1
ATOM 2695 O O . LEU A 1 344 ? 5.743 4.686 -9.091 1.00 62.19 344 LEU A O 1
ATOM 2699 N N . GLY A 1 345 ? 7.694 4.675 -10.204 1.00 62.84 345 GLY A N 1
ATOM 2700 C CA . GLY A 1 345 ? 7.701 6.086 -10.567 1.00 62.84 345 GLY A CA 1
ATOM 2701 C C . GLY A 1 345 ? 8.311 6.250 -11.949 1.00 62.84 345 GLY A C 1
ATOM 2702 O O . GLY A 1 345 ? 9.003 5.353 -12.428 1.00 62.84 345 GLY A O 1
ATOM 2703 N N . GLY A 1 346 ? 8.044 7.389 -12.588 1.00 61.97 346 GLY A N 1
ATOM 2704 C CA . GLY A 1 346 ? 8.512 7.690 -13.948 1.00 61.97 346 GLY A CA 1
ATOM 2705 C C . GLY A 1 346 ? 10.014 7.981 -14.066 1.00 61.97 346 GLY A C 1
ATOM 2706 O O . GLY A 1 346 ? 10.495 8.309 -15.150 1.00 61.97 346 GLY A O 1
ATOM 2707 N N . LEU A 1 347 ? 10.758 7.892 -12.963 1.00 71.62 347 LEU A N 1
ATOM 2708 C CA . LEU A 1 347 ? 12.189 8.153 -12.896 1.00 71.62 347 LEU A CA 1
ATOM 2709 C C . LEU A 1 347 ? 12.938 6.931 -12.351 1.00 71.62 347 LEU A C 1
ATOM 2711 O O . LEU A 1 347 ? 12.387 6.195 -11.525 1.00 71.62 347 LEU A O 1
ATOM 2715 N N . PRO A 1 348 ? 14.214 6.742 -12.744 1.00 71.44 348 PRO A N 1
ATOM 2716 C CA . PRO A 1 348 ? 15.093 5.783 -12.085 1.00 71.44 348 PRO A CA 1
ATOM 2717 C C . PRO A 1 348 ? 15.082 6.026 -10.576 1.00 71.44 348 PRO A C 1
ATOM 2719 O O . PRO A 1 348 ? 15.235 7.170 -10.144 1.00 71.44 348 PRO A O 1
ATOM 2722 N N . MET A 1 349 ? 14.900 4.974 -9.781 1.00 76.62 349 MET A N 1
ATOM 2723 C CA . MET A 1 349 ? 14.767 5.118 -8.335 1.00 76.62 349 MET A CA 1
ATOM 2724 C C . MET A 1 349 ? 15.627 4.143 -7.551 1.00 76.62 349 MET A C 1
ATOM 2726 O O . MET A 1 349 ? 15.782 2.985 -7.932 1.00 76.62 349 MET A O 1
ATOM 2730 N N . GLU A 1 350 ? 16.120 4.623 -6.417 1.00 82.00 350 GLU A N 1
ATOM 2731 C CA . GLU A 1 350 ? 16.678 3.811 -5.345 1.00 82.00 350 GLU A CA 1
ATOM 2732 C C . GLU A 1 350 ? 15.690 3.793 -4.175 1.00 82.00 350 GLU A C 1
ATOM 2734 O O . GLU A 1 350 ? 15.090 4.821 -3.851 1.00 82.00 350 GLU A O 1
ATOM 2739 N N . ARG A 1 351 ? 15.510 2.633 -3.535 1.00 83.00 351 ARG A N 1
ATOM 2740 C CA . ARG A 1 351 ? 14.684 2.503 -2.331 1.00 83.00 351 ARG A CA 1
ATOM 2741 C C . ARG A 1 351 ? 15.537 2.234 -1.112 1.00 83.00 351 ARG A C 1
ATOM 2743 O O . ARG A 1 351 ? 16.354 1.319 -1.120 1.00 83.00 351 ARG A O 1
ATOM 2750 N N . LYS A 1 352 ? 15.287 2.995 -0.053 1.00 87.00 352 LYS A N 1
ATOM 2751 C CA . LYS A 1 352 ? 15.921 2.820 1.250 1.00 87.00 352 LYS A CA 1
ATOM 2752 C C . LYS A 1 352 ? 14.843 2.628 2.312 1.00 87.00 352 LYS A C 1
ATOM 2754 O O . LYS A 1 352 ? 13.820 3.308 2.299 1.00 87.00 352 LYS A O 1
ATOM 2759 N N . LEU A 1 353 ? 15.070 1.683 3.215 1.00 85.50 353 LEU A N 1
ATOM 2760 C CA . LEU A 1 353 ? 14.246 1.490 4.401 1.00 85.50 353 LEU A CA 1
ATOM 2761 C C . LEU A 1 353 ? 14.961 2.159 5.575 1.00 85.50 353 LEU A C 1
ATOM 2763 O O . LEU A 1 353 ? 16.119 1.847 5.837 1.00 85.50 353 LEU A O 1
ATOM 2767 N N . ILE A 1 354 ? 14.285 3.087 6.244 1.00 89.69 354 ILE A N 1
ATOM 2768 C CA . ILE A 1 354 ? 14.752 3.722 7.473 1.00 89.69 354 ILE A CA 1
ATOM 2769 C C . ILE A 1 354 ? 13.961 3.119 8.622 1.00 89.69 354 ILE A C 1
ATOM 2771 O O . ILE A 1 354 ? 12.732 3.158 8.632 1.00 89.69 354 ILE A O 1
ATOM 2775 N N . TYR A 1 355 ? 14.686 2.581 9.588 1.00 85.56 355 TYR A N 1
ATOM 2776 C CA . TYR A 1 355 ? 14.134 2.091 10.835 1.00 85.56 355 TYR A CA 1
ATOM 2777 C C . TYR A 1 355 ? 14.589 3.014 11.963 1.00 85.56 355 TYR A C 1
ATOM 2779 O O . TYR A 1 355 ? 15.777 3.321 12.067 1.00 85.56 355 TYR A O 1
ATOM 2787 N N . VAL A 1 356 ? 13.634 3.500 12.754 1.00 84.44 356 VAL A N 1
ATOM 2788 C CA . VAL A 1 356 ? 13.886 4.393 13.887 1.00 84.44 356 VAL A CA 1
ATOM 2789 C C . VAL A 1 356 ? 13.562 3.649 15.174 1.00 84.44 356 VAL A C 1
ATOM 2791 O O . VAL A 1 356 ? 12.391 3.466 15.516 1.00 84.44 356 VAL A O 1
ATOM 2794 N N . GLU A 1 357 ? 14.622 3.263 15.877 1.00 75.25 357 GLU A N 1
ATOM 2795 C CA . GLU A 1 357 ? 14.581 2.685 17.215 1.00 75.25 357 GLU A CA 1
ATOM 2796 C C . GLU A 1 357 ? 15.180 3.687 18.197 1.00 75.25 357 GLU A C 1
ATOM 2798 O O . GLU A 1 357 ? 16.372 3.988 18.115 1.00 75.25 357 GLU A O 1
ATOM 2803 N N . PRO A 1 358 ? 14.376 4.276 19.089 1.00 68.38 358 PRO A N 1
ATOM 2804 C CA . PRO A 1 358 ? 14.871 5.348 19.938 1.00 68.38 358 PRO A CA 1
ATOM 2805 C C . PRO A 1 358 ? 15.665 4.852 21.159 1.00 68.38 358 PRO A C 1
ATOM 2807 O O . PRO A 1 358 ? 16.316 5.662 21.813 1.00 68.38 358 PRO A O 1
ATOM 2810 N N . SER A 1 359 ? 15.599 3.558 21.483 1.00 66.06 359 SER A N 1
ATOM 2811 C CA . SER A 1 359 ? 16.318 2.937 22.601 1.00 66.06 359 SER A CA 1
ATOM 2812 C C . SER A 1 359 ? 16.795 1.530 22.220 1.00 66.06 359 SER A C 1
ATOM 2814 O O . SER A 1 359 ? 16.252 0.558 22.741 1.00 66.06 359 SER A O 1
ATOM 2816 N N . PRO A 1 360 ? 17.776 1.405 21.308 1.00 62.34 360 PRO A N 1
ATOM 2817 C CA . PRO A 1 360 ? 18.316 0.102 20.945 1.00 62.34 360 PRO A CA 1
ATOM 2818 C C . PRO A 1 360 ? 18.986 -0.548 22.159 1.00 62.34 360 PRO A C 1
ATOM 2820 O O . PRO A 1 360 ? 19.823 0.076 22.821 1.00 62.34 360 PRO A O 1
ATOM 2823 N N . THR A 1 361 ? 18.630 -1.794 22.455 1.00 55.09 361 THR A N 1
ATOM 2824 C CA . THR A 1 361 ? 19.343 -2.615 23.437 1.00 55.09 361 THR A CA 1
ATOM 2825 C C . THR A 1 361 ? 20.751 -2.909 22.918 1.00 55.09 361 THR A C 1
ATOM 2827 O O . THR A 1 361 ? 20.927 -3.396 21.803 1.00 55.09 361 THR A O 1
ATOM 2830 N N . ASN A 1 362 ? 21.770 -2.625 23.739 1.00 53.66 362 ASN A N 1
ATOM 2831 C CA . ASN A 1 362 ? 23.175 -2.968 23.476 1.00 53.66 362 ASN A CA 1
ATOM 2832 C C . ASN A 1 362 ? 23.663 -3.938 24.571 1.00 53.66 362 ASN A C 1
ATOM 2834 O O . ASN A 1 362 ? 24.367 -3.511 25.493 1.00 53.66 362 ASN A O 1
ATOM 2838 N N . PRO A 1 363 ? 23.265 -5.227 24.531 1.00 50.28 363 PRO A N 1
ATOM 2839 C CA . PRO A 1 363 ? 23.560 -6.198 25.590 1.00 50.28 363 PRO A CA 1
ATOM 2840 C C . PRO A 1 363 ? 25.057 -6.344 25.900 1.00 50.28 363 PRO A C 1
ATOM 2842 O O . PRO A 1 363 ? 25.441 -6.732 26.998 1.00 50.28 363 PRO A O 1
ATOM 2845 N N . GLU A 1 364 ? 25.920 -6.030 24.937 1.00 50.38 364 GLU A N 1
ATOM 2846 C CA . GLU A 1 364 ? 27.376 -6.039 25.057 1.00 50.38 364 GLU A CA 1
ATOM 2847 C C . GLU A 1 364 ? 27.954 -4.905 25.924 1.00 50.38 364 GLU A C 1
ATOM 2849 O O . GLU A 1 364 ? 29.124 -4.970 26.309 1.00 50.38 364 GLU A O 1
ATOM 2854 N N . LEU A 1 365 ? 27.156 -3.878 26.239 1.00 48.91 365 LEU A N 1
ATOM 2855 C CA . LEU A 1 365 ? 27.537 -2.738 27.079 1.00 48.91 365 LEU A CA 1
ATOM 2856 C C . LEU A 1 365 ? 26.927 -2.795 28.491 1.00 48.91 365 LEU A C 1
ATOM 2858 O O . LEU A 1 365 ? 27.390 -2.066 29.373 1.00 48.91 365 LEU A O 1
ATOM 2862 N N . ASP A 1 366 ? 25.952 -3.676 28.734 1.00 49.97 366 ASP A N 1
ATOM 2863 C CA . ASP A 1 366 ? 25.290 -3.817 30.032 1.00 49.97 366 ASP A CA 1
ATOM 2864 C C . ASP A 1 366 ? 26.165 -4.592 31.031 1.00 49.97 366 ASP A C 1
ATOM 2866 O O . ASP A 1 366 ? 26.246 -5.823 31.037 1.00 49.97 366 ASP A O 1
ATOM 2870 N N . ARG A 1 367 ? 26.810 -3.861 31.948 1.00 47.25 367 ARG A N 1
ATOM 2871 C CA . ARG A 1 367 ? 27.278 -4.430 33.219 1.00 47.25 367 ARG A CA 1
ATOM 2872 C C . ARG A 1 367 ? 26.089 -4.485 34.171 1.00 47.25 367 ARG A C 1
ATOM 2874 O O . ARG A 1 367 ? 25.642 -3.450 34.651 1.00 47.25 367 ARG A O 1
ATOM 2881 N N . GLN A 1 368 ? 25.583 -5.685 34.436 1.00 50.12 368 GLN A N 1
ATOM 2882 C CA . GLN A 1 368 ? 24.490 -5.894 35.386 1.00 50.12 368 GLN A CA 1
ATOM 2883 C C . GLN A 1 368 ? 24.933 -5.524 36.812 1.00 50.12 368 GLN A C 1
ATOM 2885 O O . GLN A 1 368 ? 25.687 -6.265 37.441 1.00 50.12 368 GLN A O 1
ATOM 2890 N N . ASP A 1 369 ? 24.457 -4.384 37.315 1.00 47.03 369 ASP A N 1
ATOM 2891 C CA . ASP A 1 369 ? 24.518 -4.023 38.735 1.00 47.03 369 ASP A CA 1
ATOM 2892 C C . ASP A 1 369 ? 23.302 -4.646 39.443 1.00 47.03 369 ASP A C 1
ATOM 2894 O O . ASP A 1 369 ? 22.158 -4.238 39.237 1.00 47.03 369 ASP A O 1
ATOM 2898 N N . TYR A 1 370 ? 23.538 -5.682 40.250 1.00 52.47 370 TYR A N 1
ATOM 2899 C CA . TYR A 1 370 ? 22.489 -6.495 40.886 1.00 52.47 370 TYR A CA 1
ATOM 2900 C C . TYR A 1 370 ? 22.012 -5.969 42.255 1.00 52.47 370 TYR A C 1
ATOM 2902 O O . TYR A 1 370 ? 21.117 -6.558 42.863 1.00 52.47 370 TYR A O 1
ATOM 2910 N N . ASP A 1 371 ? 22.573 -4.863 42.752 1.00 48.81 371 ASP A N 1
ATOM 2911 C CA . ASP A 1 371 ? 22.473 -4.500 44.174 1.00 48.81 371 ASP A CA 1
ATOM 2912 C C . ASP A 1 371 ? 21.333 -3.531 44.538 1.00 48.81 371 ASP A C 1
ATOM 2914 O O . ASP A 1 371 ? 21.166 -3.181 45.710 1.00 48.81 371 ASP A O 1
ATOM 2918 N N . ARG A 1 372 ? 20.486 -3.118 43.585 1.00 50.44 372 ARG A N 1
ATOM 2919 C CA . ARG A 1 372 ? 19.354 -2.219 43.869 1.00 50.44 372 ARG A CA 1
ATOM 2920 C C . ARG A 1 372 ? 18.012 -2.890 43.579 1.00 50.44 372 ARG A C 1
ATOM 2922 O O . ARG A 1 372 ? 17.698 -3.209 42.438 1.00 50.44 372 ARG A O 1
ATOM 2929 N N . LYS A 1 373 ? 17.180 -3.058 44.616 1.00 43.25 373 LYS A N 1
ATOM 2930 C CA . LYS A 1 373 ? 15.754 -3.382 44.437 1.00 43.25 373 LYS A CA 1
ATOM 2931 C C . LYS A 1 373 ? 15.075 -2.222 43.688 1.00 43.25 373 LYS A C 1
ATOM 2933 O O . LYS A 1 373 ? 15.136 -1.104 44.203 1.00 43.25 373 LYS A O 1
ATOM 2938 N N . PRO A 1 374 ? 14.438 -2.459 42.528 1.00 50.09 374 PRO A N 1
ATOM 2939 C CA . PRO A 1 374 ? 13.735 -1.410 41.794 1.00 50.09 374 PRO A CA 1
ATOM 2940 C C . PRO A 1 374 ? 12.492 -0.938 42.560 1.00 50.09 374 PRO A C 1
ATOM 2942 O O . PRO A 1 374 ? 11.785 -1.757 43.156 1.00 50.09 374 PRO A O 1
ATOM 2945 N N . ASP A 1 375 ? 12.219 0.366 42.535 1.00 54.16 375 ASP A N 1
ATOM 2946 C CA . ASP A 1 375 ? 10.995 0.954 43.094 1.00 54.16 375 ASP A CA 1
ATOM 2947 C C . ASP A 1 375 ? 9.756 0.494 42.295 1.00 54.16 375 ASP A C 1
ATOM 2949 O O . ASP A 1 375 ? 9.864 0.224 41.105 1.00 54.16 375 ASP A O 1
ATOM 2953 N N . ALA A 1 376 ? 8.562 0.390 42.886 1.00 50.66 376 ALA A N 1
ATOM 2954 C CA . ALA A 1 376 ? 7.389 -0.193 42.208 1.00 50.66 376 ALA A CA 1
ATOM 2955 C C . ALA A 1 376 ? 6.971 0.587 40.942 1.00 50.66 376 ALA A C 1
ATOM 2957 O O . ALA A 1 376 ? 6.515 -0.006 39.964 1.00 50.66 376 ALA A O 1
ATOM 2958 N N . ILE A 1 377 ? 7.177 1.907 40.945 1.00 50.25 377 ILE A N 1
ATOM 2959 C CA . ILE A 1 377 ? 6.943 2.795 39.795 1.00 50.25 377 ILE A CA 1
ATOM 2960 C C . ILE A 1 377 ? 8.091 2.685 38.778 1.00 50.25 377 ILE A C 1
ATOM 2962 O O . ILE A 1 377 ? 7.847 2.636 37.575 1.00 50.25 377 ILE A O 1
ATOM 2966 N N . GLU A 1 378 ? 9.333 2.579 39.255 1.00 50.53 378 GLU A N 1
ATOM 2967 C CA . GLU A 1 378 ? 10.540 2.396 38.434 1.00 50.53 378 GLU A CA 1
ATOM 2968 C C . GLU A 1 378 ? 10.549 1.023 37.742 1.00 50.53 378 GLU A C 1
ATOM 2970 O O . GLU A 1 378 ? 10.995 0.903 36.610 1.00 50.53 378 GLU A O 1
ATOM 2975 N N . ASN A 1 379 ? 9.970 0.002 38.375 1.00 46.31 379 ASN A N 1
ATOM 2976 C CA . ASN A 1 379 ? 9.812 -1.348 37.844 1.00 46.31 379 ASN A CA 1
ATOM 2977 C C . ASN A 1 379 ? 8.619 -1.444 36.885 1.00 46.31 379 ASN A C 1
ATOM 2979 O O . ASN A 1 379 ? 8.701 -2.147 35.888 1.00 46.31 379 ASN A O 1
ATOM 2983 N N . ALA A 1 380 ? 7.527 -0.708 37.138 1.00 47.34 380 ALA A N 1
ATOM 2984 C CA . ALA A 1 380 ? 6.448 -0.570 36.165 1.00 47.34 380 ALA A CA 1
ATOM 2985 C C . ALA A 1 380 ? 6.979 0.110 34.896 1.00 47.34 380 ALA A C 1
ATOM 2987 O O . ALA A 1 380 ? 6.913 -0.475 33.825 1.00 47.34 380 ALA A O 1
ATOM 2988 N N . LEU A 1 381 ? 7.603 1.284 35.011 1.00 44.75 381 LEU A N 1
ATOM 2989 C CA . LEU A 1 381 ? 8.205 1.975 33.868 1.00 44.75 381 LEU A CA 1
ATOM 2990 C C . LEU A 1 381 ? 9.324 1.139 33.217 1.00 44.75 381 LEU A C 1
ATOM 2992 O O . LEU A 1 381 ? 9.330 0.985 32.002 1.00 44.75 381 LEU A O 1
ATOM 2996 N N . GLY A 1 382 ? 10.217 0.537 34.006 1.00 45.59 382 GLY A N 1
ATOM 2997 C CA . GLY A 1 382 ? 11.363 -0.255 33.549 1.00 45.59 382 GLY A CA 1
ATOM 2998 C C . GLY A 1 382 ? 10.988 -1.563 32.853 1.00 45.59 382 GLY A C 1
ATOM 2999 O O . GLY A 1 382 ? 11.504 -1.832 31.771 1.00 45.59 382 GLY A O 1
ATOM 3000 N N . ALA A 1 383 ? 10.043 -2.340 33.394 1.00 42.03 383 ALA A N 1
ATOM 3001 C CA . ALA A 1 383 ? 9.503 -3.526 32.722 1.00 42.03 383 ALA A CA 1
ATOM 3002 C C . ALA A 1 383 ? 8.805 -3.148 31.408 1.00 42.03 383 ALA A C 1
ATOM 3004 O O . ALA A 1 383 ? 8.870 -3.877 30.428 1.00 42.03 383 ALA A O 1
ATOM 3005 N N . LEU A 1 384 ? 8.190 -1.969 31.340 1.00 43.97 384 LEU A N 1
ATOM 3006 C CA . LEU A 1 384 ? 7.495 -1.486 30.150 1.00 43.97 384 LEU A CA 1
ATOM 3007 C C . LEU A 1 384 ? 8.437 -0.969 29.045 1.00 43.97 384 LEU A C 1
ATOM 3009 O O . LEU A 1 384 ? 8.033 -0.941 27.884 1.00 43.97 384 LEU A O 1
ATOM 3013 N N . PHE A 1 385 ? 9.686 -0.623 29.380 1.00 45.62 385 PHE A N 1
ATOM 3014 C CA . PHE A 1 385 ? 10.759 -0.363 28.410 1.00 45.62 385 PHE A CA 1
ATOM 3015 C C . PHE A 1 385 ? 11.509 -1.639 27.971 1.00 45.62 385 PHE A C 1
ATOM 3017 O O . PHE A 1 385 ? 12.237 -1.577 26.988 1.00 45.62 385 PHE A O 1
ATOM 3024 N N . THR A 1 386 ? 11.354 -2.773 28.677 1.00 40.94 386 THR A N 1
ATOM 3025 C CA . THR A 1 386 ? 12.205 -3.980 28.524 1.00 40.94 386 THR A CA 1
ATOM 3026 C C . THR A 1 386 ? 11.463 -5.309 28.285 1.00 40.94 386 THR A C 1
ATOM 3028 O O . THR A 1 386 ? 12.110 -6.339 28.100 1.00 40.94 386 THR A O 1
ATOM 3031 N N . ILE A 1 387 ? 10.122 -5.340 28.247 1.00 39.53 387 ILE A N 1
ATOM 3032 C CA . ILE A 1 387 ? 9.349 -6.495 27.726 1.00 39.53 387 ILE A CA 1
ATOM 3033 C C . ILE A 1 387 ? 9.804 -6.773 26.275 1.00 39.53 387 ILE A C 1
ATOM 3035 O O . ILE A 1 387 ? 10.002 -5.810 25.535 1.00 39.53 387 ILE A O 1
ATOM 3039 N N . PRO A 1 388 ? 9.985 -8.044 25.845 1.00 42.75 388 PRO A N 1
ATOM 3040 C CA . PRO A 1 388 ? 10.839 -8.414 24.709 1.00 42.75 388 PRO A CA 1
ATOM 3041 C C . PRO A 1 388 ? 10.257 -7.993 23.349 1.00 42.75 388 PRO A C 1
ATOM 3043 O O . PRO A 1 388 ? 9.704 -8.801 22.608 1.00 42.75 388 PRO A O 1
ATOM 3046 N N . GLN A 1 389 ? 10.396 -6.714 22.997 1.00 48.56 389 GLN A N 1
ATOM 3047 C CA . GLN A 1 389 ? 10.179 -6.212 21.637 1.00 48.56 389 GLN A CA 1
ATOM 3048 C C . GLN A 1 389 ? 11.332 -6.636 20.707 1.00 48.56 389 GLN A C 1
ATOM 3050 O O . GLN A 1 389 ? 11.117 -6.829 19.510 1.00 48.56 389 GLN A O 1
ATOM 3055 N N . ASP A 1 390 ? 12.518 -6.893 21.265 1.00 49.38 390 ASP A N 1
ATOM 3056 C CA . ASP A 1 390 ? 13.741 -7.259 20.540 1.00 49.38 390 ASP A CA 1
ATOM 3057 C C . ASP A 1 390 ? 13.601 -8.529 19.684 1.00 49.38 390 ASP A C 1
ATOM 3059 O O . ASP A 1 390 ? 14.122 -8.582 18.567 1.00 49.38 390 ASP A O 1
ATOM 3063 N N . GLU A 1 391 ? 12.886 -9.554 20.172 1.00 46.38 391 GLU A N 1
ATOM 3064 C CA . GLU A 1 391 ? 12.678 -10.804 19.420 1.00 46.38 391 GLU A CA 1
ATOM 3065 C C . GLU A 1 391 ? 11.807 -10.564 18.180 1.00 46.38 391 GLU A C 1
ATOM 3067 O O . GLU A 1 391 ? 12.158 -10.985 17.078 1.00 46.38 391 GLU A O 1
ATOM 3072 N N . THR A 1 392 ? 10.726 -9.798 18.330 1.00 55.72 392 THR A N 1
ATOM 3073 C CA . THR A 1 392 ? 9.779 -9.499 17.244 1.00 55.72 392 THR A CA 1
ATOM 3074 C C . THR A 1 392 ? 10.387 -8.609 16.153 1.00 55.72 392 THR A C 1
ATOM 3076 O O . THR A 1 392 ? 10.204 -8.853 14.957 1.00 55.72 392 THR A O 1
ATOM 3079 N N . ILE A 1 393 ? 11.197 -7.619 16.547 1.00 58.56 393 ILE A N 1
ATOM 3080 C CA . ILE A 1 393 ? 11.923 -6.728 15.632 1.00 58.56 393 ILE A CA 1
ATOM 3081 C C . ILE A 1 393 ? 12.989 -7.510 14.861 1.00 58.56 393 ILE A C 1
ATOM 3083 O O . ILE A 1 393 ? 13.148 -7.318 13.650 1.00 58.56 393 ILE A O 1
ATOM 3087 N N . ARG A 1 394 ? 13.707 -8.416 15.539 1.00 61.72 394 ARG A N 1
ATOM 3088 C CA . ARG A 1 394 ? 14.692 -9.291 14.898 1.00 61.72 394 ARG A CA 1
ATOM 3089 C C . ARG A 1 394 ? 14.037 -10.186 13.854 1.00 61.72 394 ARG A C 1
ATOM 3091 O O . ARG A 1 394 ? 14.552 -10.251 12.742 1.00 61.72 394 ARG A O 1
ATOM 3098 N N . GLU A 1 395 ? 12.904 -10.816 14.168 1.00 63.62 395 GLU A N 1
ATOM 3099 C CA . GLU A 1 395 ? 12.152 -11.626 13.201 1.00 63.62 395 GLU A CA 1
ATOM 3100 C C . GLU A 1 395 ? 11.756 -10.822 11.955 1.00 63.62 395 GLU A C 1
ATOM 3102 O O . GLU A 1 395 ? 11.914 -11.299 10.828 1.00 63.62 395 GLU A O 1
ATOM 3107 N N . ASP A 1 396 ? 11.278 -9.588 12.137 1.00 64.88 396 ASP A N 1
ATOM 3108 C CA . ASP A 1 396 ? 10.896 -8.700 11.037 1.00 64.88 396 ASP A CA 1
ATOM 3109 C C . ASP A 1 396 ? 12.107 -8.296 10.176 1.00 64.88 396 ASP A C 1
ATOM 3111 O O . ASP A 1 396 ? 12.054 -8.376 8.943 1.00 64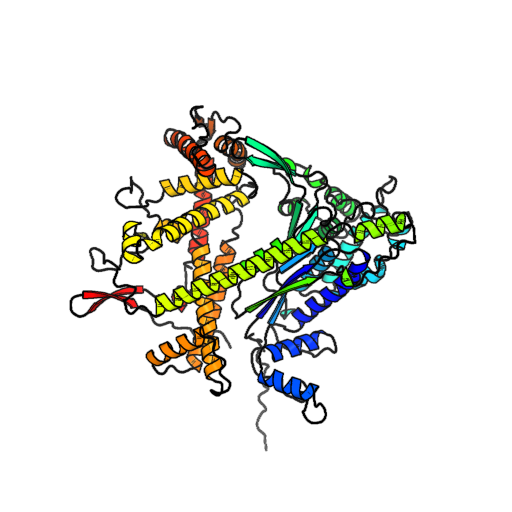.88 396 ASP A O 1
ATOM 3115 N N . LEU A 1 397 ? 13.228 -7.908 10.795 1.00 67.19 397 LEU A N 1
ATOM 3116 C CA . LEU A 1 397 ? 14.468 -7.577 10.084 1.00 67.19 397 LEU A CA 1
ATOM 3117 C C . LEU A 1 397 ? 15.048 -8.797 9.358 1.00 67.19 397 LEU A C 1
ATOM 3119 O O . LEU A 1 397 ? 15.468 -8.685 8.204 1.00 67.19 397 LEU A O 1
ATOM 3123 N N . GLU A 1 398 ? 15.032 -9.974 9.983 1.00 70.69 398 GLU A N 1
ATOM 3124 C CA . GLU A 1 398 ? 15.438 -11.232 9.357 1.00 70.69 398 GLU A CA 1
ATOM 3125 C C . GLU A 1 398 ? 14.538 -11.586 8.172 1.00 70.69 398 GLU A C 1
ATOM 3127 O O . GLU A 1 398 ? 15.051 -11.971 7.118 1.00 70.69 398 GLU A O 1
ATOM 3132 N N . ALA A 1 399 ? 13.221 -11.385 8.281 1.00 70.12 399 ALA A N 1
ATOM 3133 C CA . ALA A 1 399 ? 12.285 -11.580 7.178 1.00 70.12 399 ALA A CA 1
ATOM 3134 C C . ALA A 1 399 ? 12.577 -10.626 6.007 1.00 70.12 399 ALA A C 1
ATOM 3136 O O . ALA A 1 399 ? 12.573 -11.051 4.845 1.00 70.12 399 ALA A O 1
ATOM 3137 N N . VAL A 1 400 ? 12.903 -9.357 6.287 1.00 70.69 400 VAL A N 1
ATOM 3138 C CA . VAL A 1 400 ? 13.317 -8.377 5.267 1.00 70.69 400 VAL A CA 1
ATOM 3139 C C . VAL A 1 400 ? 14.636 -8.780 4.612 1.00 70.69 400 VAL A C 1
ATOM 3141 O O . VAL A 1 400 ? 14.731 -8.802 3.384 1.00 70.69 400 VAL A O 1
ATOM 3144 N N . LEU A 1 401 ? 15.647 -9.153 5.396 1.00 73.06 401 LEU A N 1
ATOM 3145 C CA . LEU A 1 401 ? 16.943 -9.586 4.873 1.00 73.06 401 LEU A CA 1
ATOM 3146 C C . LEU A 1 401 ? 16.819 -10.881 4.058 1.00 73.06 401 LEU A C 1
ATOM 3148 O O . LEU A 1 401 ? 17.397 -10.985 2.974 1.00 73.06 401 LEU A O 1
ATOM 3152 N N . ALA A 1 402 ? 16.032 -11.853 4.521 1.00 73.38 402 ALA A N 1
ATOM 3153 C CA . ALA A 1 402 ? 15.740 -13.085 3.793 1.00 73.38 402 ALA A CA 1
ATOM 3154 C C . ALA A 1 402 ? 15.013 -12.796 2.472 1.00 73.38 402 ALA A C 1
ATOM 3156 O O . ALA A 1 402 ? 15.339 -13.385 1.434 1.00 73.38 402 ALA A O 1
ATOM 3157 N N . ARG A 1 403 ? 14.071 -11.844 2.477 1.00 69.31 403 ARG A N 1
ATOM 3158 C CA . ARG A 1 403 ? 13.393 -11.364 1.269 1.00 69.31 403 ARG A CA 1
ATOM 3159 C C . ARG A 1 403 ? 14.361 -10.678 0.309 1.00 69.31 403 ARG A C 1
ATOM 3161 O O . ARG A 1 403 ? 14.318 -11.010 -0.872 1.00 69.31 403 ARG A O 1
ATOM 3168 N N . ASN A 1 404 ? 15.255 -9.807 0.776 1.00 70.00 404 ASN A N 1
ATOM 3169 C CA . ASN A 1 404 ? 16.266 -9.163 -0.073 1.00 70.00 404 ASN A CA 1
ATOM 3170 C C . ASN A 1 404 ? 17.178 -10.201 -0.733 1.00 70.00 404 ASN A C 1
ATOM 3172 O O . ASN A 1 404 ? 17.324 -10.194 -1.951 1.00 70.00 404 ASN A O 1
ATOM 3176 N N . ARG A 1 405 ? 17.668 -11.192 0.026 1.00 76.25 405 ARG A N 1
ATOM 3177 C CA . ARG A 1 405 ? 18.441 -12.318 -0.533 1.00 76.25 405 ARG A CA 1
ATOM 3178 C C . ARG A 1 405 ? 17.643 -13.111 -1.574 1.00 76.25 405 ARG A C 1
ATOM 3180 O O . ARG A 1 405 ? 18.204 -13.601 -2.556 1.00 76.25 405 ARG A O 1
ATOM 3187 N N . ARG A 1 406 ? 16.326 -13.267 -1.381 1.00 72.31 406 ARG A N 1
ATOM 3188 C CA . ARG A 1 406 ? 15.434 -13.910 -2.361 1.00 72.31 406 ARG A CA 1
ATOM 3189 C C . ARG A 1 406 ? 15.253 -13.051 -3.613 1.00 72.31 406 ARG A C 1
ATOM 3191 O O . ARG A 1 406 ? 15.269 -13.611 -4.705 1.00 72.31 406 ARG A O 1
ATOM 3198 N N . ILE A 1 407 ? 15.105 -11.734 -3.467 1.00 68.75 407 ILE A N 1
ATOM 3199 C CA . ILE A 1 407 ? 15.022 -10.781 -4.582 1.00 68.75 407 ILE A CA 1
ATOM 3200 C C . ILE A 1 407 ? 16.318 -10.819 -5.383 1.00 68.75 407 ILE A C 1
ATOM 3202 O O . ILE A 1 407 ? 16.249 -11.083 -6.573 1.00 68.75 407 ILE A O 1
ATOM 3206 N N . GLU A 1 408 ? 17.481 -10.687 -4.747 1.00 72.06 408 GLU A N 1
ATOM 3207 C CA . GLU A 1 408 ? 18.785 -10.771 -5.419 1.00 72.06 408 GLU A CA 1
ATOM 3208 C C . GLU A 1 408 ? 18.954 -12.089 -6.183 1.00 72.06 408 GLU A C 1
ATOM 3210 O O . GLU A 1 408 ? 19.439 -12.114 -7.316 1.00 72.06 408 GLU A O 1
ATOM 3215 N N . ARG A 1 409 ? 18.516 -13.209 -5.589 1.00 74.44 409 ARG A N 1
ATOM 3216 C CA . ARG A 1 409 ? 18.531 -14.514 -6.260 1.00 74.44 409 ARG A CA 1
ATOM 3217 C C . ARG A 1 409 ? 17.623 -14.523 -7.489 1.00 74.44 409 ARG A C 1
ATOM 3219 O O . ARG A 1 409 ? 18.040 -15.008 -8.536 1.00 74.44 409 ARG A O 1
ATOM 3226 N N . VAL A 1 410 ? 16.398 -14.014 -7.368 1.00 72.00 410 VAL A N 1
ATOM 3227 C CA . VAL A 1 410 ? 15.447 -13.932 -8.486 1.00 72.00 410 VAL A CA 1
ATOM 3228 C C . VAL A 1 410 ? 15.958 -12.981 -9.562 1.00 72.00 410 VAL A C 1
ATOM 3230 O O . VAL A 1 410 ? 15.906 -13.340 -10.728 1.00 72.00 410 VAL A O 1
ATOM 3233 N N . GLU A 1 411 ? 16.500 -11.818 -9.204 1.00 68.56 411 GLU A N 1
ATOM 3234 C CA . GLU A 1 411 ? 17.095 -10.869 -10.146 1.00 68.56 411 GLU A CA 1
ATOM 3235 C C . GLU A 1 411 ? 18.268 -11.490 -10.895 1.00 68.56 411 GLU A C 1
ATOM 3237 O O . GLU A 1 411 ? 18.346 -11.343 -12.110 1.00 68.56 411 GLU A O 1
ATOM 3242 N N . ARG A 1 412 ? 19.130 -12.256 -10.216 1.00 74.00 412 ARG A N 1
ATOM 3243 C CA . ARG A 1 412 ? 20.211 -13.000 -10.873 1.00 74.00 412 ARG A CA 1
ATOM 3244 C C . ARG A 1 412 ? 19.676 -14.049 -11.849 1.00 74.00 412 ARG A C 1
ATOM 3246 O O . ARG A 1 412 ? 20.198 -14.148 -12.952 1.00 74.00 412 ARG A O 1
ATOM 3253 N N . ILE A 1 413 ? 18.639 -14.803 -11.472 1.00 76.62 413 ILE A N 1
ATOM 3254 C CA . ILE A 1 413 ? 18.002 -15.796 -12.357 1.00 76.62 413 ILE A CA 1
ATOM 3255 C C . ILE A 1 413 ? 17.356 -15.107 -13.560 1.00 76.62 413 ILE A C 1
ATOM 3257 O O . ILE A 1 413 ? 17.591 -15.517 -14.688 1.00 76.62 413 ILE A O 1
ATOM 3261 N N . VAL A 1 414 ? 16.570 -14.051 -13.337 1.00 71.38 414 VAL A N 1
ATOM 3262 C CA . VAL A 1 414 ? 15.933 -13.272 -14.408 1.00 71.38 414 VAL A CA 1
ATOM 3263 C C . VAL A 1 414 ? 16.993 -12.703 -15.339 1.00 71.38 414 VAL A C 1
ATOM 3265 O O . VAL A 1 414 ? 16.845 -12.819 -16.546 1.00 71.38 414 VAL A O 1
ATOM 3268 N N . ARG A 1 415 ? 18.088 -12.165 -14.797 1.00 69.62 415 ARG A N 1
ATOM 3269 C CA . ARG A 1 415 ? 19.214 -11.654 -15.579 1.00 69.62 415 ARG A CA 1
ATOM 3270 C C . ARG A 1 415 ? 19.858 -12.740 -16.435 1.00 69.62 415 ARG A C 1
ATOM 3272 O O . ARG A 1 415 ? 20.121 -12.496 -17.603 1.00 69.62 415 ARG A O 1
ATOM 3279 N N . GLN A 1 416 ? 20.091 -13.920 -15.870 1.00 75.62 416 GLN A N 1
ATOM 3280 C CA . GLN A 1 416 ? 20.658 -15.041 -16.614 1.00 75.62 416 GLN A CA 1
ATOM 3281 C C . GLN A 1 416 ? 19.711 -15.502 -17.729 1.00 75.62 416 GLN A C 1
ATOM 3283 O O . GLN A 1 416 ? 20.145 -15.684 -18.858 1.00 75.62 416 GLN A O 1
ATOM 3288 N N . VAL A 1 417 ? 18.410 -15.603 -17.442 1.00 75.12 417 VAL A N 1
ATOM 3289 C CA . VAL A 1 417 ? 17.382 -15.937 -18.439 1.00 75.12 417 VAL A CA 1
ATOM 3290 C C . VAL A 1 417 ? 17.285 -14.865 -19.527 1.00 75.12 417 VAL A C 1
ATOM 3292 O O . VAL A 1 417 ? 17.107 -15.202 -20.690 1.00 75.12 417 VAL A O 1
ATOM 3295 N N . GLU A 1 418 ? 17.395 -13.580 -19.180 1.00 71.56 418 GLU A N 1
ATOM 3296 C CA . GLU A 1 418 ? 17.432 -12.489 -20.159 1.00 71.56 418 GLU A CA 1
ATOM 3297 C C . GLU A 1 418 ? 18.637 -12.632 -21.091 1.00 71.56 418 GLU A C 1
ATOM 3299 O O . GLU A 1 418 ? 18.444 -12.591 -22.301 1.00 71.56 418 GLU A O 1
ATOM 3304 N N . ILE A 1 419 ? 19.835 -12.876 -20.549 1.00 70.00 419 ILE A N 1
ATOM 3305 C CA . ILE A 1 419 ? 21.050 -13.116 -21.341 1.00 70.00 419 ILE A CA 1
ATOM 3306 C C . ILE A 1 419 ? 20.859 -14.334 -22.254 1.00 70.00 419 ILE A C 1
ATOM 3308 O O . ILE A 1 419 ? 21.049 -14.227 -23.457 1.00 70.00 419 ILE A O 1
ATOM 3312 N N . GLU A 1 420 ? 20.382 -15.463 -21.722 1.00 73.56 420 GLU A N 1
ATOM 3313 C CA . GLU A 1 420 ? 20.135 -16.682 -22.506 1.00 73.56 420 GLU A CA 1
ATOM 3314 C C . GLU A 1 420 ? 19.080 -16.494 -23.607 1.00 73.56 420 GLU A C 1
ATOM 3316 O O . GLU A 1 420 ? 19.147 -17.147 -24.646 1.00 73.56 420 GLU A O 1
ATOM 3321 N N . ILE A 1 421 ? 18.069 -15.647 -23.389 1.00 69.88 421 ILE A N 1
ATOM 3322 C CA . ILE A 1 421 ? 17.082 -15.300 -24.421 1.00 69.88 421 ILE A CA 1
ATOM 3323 C C . ILE A 1 421 ? 17.711 -14.385 -25.475 1.00 69.88 421 ILE A C 1
ATOM 3325 O O . ILE A 1 421 ? 17.390 -14.524 -26.653 1.00 69.88 421 ILE A O 1
ATOM 3329 N N . GLU A 1 422 ? 18.565 -13.449 -25.063 1.00 65.44 422 GLU A N 1
ATOM 3330 C CA . GLU A 1 422 ? 19.219 -12.480 -25.945 1.00 65.44 422 GLU A CA 1
ATOM 3331 C C . GLU A 1 422 ? 20.345 -13.104 -26.787 1.00 65.44 422 GLU A C 1
ATOM 3333 O O . GLU A 1 422 ? 20.530 -12.682 -27.924 1.00 65.44 422 GLU A O 1
ATOM 3338 N N . GLU A 1 423 ? 21.027 -14.136 -26.283 1.00 68.06 423 GLU A N 1
ATOM 3339 C CA . GLU A 1 423 ? 22.077 -14.900 -26.979 1.00 68.06 423 GLU A CA 1
ATOM 3340 C C . GLU A 1 423 ? 21.532 -15.997 -27.917 1.00 68.06 423 GLU A C 1
ATOM 3342 O O . GLU A 1 423 ? 22.301 -16.686 -28.587 1.00 68.06 423 GLU A O 1
ATOM 3347 N N . ARG A 1 424 ? 20.209 -16.205 -27.986 1.00 68.31 424 ARG A N 1
ATOM 3348 C CA . ARG A 1 424 ? 19.628 -17.173 -28.929 1.00 68.31 424 ARG A CA 1
ATOM 3349 C C . ARG A 1 424 ? 19.706 -16.657 -30.365 1.00 68.31 424 ARG A C 1
ATOM 3351 O O . ARG A 1 424 ? 19.009 -15.714 -30.723 1.00 68.31 424 ARG A O 1
ATOM 3358 N N . ASP A 1 425 ? 20.422 -17.399 -31.208 1.00 62.59 425 ASP A N 1
ATOM 3359 C CA . ASP A 1 425 ? 20.458 -17.192 -32.666 1.00 62.59 425 ASP A CA 1
ATOM 3360 C C . ASP A 1 425 ? 19.148 -17.592 -33.385 1.00 62.59 425 ASP A C 1
ATOM 3362 O O . ASP A 1 425 ? 18.935 -17.255 -34.553 1.00 62.59 425 ASP A O 1
ATOM 3366 N N . GLU A 1 426 ? 18.243 -18.322 -32.719 1.00 69.12 426 GLU A N 1
ATOM 3367 C CA . GLU A 1 426 ? 16.940 -18.689 -33.288 1.00 69.12 426 GLU A CA 1
ATOM 3368 C C . GLU A 1 426 ? 15.969 -17.496 -33.299 1.00 69.12 426 GLU A C 1
ATOM 3370 O O . GLU A 1 426 ? 15.730 -16.863 -32.271 1.00 69.12 426 GLU A O 1
ATOM 3375 N N . ASP A 1 427 ? 15.316 -17.244 -34.442 1.00 69.62 427 ASP A N 1
ATOM 3376 C CA . ASP A 1 427 ? 14.254 -16.236 -34.542 1.00 69.62 427 ASP A CA 1
ATOM 3377 C C . ASP A 1 427 ? 13.112 -16.540 -33.541 1.00 69.62 427 ASP A C 1
ATOM 3379 O O . ASP A 1 427 ? 12.437 -17.571 -33.675 1.00 69.62 427 ASP A O 1
ATOM 3383 N N . PRO A 1 428 ? 12.828 -15.643 -32.571 1.00 69.00 428 PRO A N 1
ATOM 3384 C CA . PRO A 1 428 ? 11.820 -15.872 -31.535 1.00 69.00 428 PRO A CA 1
ATOM 3385 C C . PRO A 1 428 ? 10.400 -16.022 -32.100 1.00 69.00 428 PRO A C 1
ATOM 3387 O O . PRO A 1 428 ? 9.519 -16.564 -31.428 1.00 69.00 428 PRO A O 1
ATOM 3390 N N . PHE A 1 429 ? 10.162 -15.572 -33.335 1.00 74.44 429 PHE A N 1
ATOM 3391 C CA . PHE A 1 429 ? 8.872 -15.657 -34.011 1.00 74.44 429 PHE A CA 1
ATOM 3392 C C . PHE A 1 429 ? 8.764 -16.828 -34.992 1.00 74.44 429 PHE A C 1
ATOM 3394 O O . PHE A 1 429 ? 7.678 -17.060 -35.529 1.00 74.44 429 PHE A O 1
ATOM 3401 N N . ALA A 1 430 ? 9.825 -17.622 -35.175 1.00 75.06 430 ALA A N 1
ATOM 3402 C CA . ALA A 1 430 ? 9.851 -18.745 -36.118 1.00 75.06 430 ALA A CA 1
ATOM 3403 C C . ALA A 1 430 ? 8.758 -19.796 -35.853 1.00 75.06 430 ALA A C 1
ATOM 3405 O O . ALA A 1 430 ? 8.330 -20.506 -36.761 1.00 75.06 430 ALA A O 1
ATOM 3406 N N . ARG A 1 431 ? 8.281 -19.895 -34.606 1.00 77.44 431 ARG A N 1
ATOM 3407 C CA . ARG A 1 431 ? 7.247 -20.855 -34.187 1.00 77.44 431 ARG A CA 1
ATOM 3408 C C . ARG A 1 431 ? 5.814 -20.336 -34.369 1.00 77.44 431 ARG A C 1
ATOM 3410 O O . ARG A 1 431 ? 4.866 -21.061 -34.061 1.00 77.44 431 ARG A O 1
ATOM 3417 N N . ILE A 1 432 ? 5.622 -19.100 -34.848 1.00 77.31 432 ILE A N 1
ATOM 3418 C CA . ILE A 1 432 ? 4.287 -18.546 -35.111 1.00 77.31 432 ILE A CA 1
ATOM 3419 C C . ILE A 1 432 ? 3.706 -19.188 -36.369 1.00 77.31 432 ILE A C 1
ATOM 3421 O O . ILE A 1 432 ? 4.170 -18.957 -37.481 1.00 77.31 432 ILE A O 1
ATOM 3425 N N . GLN A 1 433 ? 2.624 -19.944 -36.195 1.00 76.94 433 GLN A N 1
ATOM 3426 C CA . GLN A 1 433 ? 1.844 -20.467 -37.312 1.00 76.94 433 GLN A CA 1
ATOM 3427 C C . GLN A 1 433 ? 0.876 -19.402 -37.832 1.00 76.94 433 GLN A C 1
ATOM 3429 O O . GLN A 1 433 ? 0.165 -18.753 -37.058 1.00 76.94 433 GLN A O 1
ATOM 3434 N N . LEU A 1 434 ? 0.843 -19.234 -39.153 1.00 81.50 434 LEU A N 1
ATOM 3435 C CA . LEU A 1 434 ? -0.102 -18.341 -39.811 1.00 81.50 434 LEU A CA 1
ATOM 3436 C C . LEU A 1 434 ? -1.484 -18.991 -39.904 1.00 81.50 434 LEU A C 1
ATOM 3438 O O . LEU A 1 434 ? -1.617 -20.204 -40.060 1.00 81.50 434 LEU A O 1
ATOM 3442 N N . GLY A 1 435 ? -2.523 -18.165 -39.795 1.00 76.94 435 GLY A N 1
ATOM 3443 C CA . GLY A 1 435 ? -3.899 -18.587 -40.026 1.00 76.94 435 GLY A CA 1
ATOM 3444 C C . GLY A 1 435 ? -4.199 -18.808 -41.511 1.00 76.94 435 GLY A C 1
ATOM 3445 O O . GLY A 1 435 ? -3.356 -18.582 -42.376 1.00 76.94 435 GLY A O 1
ATOM 3446 N N . LYS A 1 436 ? -5.451 -19.178 -41.814 1.00 74.50 436 LYS A N 1
ATOM 3447 C CA . LYS A 1 436 ? -5.925 -19.524 -43.171 1.00 74.50 436 LYS A CA 1
ATOM 3448 C C . LYS A 1 436 ? -5.673 -18.450 -44.246 1.00 74.50 436 LYS A C 1
ATOM 3450 O O . LYS A 1 436 ? -5.595 -18.794 -45.416 1.00 74.50 436 LYS A O 1
ATOM 3455 N N . ASN A 1 437 ? -5.513 -17.184 -43.855 1.00 79.50 437 ASN A N 1
ATOM 3456 C CA . ASN A 1 437 ? -5.296 -16.050 -44.765 1.00 79.50 437 ASN A CA 1
ATOM 3457 C C . ASN A 1 437 ? -3.830 -15.571 -44.793 1.00 79.50 437 ASN A C 1
ATOM 3459 O O . ASN A 1 437 ? -3.579 -14.410 -45.103 1.00 79.50 437 ASN A O 1
ATOM 3463 N N . ASN A 1 438 ? -2.871 -16.408 -44.384 1.00 79.75 438 ASN A N 1
ATOM 3464 C CA . ASN A 1 438 ? -1.465 -16.030 -44.185 1.00 79.75 438 ASN A CA 1
ATOM 3465 C C . ASN A 1 438 ? -1.290 -14.811 -43.265 1.00 79.75 438 ASN A C 1
ATOM 3467 O O . ASN A 1 438 ? -0.368 -14.026 -43.436 1.00 79.75 438 ASN A O 1
ATOM 3471 N N . GLN A 1 439 ? -2.176 -14.649 -42.280 1.00 82.81 439 GLN A N 1
ATOM 3472 C CA . GLN A 1 439 ? -2.096 -13.603 -41.260 1.00 82.81 439 GLN A CA 1
ATOM 3473 C C . GLN A 1 439 ? -1.725 -14.207 -39.912 1.00 82.81 439 GLN A C 1
ATOM 3475 O O . GLN A 1 439 ? -2.081 -15.349 -39.611 1.00 82.81 439 GLN A O 1
ATOM 3480 N N . VAL A 1 440 ? -1.046 -13.423 -39.078 1.00 82.12 440 VAL A N 1
ATOM 3481 C CA . VAL A 1 440 ? -0.774 -13.794 -37.689 1.00 82.12 440 VAL A CA 1
ATOM 3482 C C . VAL A 1 440 ? -2.104 -13.777 -36.917 1.00 82.12 440 VAL A C 1
ATOM 3484 O O . VAL A 1 440 ? -2.717 -12.714 -36.816 1.00 82.12 440 VAL A O 1
ATOM 3487 N N . PRO A 1 441 ? -2.582 -14.912 -36.364 1.00 81.88 441 PRO A N 1
ATOM 3488 C CA . PRO A 1 441 ? -3.851 -14.944 -35.636 1.00 81.88 441 PRO A CA 1
ATOM 3489 C C . PRO A 1 441 ? -3.822 -14.010 -34.426 1.00 81.88 441 PRO A C 1
ATOM 3491 O O . PRO A 1 441 ? -2.797 -13.938 -33.742 1.00 81.88 441 PRO A O 1
ATOM 3494 N N . SER A 1 442 ? -4.942 -13.351 -34.116 1.00 85.12 442 SER A N 1
ATOM 3495 C CA . SER A 1 442 ? -5.061 -12.506 -32.919 1.00 85.12 442 SER A CA 1
ATOM 3496 C C . SER A 1 442 ? -4.768 -13.307 -31.651 1.00 85.12 442 SER A C 1
ATOM 3498 O O . SER A 1 442 ? -5.255 -14.433 -31.506 1.00 85.12 442 SER A O 1
ATOM 3500 N N . TRP A 1 443 ? -4.023 -12.708 -30.717 1.00 86.38 443 TRP A N 1
ATOM 3501 C CA . TRP A 1 443 ? -3.723 -13.295 -29.409 1.00 86.38 443 TRP A CA 1
ATOM 3502 C C . TRP A 1 443 ? -4.985 -13.770 -28.677 1.00 86.38 443 TRP A C 1
ATOM 3504 O O . TRP A 1 443 ? -5.001 -14.891 -28.164 1.00 86.38 443 TRP A O 1
ATOM 3514 N N . ARG A 1 444 ? -6.057 -12.967 -28.731 1.00 90.88 444 ARG A N 1
ATOM 3515 C CA . ARG A 1 444 ? -7.373 -13.244 -28.143 1.00 90.88 444 ARG A CA 1
ATOM 3516 C C . ARG A 1 444 ? -7.974 -14.578 -28.589 1.00 90.88 444 ARG A C 1
ATOM 3518 O O . ARG A 1 444 ? -8.644 -15.255 -27.817 1.00 90.88 444 ARG A O 1
ATOM 3525 N N . SER A 1 445 ? -7.746 -14.967 -29.842 1.00 88.56 445 SER A N 1
ATOM 3526 C CA . SER A 1 445 ? -8.338 -16.173 -30.445 1.00 88.56 445 SER A CA 1
ATOM 3527 C C . SER A 1 445 ? -7.516 -17.445 -30.228 1.00 88.56 445 SER A C 1
ATOM 3529 O O . SER A 1 445 ? -7.958 -18.530 -30.612 1.00 88.56 445 SER A O 1
ATOM 3531 N N . ARG A 1 446 ? -6.306 -17.325 -29.667 1.00 88.44 446 ARG A N 1
ATOM 3532 C CA . ARG A 1 446 ? -5.372 -18.444 -29.513 1.00 88.44 446 ARG A CA 1
ATOM 3533 C C . ARG A 1 446 ? -5.704 -19.284 -28.290 1.00 88.44 446 ARG A C 1
ATOM 3535 O O . ARG A 1 446 ? -6.032 -18.752 -27.233 1.00 88.44 446 ARG A O 1
ATOM 3542 N N . ASP A 1 447 ? -5.572 -20.594 -28.444 1.00 88.75 447 ASP A N 1
ATOM 3543 C CA . ASP A 1 447 ? -5.842 -21.559 -27.382 1.00 88.75 447 ASP A CA 1
ATOM 3544 C C . ASP A 1 447 ? -4.549 -22.117 -26.755 1.00 88.75 447 ASP A C 1
ATOM 3546 O O . ASP A 1 447 ? -3.435 -21.710 -27.100 1.00 88.75 447 ASP A O 1
ATOM 3550 N N . LEU A 1 448 ? -4.674 -23.038 -25.798 1.00 88.62 448 LEU A N 1
ATOM 3551 C CA . LEU A 1 448 ? -3.529 -23.635 -25.111 1.00 88.62 448 LEU A CA 1
ATOM 3552 C C . LEU A 1 448 ? -2.522 -24.294 -26.068 1.00 88.62 448 LEU A C 1
ATOM 3554 O O . LEU A 1 448 ? -1.313 -24.178 -25.861 1.00 88.62 448 LEU A O 1
ATOM 3558 N N . ARG A 1 449 ? -2.996 -24.971 -27.122 1.00 87.19 449 ARG A N 1
ATOM 3559 C CA . ARG A 1 449 ? -2.126 -25.682 -28.071 1.00 87.19 449 ARG A CA 1
ATOM 3560 C C . ARG A 1 449 ? -1.330 -24.696 -28.912 1.00 87.19 449 ARG A C 1
ATOM 3562 O O . ARG A 1 449 ? -0.135 -24.911 -29.120 1.00 87.19 449 ARG A O 1
ATOM 3569 N N . ASP A 1 450 ? -1.963 -23.600 -29.326 1.00 86.19 450 ASP A N 1
ATOM 3570 C CA . ASP A 1 450 ? -1.291 -22.498 -30.020 1.00 86.19 450 ASP A CA 1
ATOM 3571 C C . ASP A 1 450 ? -0.153 -21.919 -29.149 1.00 86.19 450 ASP A C 1
ATOM 3573 O O . ASP A 1 450 ? 0.951 -21.666 -29.635 1.00 86.19 450 ASP A O 1
ATOM 3577 N N . MET A 1 451 ? -0.387 -21.763 -27.839 1.00 86.50 451 MET A N 1
ATOM 3578 C CA . MET A 1 451 ? 0.609 -21.237 -26.890 1.00 86.50 451 MET A CA 1
ATOM 3579 C C . MET A 1 451 ? 1.788 -22.175 -26.652 1.00 86.50 451 MET A C 1
ATOM 3581 O O . MET A 1 451 ? 2.928 -21.712 -26.619 1.00 86.50 451 MET A O 1
ATOM 3585 N N . VAL A 1 452 ? 1.538 -23.479 -26.520 1.00 85.75 452 VAL A N 1
ATOM 3586 C CA . VAL A 1 452 ? 2.602 -24.486 -26.372 1.00 85.75 452 VAL A CA 1
ATOM 3587 C C . VAL A 1 452 ? 3.485 -24.534 -27.609 1.00 85.75 452 VAL A C 1
ATOM 3589 O O . VAL A 1 452 ? 4.701 -24.640 -27.484 1.00 85.75 452 VAL A O 1
ATOM 3592 N N . ARG A 1 453 ? 2.900 -24.428 -28.806 1.00 82.88 453 ARG A N 1
ATOM 3593 C CA . ARG A 1 453 ? 3.679 -24.368 -30.049 1.00 82.88 453 ARG A CA 1
ATOM 3594 C C . ARG A 1 453 ? 4.558 -23.125 -30.090 1.00 82.88 453 ARG A C 1
ATOM 3596 O O . ARG A 1 453 ? 5.728 -23.226 -30.442 1.00 82.88 453 ARG A O 1
ATOM 3603 N N . TYR A 1 454 ? 4.006 -21.979 -29.694 1.00 78.31 454 TYR A N 1
ATOM 3604 C CA . TYR A 1 454 ? 4.713 -20.707 -29.774 1.00 78.31 454 TYR A CA 1
ATOM 3605 C C . TYR A 1 454 ? 5.852 -20.590 -28.748 1.00 78.31 454 TYR A C 1
ATOM 3607 O O . TYR A 1 454 ? 6.991 -20.336 -29.127 1.00 78.31 454 TYR A O 1
ATOM 3615 N N . TYR A 1 455 ? 5.571 -20.828 -27.465 1.00 77.75 455 TYR A N 1
ATOM 3616 C CA . TYR A 1 455 ? 6.538 -20.617 -26.378 1.00 77.75 455 TYR A CA 1
ATOM 3617 C C . TYR A 1 455 ? 7.230 -21.897 -25.885 1.00 77.75 455 TYR A C 1
ATOM 3619 O O . TYR A 1 455 ? 8.165 -21.828 -25.090 1.00 77.75 455 TYR A O 1
ATOM 3627 N N . GLY A 1 456 ? 6.796 -23.070 -26.348 1.00 80.25 456 GLY A N 1
ATOM 3628 C CA . GLY A 1 456 ? 7.247 -24.368 -25.846 1.00 80.25 456 GLY A CA 1
ATOM 3629 C C . GLY A 1 456 ? 6.469 -24.849 -24.615 1.00 80.25 456 GLY A C 1
ATOM 3630 O O . GLY A 1 456 ? 5.761 -24.094 -23.948 1.00 80.25 456 GLY A O 1
ATOM 3631 N N . ALA A 1 457 ? 6.623 -26.134 -24.283 1.00 81.56 457 ALA A N 1
ATOM 3632 C CA . ALA A 1 457 ? 5.914 -26.770 -23.166 1.00 81.56 457 ALA A CA 1
ATOM 3633 C C . ALA A 1 457 ? 6.243 -26.147 -21.794 1.00 81.56 457 ALA A C 1
ATOM 3635 O O . ALA A 1 457 ? 5.384 -26.110 -20.915 1.00 81.56 457 ALA A O 1
ATOM 3636 N N . ALA A 1 458 ? 7.445 -25.582 -21.629 1.00 78.06 458 ALA A N 1
ATOM 3637 C CA . ALA A 1 458 ? 7.864 -24.890 -20.407 1.00 78.06 458 ALA A CA 1
ATOM 3638 C C . ALA A 1 458 ? 7.024 -23.635 -20.084 1.00 78.06 458 ALA A C 1
ATOM 3640 O O . ALA A 1 458 ? 7.049 -23.149 -18.957 1.00 78.06 458 ALA A O 1
ATOM 3641 N N . PHE A 1 459 ? 6.244 -23.124 -21.042 1.00 81.38 459 PHE A N 1
ATOM 3642 C CA . PHE A 1 459 ? 5.333 -21.999 -20.827 1.00 81.38 459 PHE A CA 1
ATOM 3643 C C . PHE A 1 459 ? 4.038 -22.388 -20.096 1.00 81.38 459 PHE A C 1
ATOM 3645 O O . PHE A 1 459 ? 3.380 -21.525 -19.510 1.00 81.38 459 PHE A O 1
ATOM 3652 N N . LEU A 1 460 ? 3.665 -23.676 -20.101 1.00 83.38 460 LEU A N 1
ATOM 3653 C CA . LEU A 1 460 ? 2.411 -24.157 -19.511 1.00 83.38 460 LEU A CA 1
ATOM 3654 C C . LEU A 1 460 ? 2.248 -23.761 -18.033 1.00 83.38 460 LEU A C 1
ATOM 3656 O O . LEU A 1 460 ? 1.216 -23.164 -17.707 1.00 83.38 460 LEU A O 1
ATOM 3660 N N . PRO A 1 461 ? 3.234 -23.999 -17.141 1.00 85.25 461 PRO A N 1
ATOM 3661 C CA . PRO A 1 461 ? 3.092 -23.639 -15.732 1.00 85.25 461 PRO A CA 1
ATOM 3662 C C . PRO A 1 461 ? 2.923 -22.129 -15.531 1.00 85.25 461 PRO A C 1
ATOM 3664 O O . PRO A 1 461 ? 2.065 -21.701 -14.759 1.00 85.25 461 PRO A O 1
ATOM 3667 N N . TYR A 1 462 ? 3.681 -21.311 -16.274 1.00 84.75 462 TYR A N 1
ATOM 3668 C CA . TYR A 1 462 ? 3.569 -19.851 -16.214 1.00 84.75 462 TYR A CA 1
ATOM 3669 C C . TYR A 1 462 ? 2.172 -19.373 -16.625 1.00 84.75 462 TYR A C 1
ATOM 3671 O O . TYR A 1 462 ? 1.573 -18.542 -15.941 1.00 84.75 462 TYR A O 1
ATOM 3679 N N . ARG A 1 463 ? 1.617 -19.923 -17.711 1.00 88.12 463 ARG A N 1
ATOM 3680 C CA . ARG A 1 463 ? 0.267 -19.574 -18.170 1.00 88.12 463 ARG A CA 1
ATOM 3681 C C . ARG A 1 463 ? -0.801 -19.950 -17.143 1.00 88.12 463 ARG A C 1
ATOM 3683 O O . ARG A 1 463 ? -1.683 -19.135 -16.879 1.00 88.12 463 ARG A O 1
ATOM 3690 N N . HIS A 1 464 ? -0.726 -21.146 -16.555 1.00 88.69 464 HIS A N 1
ATOM 3691 C CA . HIS A 1 464 ? -1.672 -21.562 -15.514 1.00 88.69 464 HIS A CA 1
ATOM 3692 C C . HIS A 1 464 ? -1.600 -20.650 -14.286 1.00 88.69 464 HIS A C 1
ATOM 3694 O O . HIS A 1 464 ? -2.640 -20.193 -13.811 1.00 88.69 464 HIS A O 1
ATOM 3700 N N . LEU A 1 465 ? -0.390 -20.304 -13.835 1.00 89.44 465 LEU A N 1
ATOM 3701 C CA . LEU A 1 465 ? -0.194 -19.362 -12.734 1.00 89.44 465 LEU A CA 1
ATOM 3702 C C . LEU A 1 465 ? -0.790 -17.985 -13.054 1.00 89.44 465 LEU A C 1
ATOM 3704 O O . LEU A 1 465 ? -1.468 -17.389 -12.215 1.00 89.44 465 LEU A O 1
ATOM 3708 N N . ARG A 1 466 ? -0.568 -17.492 -14.278 1.00 89.75 466 ARG A N 1
ATOM 3709 C CA . ARG A 1 466 ? -1.108 -16.219 -14.770 1.00 89.75 466 ARG A CA 1
ATOM 3710 C C . ARG A 1 466 ? -2.642 -16.215 -14.744 1.00 89.75 466 ARG A C 1
ATOM 3712 O O . ARG A 1 466 ? -3.235 -15.298 -14.184 1.00 89.75 466 ARG A O 1
ATOM 3719 N N . MET A 1 467 ? -3.275 -17.267 -15.266 1.00 93.88 467 MET A N 1
ATOM 3720 C CA . MET A 1 467 ? -4.733 -17.439 -15.245 1.00 93.88 467 MET A CA 1
ATOM 3721 C C . MET A 1 467 ? -5.294 -17.486 -13.818 1.00 93.88 467 MET A C 1
ATOM 3723 O O . MET A 1 467 ? -6.275 -16.799 -13.526 1.00 93.88 467 MET A O 1
ATOM 3727 N N . MET A 1 468 ? -4.684 -18.276 -12.930 1.00 92.12 468 MET A N 1
ATOM 3728 C CA . MET A 1 468 ? -5.111 -18.376 -11.530 1.00 92.12 468 MET A CA 1
ATOM 3729 C C . MET A 1 468 ? -4.978 -17.031 -10.815 1.00 92.12 468 MET A C 1
ATOM 3731 O O . MET A 1 468 ? -5.934 -16.578 -10.201 1.00 92.12 468 MET A O 1
ATOM 3735 N N . THR A 1 469 ? -3.855 -16.331 -10.993 1.00 92.31 469 THR A N 1
ATOM 3736 C CA . THR A 1 469 ? -3.612 -15.025 -10.358 1.00 92.31 469 THR A CA 1
ATOM 3737 C C . THR A 1 469 ? -4.609 -13.959 -10.822 1.00 92.31 469 THR A C 1
ATOM 3739 O O . THR A 1 469 ? -5.071 -13.163 -10.008 1.00 92.31 469 THR A O 1
ATOM 3742 N N . ALA A 1 470 ? -4.964 -13.934 -12.112 1.00 95.06 470 ALA A N 1
ATOM 3743 C CA . ALA A 1 470 ? -5.977 -13.011 -12.629 1.00 95.06 470 ALA A CA 1
ATOM 3744 C C . ALA A 1 470 ? -7.374 -13.312 -12.056 1.00 95.06 470 ALA A C 1
ATOM 3746 O O . ALA A 1 470 ? -8.117 -12.400 -11.714 1.00 95.06 470 ALA A O 1
ATOM 3747 N N . THR A 1 471 ? -7.707 -14.595 -11.894 1.00 96.25 471 THR A N 1
ATOM 3748 C CA . THR A 1 471 ? -8.993 -15.034 -11.322 1.00 96.25 471 THR A CA 1
ATOM 3749 C C . THR A 1 471 ? -9.092 -14.701 -9.836 1.00 96.25 471 THR A C 1
ATOM 3751 O O . THR A 1 471 ? -10.099 -14.165 -9.383 1.00 96.25 471 THR A O 1
ATOM 3754 N N . ASP A 1 472 ? -8.027 -14.975 -9.085 1.00 94.00 472 ASP A N 1
ATOM 3755 C CA . ASP A 1 472 ? -7.940 -14.664 -7.661 1.00 94.00 472 ASP A CA 1
ATOM 3756 C C . ASP A 1 472 ? -8.039 -13.162 -7.414 1.00 94.00 472 ASP A C 1
ATOM 3758 O O . ASP A 1 472 ? -8.721 -12.739 -6.486 1.00 94.00 472 ASP A O 1
ATOM 3762 N N . TYR A 1 473 ? -7.414 -12.353 -8.273 1.00 93.38 473 TYR A N 1
ATOM 3763 C CA . TYR A 1 473 ? -7.493 -10.903 -8.161 1.00 93.38 473 TYR A CA 1
ATOM 3764 C C . TYR A 1 473 ? -8.922 -10.377 -8.358 1.00 93.38 473 TYR A C 1
ATOM 3766 O O . TYR A 1 473 ? -9.341 -9.500 -7.609 1.00 93.38 473 TYR A O 1
ATOM 3774 N N . ILE A 1 474 ? -9.693 -10.940 -9.297 1.00 95.69 474 ILE A N 1
ATOM 3775 C CA . ILE A 1 474 ? -11.123 -10.615 -9.449 1.00 95.69 474 ILE A CA 1
ATOM 3776 C C . ILE A 1 474 ? -11.879 -10.918 -8.150 1.00 95.69 474 ILE A C 1
ATOM 3778 O O . ILE A 1 474 ? -12.619 -10.070 -7.655 1.00 95.69 474 ILE A O 1
ATOM 3782 N N . ALA A 1 475 ? -11.670 -12.101 -7.566 1.00 95.00 475 ALA A N 1
ATOM 3783 C CA . ALA A 1 475 ? -12.321 -12.483 -6.315 1.00 95.00 475 ALA A CA 1
ATOM 3784 C C . ALA A 1 475 ? -11.917 -11.577 -5.140 1.00 95.00 475 ALA A C 1
ATOM 3786 O O . ALA A 1 475 ? -12.762 -11.217 -4.330 1.00 95.00 475 ALA A O 1
ATOM 3787 N N . GLU A 1 476 ? -10.652 -11.162 -5.058 1.00 91.62 476 GLU A N 1
ATOM 3788 C CA . GLU A 1 476 ? -10.175 -10.213 -4.045 1.00 91.62 476 GLU A CA 1
ATOM 3789 C C . GLU A 1 476 ? -10.829 -8.832 -4.188 1.00 91.62 476 GLU A C 1
ATOM 3791 O O . GLU A 1 476 ? -11.163 -8.219 -3.177 1.00 91.62 476 GLU A O 1
ATOM 3796 N N . GLN A 1 477 ? -11.037 -8.343 -5.416 1.00 90.94 477 GLN A N 1
ATOM 3797 C CA . GLN A 1 477 ? -11.762 -7.088 -5.655 1.00 90.94 477 GLN A CA 1
ATOM 3798 C C . GLN A 1 477 ? -13.243 -7.213 -5.275 1.00 90.94 477 GLN A C 1
ATOM 3800 O O . GLN A 1 477 ? -13.772 -6.347 -4.580 1.00 90.94 477 GLN A O 1
ATOM 3805 N N . LEU A 1 478 ? -13.893 -8.318 -5.657 1.00 92.88 478 LEU A N 1
ATOM 3806 C CA . LEU A 1 478 ? -15.267 -8.609 -5.238 1.00 92.88 478 LEU A CA 1
ATOM 3807 C C . LEU A 1 478 ? -15.384 -8.695 -3.713 1.00 92.88 478 LEU A C 1
ATOM 3809 O O . LEU A 1 478 ? -16.344 -8.177 -3.159 1.00 92.88 478 LEU A O 1
ATOM 3813 N N . ALA A 1 479 ? -14.402 -9.287 -3.027 1.00 90.12 479 ALA A N 1
ATOM 3814 C CA . ALA A 1 479 ? -14.402 -9.385 -1.570 1.00 90.12 479 ALA A CA 1
ATOM 3815 C C . ALA A 1 479 ? -14.425 -8.002 -0.907 1.00 90.12 479 ALA A C 1
ATOM 3817 O O . ALA A 1 479 ? -15.200 -7.786 0.016 1.00 90.12 479 ALA A O 1
ATOM 3818 N N . VAL A 1 480 ? -13.631 -7.050 -1.414 1.00 84.88 480 VAL A N 1
ATOM 3819 C CA . VAL A 1 480 ? -13.640 -5.661 -0.924 1.00 84.88 480 VAL A CA 1
ATOM 3820 C C . VAL A 1 480 ? -15.008 -5.017 -1.134 1.00 84.88 480 VAL A C 1
ATOM 3822 O O . VAL A 1 480 ? -15.561 -4.418 -0.219 1.00 84.88 480 VAL A O 1
ATOM 3825 N N . TRP A 1 481 ? -15.568 -5.149 -2.335 1.00 87.31 481 TRP A N 1
ATOM 3826 C CA . TRP A 1 481 ? -16.868 -4.577 -2.686 1.00 87.31 481 TRP A CA 1
ATOM 3827 C C . TRP A 1 481 ? -18.020 -5.164 -1.874 1.00 87.31 481 TRP A C 1
ATOM 3829 O O . TRP A 1 481 ? -18.957 -4.463 -1.502 1.00 87.31 481 TRP A O 1
ATOM 3839 N N . TRP A 1 482 ? -17.954 -6.455 -1.583 1.00 88.56 482 TRP A N 1
ATOM 3840 C CA . TRP A 1 482 ? -19.017 -7.185 -0.906 1.00 88.56 482 TRP A CA 1
ATOM 3841 C C . TRP A 1 482 ? -18.811 -7.314 0.603 1.00 88.56 482 TRP A C 1
ATOM 3843 O O . TRP A 1 482 ? -19.585 -8.008 1.255 1.00 88.56 482 TRP A O 1
ATOM 3853 N N . ASP A 1 483 ? -17.816 -6.615 1.158 1.00 81.44 483 ASP A N 1
ATOM 3854 C CA . ASP A 1 483 ? -17.494 -6.610 2.591 1.00 81.44 483 ASP A CA 1
ATOM 3855 C C . ASP A 1 483 ? -17.170 -8.013 3.148 1.00 81.44 483 ASP A C 1
ATOM 3857 O O . ASP A 1 483 ? -17.531 -8.386 4.262 1.00 81.44 483 ASP A O 1
ATOM 3861 N N . VAL A 1 484 ? -16.481 -8.824 2.341 1.00 84.19 484 VAL A N 1
ATOM 3862 C CA . VAL A 1 484 ? -15.974 -10.141 2.737 1.00 84.19 484 VAL A CA 1
ATOM 3863 C C . VAL A 1 484 ? -14.540 -9.985 3.242 1.00 84.19 484 VAL A C 1
ATOM 3865 O O . VAL A 1 484 ? -13.663 -9.527 2.504 1.00 84.19 484 VAL A O 1
ATOM 3868 N N . ASP A 1 485 ? -14.270 -10.414 4.481 1.00 75.62 485 ASP A N 1
ATOM 3869 C CA . ASP A 1 485 ? -12.916 -10.367 5.053 1.00 75.62 485 ASP A CA 1
ATOM 3870 C C . ASP A 1 485 ? -11.943 -11.191 4.188 1.00 75.62 485 ASP A C 1
ATOM 3872 O O . ASP A 1 485 ? -12.039 -12.420 4.102 1.00 75.62 485 ASP A O 1
ATOM 3876 N N . ARG A 1 486 ? -10.976 -10.499 3.568 1.00 81.06 486 ARG A N 1
ATOM 3877 C CA . ARG A 1 486 ? -9.939 -11.073 2.692 1.00 81.06 486 ARG A CA 1
ATOM 3878 C C . ARG A 1 486 ? -8.985 -12.024 3.415 1.00 81.06 486 ARG A C 1
ATOM 3880 O O . ARG A 1 486 ? -8.251 -12.752 2.755 1.00 81.06 486 ARG A O 1
ATOM 3887 N N . GLN A 1 487 ? -8.956 -11.994 4.743 1.00 70.44 487 GLN A N 1
ATOM 3888 C CA . GLN A 1 487 ? -8.171 -12.911 5.565 1.00 70.44 487 GLN A CA 1
ATOM 3889 C C . GLN A 1 487 ? -8.989 -14.111 6.056 1.00 70.44 487 GLN A C 1
ATOM 3891 O O . GLN A 1 487 ? -8.424 -15.005 6.677 1.00 70.44 487 GLN A O 1
ATOM 3896 N N . SER A 1 488 ? -10.296 -14.150 5.780 1.00 76.12 488 SER A N 1
ATOM 3897 C CA . SER A 1 488 ? -11.163 -15.267 6.156 1.00 76.12 488 SER A CA 1
ATOM 3898 C C . SER A 1 488 ? -11.279 -16.312 5.047 1.00 76.12 488 SER A C 1
ATOM 3900 O O . SER A 1 488 ? -11.116 -16.018 3.858 1.00 76.12 488 SER A O 1
ATOM 3902 N N . ASP A 1 489 ? -11.676 -17.531 5.417 1.00 82.19 489 ASP A N 1
ATOM 3903 C CA . ASP A 1 489 ? -11.877 -18.616 4.450 1.00 82.19 489 ASP A CA 1
ATOM 3904 C C . ASP A 1 489 ? -13.018 -18.364 3.460 1.00 82.19 489 ASP A C 1
ATOM 3906 O O . ASP A 1 489 ? -13.066 -18.981 2.393 1.00 82.19 489 ASP A O 1
ATOM 3910 N N . ARG A 1 490 ? -13.896 -17.393 3.744 1.00 85.62 490 ARG A N 1
ATOM 3911 C CA . ARG A 1 490 ? -14.926 -16.919 2.807 1.00 85.62 490 ARG A CA 1
ATOM 3912 C C . ARG A 1 490 ? -14.326 -16.467 1.477 1.00 85.62 490 ARG A C 1
ATOM 3914 O O . ARG A 1 490 ? -14.954 -16.641 0.432 1.00 85.62 490 ARG A O 1
ATOM 3921 N N . LEU A 1 491 ? -13.086 -15.967 1.486 1.00 88.75 491 LEU A N 1
ATOM 3922 C CA . LEU A 1 491 ? -12.373 -15.621 0.260 1.00 88.75 491 LEU A CA 1
ATOM 3923 C C . LEU A 1 491 ? -12.143 -16.847 -0.640 1.00 88.75 491 LEU A C 1
ATOM 3925 O O . LEU A 1 491 ? -12.211 -16.712 -1.859 1.00 88.75 491 LEU A O 1
ATOM 3929 N N . TYR A 1 492 ? -11.922 -18.050 -0.094 1.00 88.06 492 TYR A N 1
ATOM 3930 C CA . TYR A 1 492 ? -11.782 -19.264 -0.912 1.00 88.06 492 TYR A CA 1
ATOM 3931 C C . TYR A 1 492 ? -13.086 -19.636 -1.620 1.00 88.06 492 TYR A C 1
ATOM 3933 O O . TYR A 1 492 ? -13.050 -20.038 -2.785 1.00 88.06 492 TYR A O 1
ATOM 3941 N N . ALA A 1 493 ? -14.230 -19.466 -0.953 1.00 90.88 493 ALA A N 1
ATOM 3942 C CA . ALA A 1 493 ? -15.542 -19.656 -1.566 1.00 90.88 493 ALA A CA 1
ATOM 3943 C C . ALA A 1 493 ? -15.771 -18.657 -2.709 1.00 90.88 493 ALA A C 1
ATOM 3945 O O . ALA A 1 493 ? -16.144 -19.057 -3.814 1.00 90.88 493 ALA A O 1
ATOM 3946 N N . LEU A 1 494 ? -15.423 -17.385 -2.503 1.00 93.25 494 LEU A N 1
ATOM 3947 C CA . LEU A 1 494 ? -15.528 -16.369 -3.548 1.00 93.25 494 LEU A CA 1
ATOM 3948 C C . LEU A 1 494 ? -14.558 -16.622 -4.720 1.00 93.25 494 LEU A C 1
ATOM 3950 O O . LEU A 1 494 ? -14.945 -16.502 -5.884 1.00 93.25 494 LEU A O 1
ATOM 3954 N N . LYS A 1 495 ? -13.323 -17.068 -4.441 1.00 94.56 495 LYS A N 1
ATOM 3955 C CA . LYS A 1 495 ? -12.357 -17.522 -5.461 1.00 94.56 495 LYS A CA 1
ATOM 3956 C C . LYS A 1 495 ? -12.897 -18.700 -6.271 1.00 94.56 495 LYS A C 1
ATOM 3958 O O . LYS A 1 495 ? -12.733 -18.729 -7.492 1.00 94.56 495 LYS A O 1
ATOM 3963 N N . ALA A 1 496 ? -13.580 -19.648 -5.630 1.00 94.25 496 ALA A N 1
ATOM 3964 C CA . ALA A 1 496 ? -14.220 -20.765 -6.318 1.00 94.25 496 ALA A CA 1
ATOM 3965 C C . ALA A 1 496 ? -15.359 -20.304 -7.246 1.00 94.25 496 ALA A C 1
ATOM 3967 O O . ALA A 1 496 ? -15.447 -20.793 -8.374 1.00 94.25 496 ALA A O 1
ATOM 3968 N N . MET A 1 497 ? -16.177 -19.334 -6.820 1.00 94.94 497 MET A N 1
ATOM 3969 C CA . MET A 1 497 ? -17.227 -18.736 -7.656 1.00 94.94 497 MET A CA 1
ATOM 3970 C C . MET A 1 497 ? -16.640 -18.010 -8.876 1.00 94.94 497 MET A C 1
ATOM 3972 O O . MET A 1 497 ? -17.057 -18.275 -10.005 1.00 94.94 497 MET A O 1
ATOM 3976 N N . ALA A 1 498 ? -15.616 -17.170 -8.684 1.00 95.75 498 ALA A N 1
ATOM 3977 C CA . ALA A 1 498 ? -14.928 -16.481 -9.781 1.00 95.75 498 ALA A CA 1
ATOM 3978 C C . ALA A 1 498 ? -14.264 -17.470 -10.759 1.00 95.75 498 ALA A C 1
ATOM 3980 O O . ALA A 1 498 ? -14.339 -17.311 -11.980 1.00 95.75 498 ALA A O 1
ATOM 3981 N N . ARG A 1 499 ? -13.655 -18.545 -10.240 1.00 95.38 499 ARG A N 1
ATOM 3982 C CA . ARG A 1 499 ? -13.101 -19.631 -11.059 1.00 95.38 499 ARG A CA 1
ATOM 3983 C C . ARG A 1 499 ? -14.174 -20.310 -11.904 1.00 95.38 499 ARG A C 1
ATOM 3985 O O . ARG A 1 499 ? -13.937 -20.562 -13.085 1.00 95.38 499 ARG A O 1
ATOM 3992 N N . LEU A 1 500 ? -15.327 -20.613 -11.314 1.00 93.56 500 LEU A N 1
ATOM 3993 C CA . LEU A 1 500 ? -16.422 -21.289 -12.001 1.00 93.56 500 LEU A CA 1
ATOM 3994 C C . LEU A 1 500 ? -17.011 -20.426 -13.120 1.00 93.56 500 LEU A C 1
ATOM 3996 O O . LEU A 1 500 ? -17.201 -20.921 -14.231 1.00 93.56 500 LEU A O 1
ATOM 4000 N N . TRP A 1 501 ? -17.220 -19.135 -12.849 1.00 93.75 501 TRP A N 1
ATOM 4001 C CA . TRP A 1 501 ? -17.606 -18.151 -13.861 1.00 93.75 501 TRP A CA 1
ATOM 4002 C C . TRP A 1 501 ? -16.636 -18.171 -15.055 1.00 93.75 501 TRP A C 1
ATOM 4004 O O . TRP A 1 501 ? -17.059 -18.337 -16.203 1.00 93.75 501 TRP A O 1
ATOM 4014 N N . ARG A 1 502 ? -15.322 -18.108 -14.793 1.00 94.88 502 ARG A N 1
ATOM 4015 C CA . ARG A 1 502 ? -14.292 -18.139 -15.843 1.00 94.88 502 ARG A CA 1
ATOM 4016 C C . ARG A 1 502 ? -14.343 -19.432 -16.657 1.00 94.88 502 ARG A C 1
ATOM 4018 O O . ARG A 1 502 ? -14.352 -19.374 -17.883 1.00 94.88 502 ARG A O 1
ATOM 4025 N N . GLU A 1 503 ? -14.357 -20.594 -15.998 1.00 92.12 503 GLU A N 1
ATOM 4026 C CA . GLU A 1 503 ? -14.353 -21.900 -16.681 1.00 92.12 503 GLU A CA 1
ATOM 4027 C C . GLU A 1 503 ? -15.599 -22.112 -17.555 1.00 92.12 503 GLU A C 1
ATOM 4029 O O . GLU A 1 503 ? -15.524 -22.801 -18.573 1.00 92.12 503 GLU A O 1
ATOM 4034 N N . ARG A 1 504 ? -16.725 -21.476 -17.212 1.00 89.38 504 ARG A N 1
ATOM 4035 C CA . ARG A 1 504 ? -17.947 -21.481 -18.027 1.00 89.38 504 ARG A CA 1
ATOM 4036 C C . ARG A 1 504 ? -17.922 -20.503 -19.190 1.00 89.38 504 ARG A C 1
ATOM 4038 O O . ARG A 1 504 ? -18.539 -20.789 -20.210 1.00 89.38 504 ARG A O 1
ATOM 4045 N N . ARG A 1 505 ? -17.241 -19.365 -19.059 1.00 91.25 505 ARG A N 1
ATOM 4046 C CA . ARG A 1 505 ? -17.239 -18.318 -20.091 1.00 91.25 505 ARG A CA 1
ATOM 4047 C C . ARG A 1 505 ? -16.129 -18.486 -21.128 1.00 91.25 505 ARG A C 1
ATOM 4049 O O . ARG A 1 505 ? -16.320 -18.064 -22.272 1.00 91.25 505 ARG A O 1
ATOM 4056 N N . TYR A 1 506 ? -15.011 -19.103 -20.738 1.00 94.31 506 TYR A N 1
ATOM 4057 C CA . TYR A 1 506 ? -13.789 -19.183 -21.537 1.00 94.31 506 TYR A CA 1
ATOM 4058 C C . TYR A 1 506 ? -13.306 -20.623 -21.733 1.00 94.31 506 TYR A C 1
ATOM 4060 O O . TYR A 1 506 ? -13.291 -21.415 -20.790 1.00 94.31 506 TYR A O 1
ATOM 4068 N N . TYR A 1 507 ? -12.893 -20.968 -22.955 1.00 93.75 507 TYR A N 1
ATOM 4069 C CA . TYR A 1 507 ? -12.359 -22.296 -23.276 1.00 93.75 507 TYR A CA 1
ATOM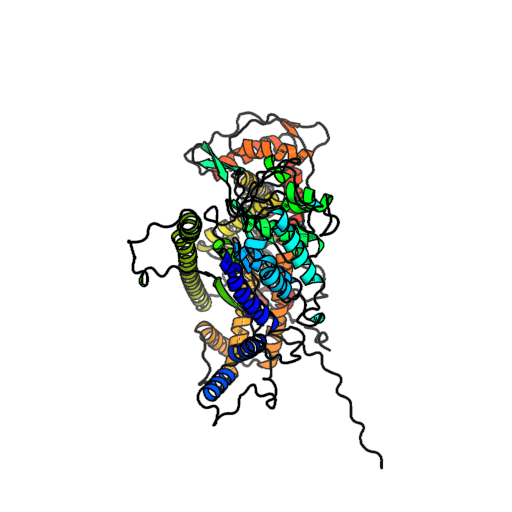 4070 C C . TYR A 1 507 ? -10.824 -22.341 -23.237 1.00 93.75 507 TYR A C 1
ATOM 4072 O O . TYR A 1 507 ? -10.136 -21.383 -23.598 1.00 93.75 507 TYR A O 1
ATOM 4080 N N . GLU A 1 508 ? -10.274 -23.487 -22.828 1.00 90.19 508 GLU A N 1
ATOM 4081 C CA . GLU A 1 508 ? -8.823 -23.742 -22.810 1.00 90.19 508 GLU A CA 1
ATOM 4082 C C . GLU A 1 508 ? -8.292 -24.223 -24.165 1.00 90.19 508 GLU A C 1
ATOM 4084 O O . GLU A 1 508 ? -7.220 -23.815 -24.611 1.00 90.19 508 GLU A O 1
ATOM 4089 N N . THR A 1 509 ? -9.055 -25.089 -24.832 1.00 89.88 509 THR A N 1
ATOM 4090 C CA . THR A 1 509 ? -8.760 -25.620 -26.169 1.00 89.88 509 THR A CA 1
ATOM 4091 C C . THR A 1 509 ? -10.017 -25.550 -27.015 1.00 89.88 509 THR A C 1
ATOM 4093 O O . THR A 1 509 ? -11.114 -25.711 -26.479 1.00 89.88 509 THR A O 1
ATOM 4096 N N . ARG A 1 510 ? -9.871 -25.308 -28.321 1.00 87.25 510 ARG A N 1
ATOM 4097 C CA . ARG A 1 510 ? -11.031 -25.221 -29.225 1.00 87.25 510 ARG A CA 1
ATOM 4098 C C . ARG A 1 510 ? -11.841 -26.522 -29.272 1.00 87.25 510 ARG A C 1
ATOM 4100 O O . ARG A 1 510 ? -13.057 -26.462 -29.403 1.00 87.25 510 ARG A O 1
ATOM 4107 N N . ASP A 1 511 ? -11.184 -27.670 -29.105 1.00 85.38 511 ASP A N 1
ATOM 4108 C CA . ASP A 1 511 ? -11.835 -28.990 -29.066 1.00 85.38 511 ASP A CA 1
ATOM 4109 C C . ASP A 1 511 ? -12.832 -29.111 -27.903 1.00 85.38 511 ASP A C 1
ATOM 4111 O O . ASP A 1 511 ? -13.866 -29.751 -28.044 1.00 85.38 511 ASP A O 1
ATOM 4115 N N . ASN A 1 512 ? -12.547 -28.440 -26.783 1.00 83.94 512 ASN A N 1
ATOM 4116 C CA . ASN A 1 512 ? -13.411 -28.385 -25.607 1.00 83.94 512 ASN A CA 1
ATOM 4117 C C . ASN A 1 512 ? -14.118 -27.026 -25.519 1.00 83.94 512 ASN A C 1
ATOM 4119 O O . ASN A 1 512 ? -14.278 -26.484 -24.429 1.00 83.94 512 ASN A O 1
ATOM 4123 N N . ALA A 1 513 ? -14.465 -26.394 -26.645 1.00 83.06 513 ALA A N 1
ATOM 4124 C CA . ALA A 1 513 ? -15.144 -25.103 -26.594 1.00 83.06 513 ALA A CA 1
ATOM 4125 C C . ALA A 1 513 ? -16.542 -25.223 -25.967 1.00 83.06 513 ALA A C 1
ATOM 4127 O O . ALA A 1 513 ? -16.939 -24.331 -25.227 1.00 83.06 513 ALA A O 1
ATOM 4128 N N . ASP A 1 514 ? -17.268 -26.325 -26.188 1.00 82.06 514 ASP A N 1
ATOM 4129 C CA . ASP A 1 514 ? -18.589 -26.601 -25.592 1.00 82.06 514 ASP A CA 1
ATOM 4130 C C . ASP A 1 514 ? -19.556 -25.396 -25.644 1.00 82.06 514 ASP A C 1
ATOM 4132 O O . ASP A 1 514 ? -20.202 -25.048 -24.659 1.00 82.06 514 ASP A O 1
ATOM 4136 N N . GLY A 1 515 ? -19.603 -24.690 -26.782 1.00 78.94 515 GLY A N 1
ATOM 4137 C CA . GLY A 1 515 ? -20.447 -23.499 -26.975 1.00 78.94 515 GLY A CA 1
ATOM 4138 C C . GLY A 1 515 ? -19.871 -22.175 -26.447 1.00 78.94 515 GLY A C 1
ATOM 4139 O O . GLY A 1 515 ? -20.497 -21.130 -26.618 1.00 78.94 515 GLY A O 1
ATOM 4140 N N . ARG A 1 516 ? -18.673 -22.171 -25.850 1.00 86.38 516 ARG A N 1
ATOM 4141 C CA . ARG A 1 516 ? -17.969 -20.955 -25.404 1.00 86.38 516 ARG A CA 1
ATOM 4142 C C . ARG A 1 516 ? -17.347 -20.214 -26.586 1.00 86.38 516 ARG A C 1
ATOM 4144 O O . ARG A 1 516 ? -16.614 -20.803 -27.377 1.00 86.38 516 ARG A O 1
ATOM 4151 N N . ALA A 1 517 ? -17.592 -18.907 -26.671 1.00 82.75 517 ALA A N 1
ATOM 4152 C CA . ALA A 1 517 ? -17.102 -18.074 -27.773 1.00 82.75 517 ALA A CA 1
ATOM 4153 C C . ALA A 1 517 ? -15.647 -17.597 -27.598 1.00 82.75 517 ALA A C 1
ATOM 4155 O O . ALA A 1 517 ? -14.923 -17.438 -28.581 1.00 82.75 517 ALA A O 1
ATOM 4156 N N . ASP A 1 518 ? -15.203 -17.383 -26.358 1.00 92.62 518 ASP A N 1
ATOM 4157 C CA . ASP A 1 518 ? -13.931 -16.723 -26.052 1.00 92.62 518 ASP A CA 1
ATOM 4158 C C . ASP A 1 518 ? -12.903 -17.697 -25.455 1.00 92.62 518 ASP A C 1
ATOM 4160 O O . ASP A 1 518 ? -13.245 -18.594 -24.684 1.00 92.62 518 ASP A O 1
ATOM 4164 N N . SER A 1 519 ? -11.623 -17.509 -25.781 1.00 94.00 519 SER A N 1
ATOM 4165 C CA . SER A 1 519 ? -10.532 -18.323 -25.231 1.00 94.00 519 SER A CA 1
ATOM 4166 C C . SER A 1 519 ? -10.084 -17.810 -23.857 1.00 94.00 519 SER A C 1
ATOM 4168 O O . SER A 1 519 ? -10.288 -16.649 -23.510 1.00 94.00 519 SER A O 1
ATOM 4170 N N . VAL A 1 520 ? -9.354 -18.616 -23.088 1.00 94.12 520 VAL A N 1
ATOM 4171 C CA . VAL A 1 520 ? -8.686 -18.127 -21.864 1.00 94.12 520 VAL A CA 1
ATOM 4172 C C . VAL A 1 520 ? -7.680 -16.997 -22.150 1.00 94.12 520 VAL A C 1
ATOM 4174 O O . VAL A 1 520 ? -7.436 -16.160 -21.283 1.00 94.12 520 VAL A O 1
ATOM 4177 N N . ASN A 1 521 ? -7.122 -16.896 -23.360 1.00 92.56 521 ASN A N 1
ATOM 4178 C CA . ASN A 1 521 ? -6.283 -15.748 -23.714 1.00 92.56 521 ASN A CA 1
ATOM 4179 C C . ASN A 1 521 ? -7.099 -14.454 -23.824 1.00 92.56 521 ASN A C 1
ATOM 4181 O O . ASN A 1 521 ? -6.579 -13.400 -23.471 1.00 92.56 521 ASN A O 1
ATOM 4185 N N . ALA A 1 522 ? -8.361 -14.539 -24.252 1.00 93.69 522 ALA A N 1
ATOM 4186 C CA . ALA A 1 522 ? -9.293 -13.418 -24.227 1.00 93.69 522 ALA A CA 1
ATOM 4187 C C . ALA A 1 522 ? -9.573 -12.954 -22.795 1.00 93.69 522 ALA A C 1
ATOM 4189 O O . ALA A 1 522 ? -9.486 -11.767 -22.507 1.00 93.69 522 ALA A O 1
ATOM 4190 N N . PHE A 1 523 ? -9.792 -13.899 -21.878 1.00 95.44 523 PHE A N 1
ATOM 4191 C CA . PHE A 1 523 ? -9.882 -13.605 -20.448 1.00 95.44 523 PHE A CA 1
ATOM 4192 C C . PHE A 1 523 ? -8.626 -12.891 -19.920 1.00 95.44 523 PHE A C 1
ATOM 4194 O O . PHE A 1 523 ? -8.727 -11.886 -19.225 1.00 95.44 523 PHE A O 1
ATOM 4201 N N . LEU A 1 524 ? -7.429 -13.376 -20.260 1.00 94.12 524 LEU A N 1
ATOM 4202 C CA . LEU A 1 524 ? -6.183 -12.739 -19.823 1.00 94.12 524 LEU A CA 1
ATOM 4203 C C . LEU A 1 524 ? -5.993 -11.332 -20.406 1.00 94.12 524 LEU A C 1
ATOM 4205 O O . LEU A 1 524 ? -5.385 -10.489 -19.755 1.00 94.12 524 LEU A O 1
ATOM 4209 N N . GLU A 1 525 ? -6.472 -11.084 -21.621 1.00 91.00 525 GLU A N 1
ATOM 4210 C CA . GLU A 1 525 ? -6.454 -9.758 -22.248 1.00 91.00 525 GLU A CA 1
ATOM 4211 C C . GLU A 1 525 ? -7.431 -8.796 -21.555 1.00 91.00 525 GLU A C 1
ATOM 4213 O O . GLU A 1 525 ? -7.082 -7.651 -21.287 1.00 91.00 525 GLU A O 1
ATOM 4218 N N . ASP A 1 526 ? -8.611 -9.296 -21.183 1.00 92.50 526 ASP A N 1
ATOM 4219 C CA . ASP A 1 526 ? -9.685 -8.518 -20.561 1.00 92.50 526 ASP A CA 1
ATOM 4220 C C . ASP A 1 526 ? -9.430 -8.209 -19.070 1.00 92.50 526 ASP A C 1
ATOM 4222 O O . ASP A 1 526 ? -9.823 -7.147 -18.586 1.00 92.50 526 ASP A O 1
ATOM 4226 N N . TYR A 1 527 ? -8.787 -9.125 -18.331 1.00 94.44 527 TYR A N 1
ATOM 4227 C CA . TYR A 1 527 ? -8.763 -9.089 -16.859 1.00 94.44 527 TYR A CA 1
ATOM 4228 C C . TYR A 1 527 ? -7.380 -9.095 -16.202 1.00 94.44 527 TYR A C 1
ATOM 4230 O O . TYR A 1 527 ? -7.271 -8.743 -15.026 1.00 94.44 527 TYR A O 1
ATOM 4238 N N . ASP A 1 528 ? -6.300 -9.470 -16.898 1.00 93.69 528 ASP A N 1
ATOM 4239 C CA . ASP A 1 528 ? -4.966 -9.525 -16.279 1.00 93.69 528 ASP A CA 1
ATOM 4240 C C . ASP A 1 528 ? -4.280 -8.151 -16.247 1.00 93.69 528 ASP A C 1
ATOM 4242 O O . ASP A 1 528 ? -3.196 -7.935 -16.796 1.00 93.69 528 ASP A O 1
ATOM 4246 N N . ILE A 1 529 ? -4.913 -7.200 -15.562 1.00 89.50 529 ILE A N 1
ATOM 4247 C CA . ILE A 1 529 ? -4.423 -5.828 -15.412 1.00 89.50 529 ILE A CA 1
ATOM 4248 C C . ILE A 1 529 ? -3.027 -5.779 -14.758 1.00 89.50 529 ILE A C 1
ATOM 4250 O O . ILE A 1 529 ? -2.168 -4.983 -15.145 1.00 89.50 529 ILE A O 1
ATOM 4254 N N . LYS A 1 530 ? -2.734 -6.717 -13.843 1.00 87.19 530 LYS A N 1
ATOM 4255 C CA . LYS A 1 530 ? -1.416 -6.864 -13.200 1.00 87.19 530 LYS A CA 1
ATOM 4256 C C . LYS A 1 530 ? -0.323 -7.260 -14.197 1.00 87.19 530 LYS A C 1
ATOM 4258 O O . LYS A 1 530 ? 0.835 -6.878 -14.019 1.00 87.19 530 LYS A O 1
ATOM 4263 N N . TYR A 1 531 ? -0.633 -8.028 -15.244 1.00 87.94 531 TYR A N 1
ATOM 4264 C CA . TYR A 1 531 ? 0.315 -8.276 -16.332 1.00 87.94 531 TYR A CA 1
ATOM 4265 C C . TYR A 1 531 ? 0.645 -7.001 -17.104 1.00 87.94 531 TYR A C 1
ATOM 4267 O O . TYR A 1 531 ? 1.827 -6.756 -17.343 1.00 87.94 531 TYR A O 1
ATOM 4275 N N . TYR A 1 532 ? -0.345 -6.169 -17.434 1.00 85.81 532 TYR A N 1
ATOM 4276 C CA . TYR A 1 532 ? -0.096 -4.896 -18.120 1.00 85.81 532 TYR A CA 1
ATOM 4277 C C . TYR A 1 532 ? 0.764 -3.958 -17.273 1.00 85.81 532 TYR A C 1
ATOM 4279 O O . TYR A 1 532 ? 1.734 -3.404 -17.793 1.00 85.81 532 TYR A O 1
ATOM 4287 N N . LEU A 1 533 ? 0.506 -3.883 -15.962 1.00 84.38 533 LEU A N 1
ATOM 4288 C CA . LEU A 1 533 ? 1.362 -3.156 -15.025 1.00 84.38 533 LEU A CA 1
ATOM 4289 C C . LEU A 1 533 ? 2.805 -3.681 -15.063 1.00 84.38 533 LEU A C 1
ATOM 4291 O O . LEU A 1 533 ? 3.734 -2.913 -15.311 1.00 84.38 533 LEU A O 1
ATOM 4295 N N . ARG A 1 534 ? 3.014 -4.994 -14.877 1.00 83.94 534 ARG A N 1
ATOM 4296 C CA . ARG A 1 534 ? 4.355 -5.613 -14.910 1.00 83.94 534 ARG A CA 1
ATOM 4297 C C . ARG A 1 534 ? 5.066 -5.381 -16.243 1.00 83.94 534 ARG A C 1
ATOM 4299 O O . ARG A 1 534 ? 6.255 -5.074 -16.250 1.00 83.94 534 ARG A O 1
ATOM 4306 N N . ARG A 1 535 ? 4.346 -5.494 -17.360 1.00 85.25 535 ARG A N 1
ATOM 4307 C CA . ARG A 1 535 ? 4.881 -5.303 -18.712 1.00 85.25 535 ARG A CA 1
ATOM 4308 C C . ARG A 1 535 ? 5.292 -3.853 -18.960 1.00 85.25 535 ARG A C 1
ATOM 4310 O O . ARG A 1 535 ? 6.404 -3.629 -19.426 1.00 85.25 535 ARG A O 1
ATOM 4317 N N . ALA A 1 536 ? 4.445 -2.882 -18.623 1.00 82.31 536 ALA A N 1
ATOM 4318 C CA . ALA A 1 536 ? 4.780 -1.463 -18.748 1.00 82.31 536 ALA A CA 1
ATOM 4319 C C . ALA A 1 536 ? 5.986 -1.103 -17.865 1.00 82.31 536 ALA A C 1
ATOM 4321 O O . ALA A 1 536 ? 6.918 -0.446 -18.321 1.00 82.31 536 ALA A O 1
ATOM 4322 N N . SER A 1 537 ? 6.021 -1.637 -16.642 1.00 80.88 537 SER A N 1
ATOM 4323 C CA . SER A 1 537 ? 7.132 -1.456 -15.697 1.00 80.88 537 SER A CA 1
ATOM 4324 C C . SER A 1 537 ? 8.448 -2.036 -16.210 1.00 80.88 537 SER A C 1
ATOM 4326 O O . SER A 1 537 ? 9.508 -1.438 -16.035 1.00 80.88 537 SER A O 1
ATOM 4328 N N . PHE A 1 538 ? 8.393 -3.208 -16.846 1.00 82.44 538 PHE A N 1
ATOM 4329 C CA . PHE A 1 538 ? 9.550 -3.836 -17.473 1.00 82.44 538 PHE A CA 1
ATOM 4330 C C . PHE A 1 538 ? 10.099 -2.974 -18.614 1.00 82.44 538 PHE A C 1
ATOM 4332 O O . PHE A 1 538 ? 11.296 -2.698 -18.649 1.00 82.44 538 PHE A O 1
ATOM 4339 N N . ILE A 1 539 ? 9.227 -2.490 -19.505 1.00 84.75 539 ILE A N 1
ATOM 4340 C CA . ILE A 1 539 ? 9.633 -1.621 -20.617 1.00 84.75 539 ILE A CA 1
ATOM 4341 C C . ILE A 1 539 ? 10.228 -0.316 -20.076 1.00 84.75 539 ILE A C 1
ATOM 4343 O O . ILE A 1 539 ? 11.314 0.070 -20.498 1.00 84.75 539 ILE A O 1
ATOM 4347 N N . LEU A 1 540 ? 9.584 0.322 -19.094 1.00 83.44 540 LEU A N 1
ATOM 4348 C CA . LEU A 1 540 ? 10.092 1.541 -18.458 1.00 83.44 540 LEU A CA 1
ATOM 4349 C C . LEU A 1 540 ? 11.490 1.330 -17.859 1.00 83.44 540 LEU A C 1
ATOM 4351 O O . LEU A 1 540 ? 12.389 2.145 -18.061 1.00 83.44 540 LEU A O 1
ATOM 4355 N N . ARG A 1 541 ? 11.714 0.191 -17.193 1.00 81.44 541 ARG A N 1
ATOM 4356 C CA . ARG A 1 541 ? 13.033 -0.184 -16.669 1.00 81.44 541 ARG A CA 1
ATOM 4357 C C . ARG A 1 541 ? 14.080 -0.299 -17.779 1.00 81.44 541 ARG A C 1
ATOM 4359 O O . ARG A 1 541 ? 15.177 0.230 -17.616 1.00 81.44 541 ARG A O 1
ATOM 4366 N N . LYS A 1 542 ? 13.753 -0.942 -18.905 1.00 83.62 542 LYS A N 1
ATOM 4367 C CA . LYS A 1 542 ? 14.660 -1.047 -20.064 1.00 83.62 542 LYS A CA 1
ATOM 4368 C C . LYS A 1 542 ? 14.955 0.328 -20.680 1.00 83.62 542 LYS A C 1
ATOM 4370 O O . LYS A 1 542 ? 16.107 0.612 -20.994 1.00 83.62 542 LYS A O 1
ATOM 4375 N N . VAL A 1 543 ? 13.963 1.220 -20.757 1.00 84.56 543 VAL A N 1
ATOM 4376 C CA . VAL A 1 543 ? 14.157 2.618 -21.192 1.00 84.56 543 VAL A CA 1
ATOM 4377 C C . VAL A 1 543 ? 15.107 3.363 -20.251 1.00 84.56 543 VAL A C 1
ATOM 4379 O O . VAL A 1 543 ? 16.006 4.064 -20.712 1.00 84.56 543 VAL A O 1
ATOM 4382 N N . HIS A 1 544 ? 14.976 3.185 -18.935 1.00 82.44 544 HIS A N 1
ATOM 4383 C CA . HIS A 1 544 ? 15.903 3.773 -17.966 1.00 82.44 544 HIS A CA 1
ATOM 4384 C C . HIS A 1 544 ? 17.327 3.217 -18.084 1.00 82.44 544 HIS A C 1
ATOM 4386 O O . HIS A 1 544 ? 18.277 3.995 -18.004 1.00 82.44 544 HIS A O 1
ATOM 4392 N N . GLN A 1 545 ? 17.487 1.910 -18.319 1.00 80.19 545 GLN A N 1
ATOM 4393 C CA . GLN A 1 545 ? 18.798 1.290 -18.555 1.00 80.19 545 GLN A CA 1
ATOM 4394 C C . GLN A 1 545 ? 19.467 1.857 -19.814 1.00 80.19 545 GLN A C 1
ATOM 4396 O O . GLN A 1 545 ? 20.621 2.276 -19.755 1.00 80.19 545 GLN A O 1
ATOM 4401 N N . LEU A 1 546 ? 18.729 1.961 -20.924 1.00 84.12 546 LEU A N 1
ATOM 4402 C CA . LEU A 1 546 ? 19.223 2.569 -22.164 1.00 84.12 546 LEU A CA 1
ATOM 4403 C C . LEU A 1 546 ? 19.580 4.045 -21.975 1.00 84.12 546 LEU A C 1
ATOM 4405 O O . LEU A 1 546 ? 20.637 4.491 -22.417 1.00 84.12 546 LEU A O 1
ATOM 4409 N N . ARG A 1 547 ? 18.743 4.806 -21.265 1.00 82.50 547 ARG A N 1
ATOM 4410 C CA . ARG A 1 547 ? 19.025 6.209 -20.948 1.00 82.50 547 ARG A CA 1
ATOM 4411 C C . ARG A 1 547 ? 20.301 6.345 -20.117 1.00 82.50 547 ARG A C 1
ATOM 4413 O O . ARG A 1 547 ? 21.102 7.232 -20.403 1.00 82.50 547 ARG A O 1
ATOM 4420 N N . SER A 1 548 ? 20.499 5.479 -19.122 1.00 80.25 548 SER A N 1
ATOM 4421 C CA . SER A 1 548 ? 21.711 5.474 -18.296 1.00 80.25 548 SER A CA 1
ATOM 4422 C C . SER A 1 548 ? 22.950 5.171 -19.137 1.00 80.25 548 SER A C 1
ATOM 4424 O O . SER A 1 548 ? 23.899 5.954 -19.116 1.00 80.25 548 SER A O 1
ATOM 4426 N N . LEU A 1 549 ? 22.892 4.140 -19.991 1.00 84.00 549 LEU A N 1
ATOM 4427 C CA . LEU A 1 549 ? 23.959 3.819 -20.939 1.00 84.00 549 LEU A CA 1
ATOM 4428 C C . LEU A 1 549 ? 24.309 5.020 -21.825 1.00 84.00 549 LEU A C 1
ATOM 4430 O O . LEU A 1 549 ? 25.473 5.401 -21.906 1.00 84.00 549 LEU A O 1
ATOM 4434 N N . VAL A 1 550 ? 23.323 5.657 -22.464 1.00 82.50 550 VAL A N 1
ATOM 4435 C CA . VAL A 1 550 ? 23.580 6.794 -23.365 1.00 82.50 550 VAL A CA 1
ATOM 4436 C C . VAL A 1 550 ? 24.194 7.982 -22.622 1.00 82.50 550 VAL A C 1
ATOM 4438 O O . VAL A 1 550 ? 25.075 8.646 -23.168 1.00 82.50 550 VAL A O 1
ATOM 4441 N N . LEU A 1 551 ? 23.786 8.234 -21.374 1.00 77.44 551 LEU A N 1
ATOM 4442 C CA . LEU A 1 551 ? 24.403 9.262 -20.531 1.00 77.44 551 LEU A CA 1
ATOM 4443 C C . LEU A 1 551 ? 25.852 8.909 -20.171 1.00 77.44 551 LEU A C 1
ATOM 4445 O O . LEU A 1 551 ? 26.723 9.765 -20.302 1.00 77.44 551 LEU A O 1
ATOM 4449 N N . LYS A 1 552 ? 26.135 7.659 -19.789 1.00 79.75 552 LYS A N 1
ATOM 4450 C CA . LYS A 1 552 ? 27.500 7.200 -19.486 1.00 79.75 552 LYS A CA 1
ATOM 4451 C C . LYS A 1 552 ? 28.402 7.238 -20.714 1.00 79.75 552 LYS A C 1
ATOM 4453 O O . LYS A 1 552 ? 29.541 7.666 -20.612 1.00 79.75 552 LYS A O 1
ATOM 4458 N N . LEU A 1 553 ? 27.892 6.901 -21.897 1.00 81.62 553 LEU A N 1
ATOM 4459 C CA . LEU A 1 553 ? 28.648 6.980 -23.152 1.00 81.62 553 LEU A CA 1
ATOM 4460 C C . LEU A 1 553 ? 29.025 8.418 -23.561 1.00 81.62 553 LEU A C 1
ATOM 4462 O O . LEU A 1 553 ? 29.846 8.586 -24.466 1.00 81.62 553 LEU A O 1
ATOM 4466 N N . LYS A 1 554 ? 28.443 9.459 -22.938 1.00 76.56 554 LYS A N 1
ATOM 4467 C CA . LYS A 1 554 ? 28.910 10.854 -23.075 1.00 76.56 554 LYS A CA 1
ATOM 4468 C C . LYS A 1 554 ? 30.173 11.133 -22.250 1.00 76.56 554 LYS A C 1
ATOM 4470 O O . LYS A 1 554 ? 30.865 12.105 -22.536 1.00 76.56 554 LYS A O 1
ATOM 4475 N N . LEU A 1 555 ? 30.467 10.311 -21.242 1.00 74.25 555 LEU A N 1
ATOM 4476 C CA . LEU A 1 555 ? 31.664 10.440 -20.416 1.00 74.25 555 LEU A CA 1
ATOM 4477 C C . LEU A 1 555 ? 32.898 9.899 -21.158 1.00 74.25 555 LEU A C 1
ATOM 4479 O O . LEU A 1 555 ? 32.766 8.995 -21.994 1.00 74.25 555 LEU A O 1
ATOM 4483 N N . PRO A 1 556 ? 34.106 10.400 -20.835 1.00 75.12 556 PRO A N 1
ATOM 4484 C CA . PRO A 1 556 ? 35.357 9.798 -21.293 1.00 75.12 556 PRO A CA 1
ATOM 4485 C C . PRO A 1 556 ? 35.416 8.308 -20.932 1.00 75.12 556 PRO A C 1
ATOM 4487 O O . PRO A 1 556 ? 34.973 7.939 -19.847 1.00 75.12 556 PRO A O 1
ATOM 4490 N N . GLU A 1 557 ? 35.992 7.458 -21.793 1.00 78.31 557 GLU A N 1
ATOM 4491 C CA . GLU A 1 557 ? 35.988 5.993 -21.600 1.00 78.31 557 GLU A CA 1
ATOM 4492 C C . GLU A 1 557 ? 36.527 5.548 -20.233 1.00 78.31 557 GLU A C 1
ATOM 4494 O O . GLU A 1 557 ? 35.952 4.659 -19.614 1.00 78.31 557 GLU A O 1
ATOM 4499 N N . ALA A 1 558 ? 37.548 6.231 -19.706 1.00 75.25 558 ALA A N 1
ATOM 4500 C CA . ALA A 1 558 ? 38.118 5.955 -18.384 1.00 75.25 558 ALA A CA 1
ATOM 4501 C C . ALA A 1 558 ? 37.136 6.148 -17.206 1.00 75.25 558 ALA A C 1
ATOM 4503 O O . ALA A 1 558 ? 37.408 5.674 -16.109 1.00 75.25 558 ALA A O 1
ATOM 4504 N N . LYS A 1 559 ? 36.016 6.854 -17.416 1.00 69.69 559 LYS A N 1
ATOM 4505 C CA . LYS A 1 559 ? 34.964 7.114 -16.417 1.00 69.69 559 LYS A CA 1
ATOM 4506 C C . LYS A 1 559 ? 33.646 6.384 -16.735 1.00 69.69 559 LYS A C 1
ATOM 4508 O O . LYS A 1 559 ? 32.631 6.643 -16.095 1.00 69.69 559 LYS A O 1
ATOM 4513 N N . GLN A 1 560 ? 33.622 5.507 -17.742 1.00 80.19 560 GLN A N 1
ATOM 4514 C CA . GLN A 1 560 ? 32.431 4.732 -18.102 1.00 80.19 560 GLN A CA 1
ATOM 4515 C C . GLN A 1 560 ? 32.316 3.484 -17.219 1.00 80.19 560 GLN A C 1
ATOM 4517 O O . GLN A 1 560 ? 32.692 2.390 -17.633 1.00 80.19 560 GLN A O 1
ATOM 4522 N N . ASP A 1 561 ? 31.771 3.632 -16.011 1.00 79.75 561 ASP A N 1
ATOM 4523 C CA . ASP A 1 561 ? 31.437 2.478 -15.171 1.00 79.75 561 ASP A CA 1
ATOM 4524 C C . ASP A 1 561 ? 30.131 1.819 -15.653 1.00 79.75 561 ASP A C 1
ATOM 4526 O O . ASP A 1 561 ? 29.019 2.226 -15.296 1.00 79.75 561 ASP A O 1
ATOM 4530 N N . LEU A 1 562 ? 30.252 0.854 -16.570 1.00 80.38 562 LEU A N 1
ATOM 4531 C CA . LEU A 1 562 ? 29.118 0.138 -17.161 1.00 80.38 562 LEU A CA 1
ATOM 4532 C C . LEU A 1 562 ? 28.826 -1.152 -16.384 1.00 80.38 562 LEU A C 1
ATOM 4534 O O . LEU A 1 562 ? 29.688 -2.021 -16.247 1.00 80.38 562 LEU A O 1
ATOM 4538 N N . SER A 1 563 ? 27.572 -1.331 -15.974 1.00 78.06 563 SER A N 1
ATOM 4539 C CA . SER A 1 563 ? 27.054 -2.626 -15.513 1.00 78.06 563 SER A CA 1
ATOM 4540 C C . SER A 1 563 ? 27.083 -3.661 -16.644 1.00 78.06 563 SER A C 1
ATOM 4542 O O . SER A 1 563 ? 27.082 -3.292 -17.819 1.00 78.06 563 SER A O 1
ATOM 4544 N N . ASP A 1 564 ? 27.050 -4.969 -16.349 1.00 75.44 564 ASP A N 1
ATOM 4545 C CA . ASP A 1 564 ? 27.142 -5.952 -17.450 1.00 75.44 564 ASP A CA 1
ATOM 4546 C C . ASP A 1 564 ? 25.920 -5.932 -18.384 1.00 75.44 564 ASP A C 1
ATOM 4548 O O . ASP A 1 564 ? 26.049 -6.271 -19.554 1.00 75.44 564 ASP A O 1
ATOM 4552 N N . ILE A 1 565 ? 24.760 -5.441 -17.920 1.00 74.56 565 ILE A N 1
ATOM 4553 C CA . ILE A 1 565 ? 23.607 -5.177 -18.803 1.00 74.56 565 ILE A CA 1
ATOM 4554 C C . ILE A 1 565 ? 23.936 -4.045 -19.783 1.00 74.56 565 ILE A C 1
ATOM 4556 O O . ILE A 1 565 ? 23.667 -4.152 -20.974 1.00 74.56 565 ILE A O 1
ATOM 4560 N N . GLU A 1 566 ? 24.533 -2.955 -19.301 1.00 81.69 566 GLU A N 1
ATOM 4561 C CA . GLU A 1 566 ? 24.926 -1.825 -20.147 1.00 81.69 566 GLU A CA 1
ATOM 4562 C C . GLU A 1 566 ? 26.039 -2.209 -21.132 1.00 81.69 566 GLU A C 1
ATOM 4564 O O . GLU A 1 566 ? 26.027 -1.728 -22.265 1.00 81.69 566 GLU A O 1
ATOM 4569 N N . LYS A 1 567 ? 26.960 -3.104 -20.743 1.00 83.75 567 LYS A N 1
ATOM 4570 C CA . LYS A 1 567 ? 27.965 -3.679 -21.654 1.00 83.75 567 LYS A CA 1
ATOM 4571 C C . LYS A 1 567 ? 27.297 -4.449 -22.796 1.00 83.75 567 LYS A C 1
ATOM 4573 O O . LYS A 1 567 ? 27.568 -4.142 -23.953 1.00 83.75 567 LYS A O 1
ATOM 4578 N N . HIS A 1 568 ? 26.369 -5.353 -22.480 1.00 77.75 568 HIS A N 1
ATOM 4579 C CA . HIS A 1 568 ? 25.636 -6.119 -23.492 1.00 77.75 568 HIS A CA 1
ATOM 4580 C C . HIS A 1 568 ? 24.786 -5.215 -24.407 1.00 77.75 568 HIS A C 1
ATOM 4582 O O . HIS A 1 568 ? 24.824 -5.323 -25.632 1.00 77.75 568 HIS A O 1
ATOM 4588 N N . LEU A 1 569 ? 24.072 -4.238 -23.836 1.00 79.19 569 LEU A N 1
ATOM 4589 C CA . LEU A 1 569 ? 23.314 -3.254 -24.617 1.00 79.19 569 LEU A CA 1
ATOM 4590 C C . LEU A 1 569 ? 24.222 -2.417 -25.533 1.00 79.19 569 LEU A C 1
ATOM 4592 O O . LEU A 1 569 ? 23.824 -2.104 -26.653 1.00 79.19 569 LEU A O 1
ATOM 4596 N N . ARG A 1 570 ? 25.441 -2.068 -25.092 1.00 83.00 570 ARG A N 1
ATOM 4597 C CA . ARG A 1 570 ? 26.440 -1.369 -25.921 1.00 83.00 570 ARG A CA 1
ATOM 4598 C C . ARG A 1 570 ? 26.884 -2.225 -27.106 1.00 83.00 570 ARG A C 1
ATOM 4600 O O . ARG A 1 570 ? 27.135 -1.663 -28.168 1.00 83.00 570 ARG A O 1
ATOM 4607 N N . GLU A 1 571 ? 27.008 -3.538 -26.944 1.00 81.00 571 GLU A N 1
ATOM 4608 C CA . GLU A 1 571 ? 27.364 -4.451 -28.037 1.00 81.00 571 GLU A CA 1
ATOM 4609 C C . GLU A 1 571 ? 26.262 -4.501 -29.094 1.00 81.00 571 GLU A C 1
ATOM 4611 O O . GLU A 1 571 ? 26.530 -4.151 -30.241 1.00 81.00 571 GLU A O 1
ATOM 4616 N N . ARG A 1 572 ? 25.010 -4.763 -28.700 1.00 76.06 572 ARG A N 1
ATOM 4617 C CA . ARG A 1 572 ? 23.872 -4.735 -29.638 1.00 76.06 572 ARG A CA 1
ATOM 4618 C C . ARG A 1 572 ? 23.650 -3.375 -30.281 1.00 76.06 572 ARG A C 1
ATOM 4620 O O . ARG A 1 572 ? 23.272 -3.278 -31.444 1.00 76.06 572 ARG A O 1
ATOM 4627 N N . TRP A 1 573 ? 23.921 -2.295 -29.555 1.00 77.69 573 TRP A N 1
ATOM 4628 C CA . TRP A 1 573 ? 23.866 -0.960 -30.136 1.00 77.69 573 TRP A CA 1
ATOM 4629 C C . TRP A 1 573 ? 24.810 -0.812 -31.332 1.00 77.69 573 TRP A C 1
ATOM 4631 O O . TRP A 1 573 ? 24.439 -0.185 -32.322 1.00 77.69 573 TRP A O 1
ATOM 4641 N N . LYS A 1 574 ? 26.025 -1.380 -31.269 1.00 78.56 574 LYS A N 1
ATOM 4642 C CA . LYS A 1 574 ? 26.985 -1.310 -32.385 1.00 78.56 574 LYS A CA 1
ATOM 4643 C C . LYS A 1 574 ? 26.423 -1.955 -33.656 1.00 78.56 574 LYS A C 1
ATOM 4645 O O . LYS A 1 574 ? 26.747 -1.490 -34.744 1.00 78.56 574 LYS A O 1
ATOM 4650 N N . GLU A 1 575 ? 25.566 -2.964 -33.521 1.00 73.06 575 GLU A N 1
ATOM 4651 C CA . GLU A 1 575 ? 24.915 -3.662 -34.638 1.00 73.06 575 GLU A CA 1
ATOM 4652 C C . GLU A 1 575 ? 23.796 -2.833 -35.291 1.00 73.06 575 GLU A C 1
ATOM 4654 O O . GLU A 1 575 ? 23.536 -2.976 -36.483 1.00 73.06 575 GLU A O 1
ATOM 4659 N N . LEU A 1 576 ? 23.159 -1.927 -34.538 1.00 66.81 576 LEU A N 1
ATOM 4660 C CA . LEU A 1 576 ? 22.039 -1.092 -34.999 1.00 66.81 576 LEU A CA 1
ATOM 4661 C C . LEU A 1 576 ? 22.471 0.171 -35.776 1.00 66.81 576 LEU A C 1
ATOM 4663 O O . LEU A 1 576 ? 21.619 0.885 -36.305 1.00 66.81 576 LEU A O 1
ATOM 4667 N N . GLY A 1 577 ? 23.776 0.447 -35.878 1.00 65.62 577 GLY A N 1
ATOM 4668 C CA . GLY A 1 577 ? 24.329 1.588 -36.617 1.00 65.62 577 GLY A CA 1
ATOM 4669 C C . GLY A 1 577 ? 24.402 2.904 -35.824 1.00 65.62 577 GLY A C 1
ATOM 4670 O O . GLY A 1 577 ? 24.205 2.958 -34.609 1.00 65.62 577 GLY A O 1
ATOM 4671 N N . ALA A 1 578 ? 24.755 3.998 -36.510 1.00 64.00 578 ALA A N 1
ATOM 4672 C CA . ALA A 1 578 ? 24.932 5.309 -35.887 1.00 64.00 578 ALA A CA 1
ATOM 4673 C C . ALA A 1 578 ? 23.578 6.002 -35.648 1.00 64.00 578 ALA A C 1
ATOM 4675 O O . ALA A 1 578 ? 22.949 6.492 -36.581 1.00 64.00 578 ALA A O 1
ATOM 4676 N N . ILE A 1 579 ? 23.153 6.071 -34.384 1.00 67.19 579 ILE A N 1
ATOM 4677 C CA . ILE A 1 579 ? 21.985 6.844 -33.940 1.00 67.19 579 ILE A CA 1
ATOM 4678 C C . ILE A 1 579 ? 22.474 8.120 -33.247 1.00 67.19 579 ILE A C 1
ATOM 4680 O O . ILE A 1 579 ? 23.334 8.067 -32.361 1.00 67.19 579 ILE A O 1
ATOM 4684 N N . GLU A 1 580 ? 21.917 9.273 -33.622 1.00 77.62 580 GLU A N 1
ATOM 4685 C CA . GLU A 1 580 ? 22.203 10.540 -32.947 1.00 77.62 580 GLU A CA 1
ATOM 4686 C C . GLU A 1 580 ? 21.757 10.496 -31.476 1.00 77.62 580 GLU A C 1
ATOM 4688 O O . GLU A 1 580 ? 20.617 10.160 -31.145 1.00 77.62 580 GLU A O 1
ATOM 4693 N N . ARG A 1 581 ? 22.669 10.854 -30.565 1.00 76.69 581 ARG A N 1
ATOM 4694 C CA . ARG A 1 581 ? 22.471 10.650 -29.121 1.00 76.69 581 ARG A CA 1
ATOM 4695 C C . ARG A 1 581 ? 21.425 11.586 -28.509 1.00 76.69 581 ARG A C 1
ATOM 4697 O O . ARG A 1 581 ? 20.693 11.156 -27.621 1.00 76.69 581 ARG A O 1
ATOM 4704 N N . GLU A 1 582 ? 21.355 12.846 -28.947 1.00 77.19 582 GLU A N 1
ATOM 4705 C CA . GLU A 1 582 ? 20.421 13.827 -28.364 1.00 77.19 582 GLU A CA 1
ATOM 4706 C C . GLU A 1 582 ? 18.955 13.572 -28.748 1.00 77.19 582 GLU A C 1
ATOM 4708 O O . GLU A 1 582 ? 18.128 13.494 -27.835 1.00 77.19 582 GLU A O 1
ATOM 4713 N N . PRO A 1 583 ? 18.601 13.346 -30.033 1.00 80.06 583 PRO A N 1
ATOM 4714 C CA . PRO A 1 583 ? 17.229 12.993 -30.401 1.00 80.06 583 PRO A CA 1
ATOM 4715 C C . PRO A 1 583 ? 16.750 11.718 -29.708 1.00 80.06 583 PRO A C 1
ATOM 4717 O O . PRO A 1 583 ? 15.600 11.632 -29.279 1.00 80.06 583 PRO A O 1
ATOM 4720 N N . LEU A 1 584 ? 17.641 10.740 -29.530 1.00 80.19 584 LEU A N 1
ATOM 4721 C CA . LEU A 1 584 ? 17.294 9.514 -28.831 1.00 80.19 584 LEU A CA 1
ATOM 4722 C C . LEU A 1 584 ? 17.076 9.732 -27.328 1.00 80.19 584 LEU A C 1
ATOM 4724 O O . LEU A 1 584 ? 16.139 9.168 -26.768 1.00 80.19 584 LEU A O 1
ATOM 4728 N N . LEU A 1 585 ? 17.902 10.543 -26.658 1.00 78.38 585 LEU A N 1
ATOM 4729 C CA . LEU A 1 585 ? 17.658 10.909 -25.259 1.00 78.38 585 LEU A CA 1
ATOM 4730 C C . LEU A 1 585 ? 16.306 11.607 -25.098 1.00 78.38 585 LEU A C 1
ATOM 4732 O O . LEU A 1 585 ? 15.557 11.253 -24.188 1.00 78.38 585 LEU A O 1
ATOM 4736 N N . ALA A 1 586 ? 15.967 12.533 -25.996 1.00 75.62 586 ALA A N 1
ATOM 4737 C CA . ALA A 1 586 ? 14.665 13.192 -25.999 1.00 75.62 586 ALA A CA 1
ATOM 4738 C C . ALA A 1 586 ? 13.513 12.188 -26.203 1.00 75.62 586 ALA A C 1
ATOM 4740 O O . ALA A 1 586 ? 12.538 12.204 -25.448 1.00 75.62 586 ALA A O 1
ATOM 4741 N N . ALA A 1 587 ? 13.651 11.255 -27.150 1.00 78.25 587 ALA A N 1
ATOM 4742 C CA . ALA A 1 587 ? 12.666 10.201 -27.389 1.00 78.25 587 ALA A CA 1
ATOM 4743 C C . ALA A 1 587 ? 12.501 9.267 -26.177 1.00 78.25 587 ALA A C 1
ATOM 4745 O O . ALA A 1 587 ? 11.377 8.960 -25.784 1.00 78.25 587 ALA A O 1
ATOM 4746 N N . MET A 1 588 ? 13.600 8.861 -25.530 1.00 81.56 588 MET A N 1
ATOM 4747 C CA . MET A 1 588 ? 13.566 8.039 -24.315 1.00 81.56 588 MET A CA 1
ATOM 4748 C C . MET A 1 588 ? 12.910 8.764 -23.137 1.00 81.56 588 MET A C 1
ATOM 4750 O O . MET A 1 588 ? 12.217 8.127 -22.347 1.00 81.56 588 MET A O 1
ATOM 4754 N N . VAL A 1 589 ? 13.103 10.081 -23.007 1.00 76.81 589 VAL A N 1
ATOM 4755 C CA . VAL A 1 589 ? 12.412 10.892 -21.991 1.00 76.81 589 VAL A CA 1
ATOM 4756 C C . VAL A 1 589 ? 10.908 10.915 -22.255 1.00 76.81 589 VAL A C 1
ATOM 4758 O O . VAL A 1 589 ? 10.138 10.650 -21.335 1.00 76.81 589 VAL A O 1
ATOM 4761 N N . CYS A 1 590 ? 10.488 11.155 -23.500 1.00 76.81 590 CYS A N 1
ATOM 4762 C CA . CYS A 1 590 ? 9.075 11.124 -23.880 1.00 76.81 590 CYS A CA 1
ATOM 4763 C C . CYS A 1 590 ? 8.443 9.744 -23.632 1.00 76.81 590 CYS A C 1
ATOM 4765 O O . CYS A 1 590 ? 7.361 9.644 -23.053 1.00 76.81 590 CYS A O 1
ATOM 4767 N N . LEU A 1 591 ? 9.147 8.670 -24.002 1.00 80.00 591 LEU A N 1
ATOM 4768 C CA . LEU A 1 591 ? 8.687 7.302 -23.783 1.00 80.00 591 LEU A CA 1
ATOM 4769 C C . LEU A 1 591 ? 8.583 6.964 -22.288 1.00 80.00 591 LEU A C 1
ATOM 4771 O O . LEU A 1 591 ? 7.604 6.345 -21.878 1.00 80.00 591 LEU A O 1
ATOM 4775 N N . ALA A 1 592 ? 9.557 7.379 -21.472 1.00 78.56 592 ALA A N 1
ATOM 4776 C CA . ALA A 1 592 ? 9.528 7.170 -20.026 1.00 78.56 592 ALA A CA 1
ATOM 4777 C C . ALA A 1 592 ? 8.361 7.915 -19.358 1.00 78.56 592 ALA A C 1
ATOM 4779 O O . ALA A 1 592 ? 7.657 7.319 -18.546 1.00 78.56 592 ALA A O 1
ATOM 4780 N N . ASP A 1 593 ? 8.120 9.174 -19.736 1.00 75.25 593 ASP A N 1
ATOM 4781 C CA . ASP A 1 593 ? 6.990 9.971 -19.237 1.00 75.25 593 ASP A CA 1
ATOM 4782 C C . ASP A 1 593 ? 5.643 9.327 -19.598 1.00 75.25 593 ASP A C 1
ATOM 4784 O O . ASP A 1 593 ? 4.788 9.118 -18.738 1.00 75.25 593 ASP A O 1
ATOM 4788 N N . GLY A 1 594 ? 5.470 8.919 -20.857 1.00 77.19 594 GLY A N 1
ATOM 4789 C CA . GLY A 1 594 ? 4.241 8.264 -21.293 1.00 77.19 594 GLY A CA 1
ATOM 4790 C C . GLY A 1 594 ? 4.010 6.882 -20.674 1.00 77.19 594 GLY A C 1
ATOM 4791 O O . GLY A 1 594 ? 2.876 6.544 -20.332 1.00 77.19 594 GLY A O 1
ATOM 4792 N N . LEU A 1 595 ? 5.071 6.091 -20.470 1.00 80.44 595 LEU A N 1
ATOM 4793 C CA . LEU A 1 595 ? 4.999 4.831 -19.721 1.00 80.44 595 LEU A CA 1
ATOM 4794 C C . LEU A 1 595 ? 4.640 5.066 -18.252 1.00 80.44 595 LEU A C 1
ATOM 4796 O O . LEU A 1 595 ? 3.828 4.314 -17.717 1.00 80.44 595 LEU A O 1
ATOM 4800 N N . GLY A 1 596 ? 5.202 6.102 -17.622 1.00 77.38 596 GLY A N 1
ATOM 4801 C CA . GLY A 1 596 ? 4.845 6.519 -16.265 1.00 77.38 596 GLY A CA 1
ATOM 4802 C C . GLY A 1 596 ? 3.356 6.841 -16.149 1.00 77.38 596 GLY A C 1
ATOM 4803 O O . GLY A 1 596 ? 2.653 6.206 -15.369 1.00 77.38 596 GLY A O 1
ATOM 4804 N N . LYS A 1 597 ? 2.844 7.716 -17.022 1.00 75.81 597 LYS A N 1
ATOM 4805 C CA . LYS A 1 597 ? 1.417 8.078 -17.069 1.00 75.81 597 LYS A CA 1
ATOM 4806 C C . LYS A 1 597 ? 0.504 6.869 -17.263 1.00 75.81 597 LYS A C 1
ATOM 4808 O O . LYS A 1 597 ? -0.515 6.752 -16.594 1.00 75.81 597 LYS A O 1
ATOM 4813 N N . ALA A 1 598 ? 0.860 5.942 -18.151 1.00 78.12 598 ALA A N 1
ATOM 4814 C CA . ALA A 1 598 ? 0.054 4.741 -18.361 1.00 78.12 598 ALA A CA 1
ATOM 4815 C C . ALA A 1 598 ? 0.090 3.775 -17.170 1.00 78.12 598 ALA A C 1
ATOM 4817 O O . ALA A 1 598 ? -0.921 3.143 -16.872 1.00 78.12 598 ALA A O 1
ATOM 4818 N N . ILE A 1 599 ? 1.229 3.654 -16.481 1.00 79.56 599 ILE A N 1
ATOM 4819 C CA . ILE A 1 599 ? 1.317 2.907 -15.220 1.00 79.56 599 ILE A CA 1
ATOM 4820 C C . ILE A 1 599 ? 0.370 3.522 -14.183 1.00 79.56 599 ILE A C 1
ATOM 4822 O O . ILE A 1 599 ? -0.348 2.777 -13.513 1.00 79.56 599 ILE A O 1
ATOM 4826 N N . ASP A 1 600 ? 0.316 4.850 -14.097 1.00 76.25 600 ASP A N 1
ATOM 4827 C CA . ASP A 1 600 ? -0.580 5.556 -13.180 1.00 76.25 600 ASP A CA 1
ATOM 4828 C C . ASP A 1 600 ? -2.058 5.336 -13.545 1.00 76.25 600 ASP A C 1
ATOM 4830 O O . ASP A 1 600 ? -2.867 5.028 -12.671 1.00 76.25 600 ASP A O 1
ATOM 4834 N N . GLU A 1 601 ? -2.424 5.389 -14.830 1.00 80.19 601 GLU A N 1
ATOM 4835 C CA . GLU A 1 601 ? -3.788 5.063 -15.284 1.00 80.19 601 GLU A CA 1
ATOM 4836 C C . GLU A 1 601 ? -4.183 3.612 -14.970 1.00 80.19 601 GLU A C 1
ATOM 4838 O O . GLU A 1 601 ? -5.283 3.353 -14.476 1.00 80.19 601 GLU A O 1
ATOM 4843 N N . ILE A 1 602 ? -3.270 2.658 -15.181 1.00 84.38 602 ILE A N 1
ATOM 4844 C CA . ILE A 1 602 ? -3.482 1.253 -14.812 1.00 84.38 602 ILE A CA 1
ATOM 4845 C C . ILE A 1 602 ? -3.702 1.121 -13.298 1.00 84.38 602 ILE A C 1
ATOM 4847 O O . ILE A 1 602 ? -4.586 0.385 -12.864 1.00 84.38 602 ILE A O 1
ATOM 4851 N N . ARG A 1 603 ? -2.936 1.843 -12.474 1.00 80.88 603 ARG A N 1
ATOM 4852 C CA . ARG A 1 603 ? -3.086 1.815 -11.011 1.00 80.88 603 ARG A CA 1
ATOM 4853 C C . ARG A 1 603 ? -4.411 2.379 -10.534 1.00 80.88 603 ARG A C 1
ATOM 4855 O O . ARG A 1 603 ? -5.010 1.790 -9.637 1.00 80.88 603 ARG A O 1
ATOM 4862 N N . LYS A 1 604 ? -4.890 3.466 -11.141 1.00 80.75 604 LYS A N 1
ATOM 4863 C CA . LYS A 1 604 ? -6.197 4.053 -10.807 1.00 80.75 604 LYS A CA 1
ATOM 4864 C C . LYS A 1 604 ? -7.314 3.026 -10.960 1.00 80.75 604 LYS A C 1
ATOM 4866 O O . LYS A 1 604 ? -8.139 2.877 -10.065 1.00 80.75 604 LYS A O 1
ATOM 4871 N N . VAL A 1 605 ? -7.302 2.250 -12.046 1.00 84.81 605 VAL A N 1
ATOM 4872 C CA . VAL A 1 605 ? -8.302 1.189 -12.255 1.00 84.81 605 VAL A CA 1
ATOM 4873 C C . VAL A 1 605 ? -8.031 -0.078 -11.442 1.00 84.81 605 VAL A C 1
ATOM 4875 O O . VAL A 1 605 ? -8.877 -0.956 -11.397 1.00 84.81 605 VAL A O 1
ATOM 4878 N N . MET A 1 606 ? -6.896 -0.210 -10.757 1.00 83.88 606 MET A N 1
ATOM 4879 C CA . MET A 1 606 ? -6.703 -1.288 -9.778 1.00 83.88 606 MET A CA 1
ATOM 4880 C C . MET A 1 606 ? -7.377 -0.995 -8.426 1.00 83.88 606 MET A C 1
ATOM 4882 O O . MET A 1 606 ? -7.473 -1.903 -7.600 1.00 83.88 606 MET A O 1
ATOM 4886 N N . GLN A 1 607 ? -7.842 0.241 -8.207 1.00 76.81 607 GLN A N 1
ATOM 4887 C CA . GLN A 1 607 ? -8.579 0.698 -7.021 1.00 76.81 607 GLN A CA 1
ATOM 4888 C C . GLN A 1 607 ? -9.958 1.231 -7.431 1.00 76.81 607 GLN A C 1
ATOM 4890 O O . GLN A 1 607 ? -10.290 2.400 -7.232 1.00 76.81 607 GLN A O 1
ATOM 4895 N N . LEU A 1 608 ? -10.757 0.382 -8.077 1.00 83.00 608 LEU A N 1
ATOM 4896 C CA . LEU A 1 608 ? -12.053 0.808 -8.595 1.00 83.00 608 LEU A CA 1
ATOM 4897 C C . LEU A 1 608 ? -13.038 1.135 -7.467 1.00 83.00 608 LEU A C 1
ATOM 4899 O O . LEU A 1 608 ? -13.143 0.369 -6.501 1.00 83.00 608 LEU A O 1
ATOM 4903 N N . PRO A 1 609 ? -13.820 2.221 -7.618 1.00 80.75 609 PRO A N 1
ATOM 4904 C CA . PRO A 1 609 ? -14.887 2.516 -6.684 1.00 80.75 609 PRO A CA 1
ATOM 4905 C C . PRO A 1 609 ? -15.925 1.397 -6.738 1.00 80.75 609 PRO A C 1
ATOM 4907 O O . PRO A 1 609 ? -16.220 0.853 -7.807 1.00 80.75 609 PRO A O 1
ATOM 4910 N N . PHE A 1 610 ? -16.471 1.072 -5.572 1.00 84.12 610 PHE A N 1
ATOM 4911 C CA . PHE A 1 610 ? -17.522 0.079 -5.436 1.00 84.12 610 PHE A CA 1
ATOM 4912 C C . PHE A 1 610 ? -18.784 0.536 -6.190 1.00 84.12 610 PHE A C 1
ATOM 4914 O O . PHE A 1 610 ? -19.317 1.595 -5.855 1.00 84.12 610 PHE A O 1
ATOM 4921 N N . PRO A 1 611 ? -19.281 -0.226 -7.187 1.00 85.88 611 PRO A N 1
ATOM 4922 C CA . PRO A 1 611 ? -20.485 0.149 -7.937 1.00 85.88 611 PRO A CA 1
ATOM 4923 C C . PRO A 1 611 ? -21.795 0.048 -7.129 1.00 85.88 611 PRO A C 1
ATOM 4925 O O . PRO A 1 611 ? -22.843 0.432 -7.643 1.00 85.88 611 PRO A O 1
ATOM 4928 N N . GLY A 1 612 ? -21.745 -0.424 -5.877 1.00 84.75 612 GLY A N 1
ATOM 4929 C CA . GLY A 1 612 ? -22.912 -0.749 -5.055 1.00 84.75 612 GLY A CA 1
ATOM 4930 C C . GLY A 1 612 ? -23.230 -2.246 -5.087 1.00 84.75 612 GLY A C 1
ATOM 4931 O O . GLY A 1 612 ? -22.735 -2.970 -5.939 1.00 84.75 612 GLY A O 1
ATOM 4932 N N . ILE A 1 613 ? -24.016 -2.729 -4.126 1.00 84.50 613 ILE A N 1
ATOM 4933 C CA . ILE A 1 613 ? -24.600 -4.079 -4.132 1.00 84.50 613 ILE A CA 1
ATOM 4934 C C . ILE A 1 613 ? -26.022 -3.953 -3.614 1.00 84.50 613 ILE A C 1
ATOM 4936 O O . ILE A 1 613 ? -26.273 -3.183 -2.684 1.00 84.50 613 ILE A O 1
ATOM 4940 N N . ARG A 1 614 ? -26.950 -4.705 -4.192 1.00 82.31 614 ARG A N 1
ATOM 4941 C CA . ARG A 1 614 ? -28.318 -4.755 -3.676 1.00 82.31 614 ARG A CA 1
ATOM 4942 C C . ARG A 1 614 ? -28.378 -5.427 -2.299 1.00 82.31 614 ARG A C 1
ATOM 4944 O O . ARG A 1 614 ? -27.755 -6.468 -2.085 1.00 82.31 614 ARG A O 1
ATOM 4951 N N . ASP A 1 615 ? -29.182 -4.875 -1.391 1.00 79.00 615 ASP A N 1
ATOM 4952 C CA . ASP A 1 615 ? -29.319 -5.381 -0.015 1.00 79.00 615 ASP A CA 1
ATOM 4953 C C . ASP A 1 615 ? -29.834 -6.825 0.047 1.00 79.00 615 ASP A C 1
ATOM 4955 O O . ASP A 1 615 ? -29.406 -7.608 0.894 1.00 79.00 615 ASP A O 1
ATOM 4959 N N . ASP A 1 616 ? -30.712 -7.203 -0.884 1.00 78.00 616 ASP A N 1
ATOM 4960 C CA . ASP A 1 616 ? -31.245 -8.562 -0.975 1.00 78.00 616 ASP A CA 1
ATOM 4961 C C . ASP A 1 616 ? -30.205 -9.584 -1.454 1.00 78.00 616 ASP A C 1
ATOM 4963 O O . ASP A 1 616 ? -30.278 -10.751 -1.094 1.00 78.00 616 ASP A O 1
ATOM 4967 N N . VAL A 1 617 ? -29.208 -9.155 -2.233 1.00 83.06 617 VAL A N 1
ATOM 4968 C CA . VAL A 1 617 ? -28.068 -10.000 -2.617 1.00 83.06 617 VAL A CA 1
ATOM 4969 C C . VAL A 1 617 ? -27.061 -10.093 -1.470 1.00 83.06 617 VAL A C 1
ATOM 4971 O O . VAL A 1 617 ? -26.492 -11.157 -1.223 1.00 83.06 617 VAL A O 1
ATOM 4974 N N . ARG A 1 618 ? -26.858 -8.993 -0.734 1.00 82.88 618 ARG A N 1
ATOM 4975 C CA . ARG A 1 618 ? -25.963 -8.948 0.430 1.00 82.88 618 ARG A CA 1
ATOM 4976 C C . ARG A 1 618 ? -26.394 -9.933 1.521 1.00 82.88 618 ARG A C 1
ATOM 4978 O O . ARG A 1 618 ? -25.533 -10.590 2.097 1.00 82.88 618 ARG A O 1
ATOM 4985 N N . SER A 1 619 ? -27.695 -10.065 1.781 1.00 82.50 619 SER A N 1
ATOM 4986 C CA . SER A 1 619 ? -28.210 -10.995 2.797 1.00 82.50 619 SER A CA 1
ATOM 4987 C C . SER A 1 619 ? -28.051 -12.474 2.418 1.00 82.50 619 SER A C 1
ATOM 4989 O O . SER A 1 619 ? -27.919 -13.313 3.307 1.00 82.50 619 SER A O 1
ATOM 4991 N N . GLU A 1 620 ? -28.009 -12.807 1.123 1.00 86.81 620 GLU A N 1
ATOM 4992 C CA . GLU A 1 620 ? -27.776 -14.176 0.636 1.00 86.81 620 GLU A CA 1
ATOM 4993 C C . GLU A 1 620 ? -26.292 -14.560 0.573 1.00 86.81 620 GLU A C 1
ATOM 4995 O O . GLU A 1 620 ? -25.960 -15.749 0.575 1.00 86.81 620 GLU A O 1
ATOM 5000 N N . LEU A 1 621 ? -25.391 -13.576 0.520 1.00 89.75 621 LEU A N 1
ATOM 5001 C CA . LEU A 1 621 ? -23.969 -13.812 0.293 1.00 89.75 621 LEU A CA 1
ATOM 5002 C C . LEU A 1 621 ? -23.336 -14.677 1.388 1.00 89.75 621 LEU A C 1
ATOM 5004 O O . LEU A 1 621 ? -22.748 -15.712 1.079 1.00 89.75 621 LEU A O 1
ATOM 5008 N N . ASP A 1 622 ? -23.448 -14.273 2.655 1.00 86.31 622 ASP A N 1
ATOM 5009 C CA . ASP A 1 622 ? -22.793 -14.983 3.762 1.00 86.31 622 ASP A CA 1
ATOM 5010 C C . ASP A 1 622 ? -23.278 -16.441 3.904 1.00 86.31 622 ASP A C 1
ATOM 5012 O O . ASP A 1 622 ? -22.430 -17.341 3.913 1.00 86.31 622 ASP A O 1
ATOM 5016 N N . PRO A 1 623 ? -24.600 -16.729 3.878 1.00 89.62 623 PRO A N 1
ATOM 5017 C CA . PRO A 1 623 ? -25.102 -18.103 3.867 1.00 89.62 623 PRO A CA 1
ATOM 5018 C C . PRO A 1 623 ? -24.549 -18.956 2.719 1.00 89.62 623 PRO A C 1
ATOM 5020 O O . PRO A 1 623 ? -24.202 -20.121 2.928 1.00 89.62 623 PRO A O 1
ATOM 5023 N N . VAL A 1 624 ? -24.434 -18.393 1.510 1.00 90.94 624 VAL A N 1
ATOM 5024 C CA . VAL A 1 624 ? -23.873 -19.108 0.354 1.00 90.94 624 VAL A CA 1
ATOM 5025 C C . VAL A 1 624 ? -22.390 -19.401 0.557 1.00 90.94 624 VAL A C 1
ATOM 5027 O O . VAL A 1 624 ? -21.954 -20.526 0.307 1.00 90.94 624 VAL A O 1
ATOM 5030 N N . LEU A 1 625 ? -21.604 -18.432 1.031 1.00 90.69 625 LEU A N 1
ATOM 5031 C CA . LEU A 1 625 ? -20.177 -18.640 1.285 1.00 90.69 625 LEU A CA 1
ATOM 5032 C C . LEU A 1 625 ? -19.956 -19.710 2.367 1.00 90.69 625 LEU A C 1
ATOM 5034 O O . LEU A 1 625 ? -19.125 -20.598 2.168 1.00 90.69 625 LEU A O 1
ATOM 5038 N N . CYS A 1 626 ? -20.742 -19.700 3.448 1.00 87.06 626 CYS A N 1
ATOM 5039 C CA . CYS A 1 626 ? -20.733 -20.752 4.469 1.00 87.06 626 CYS A CA 1
ATOM 5040 C C . CYS A 1 626 ? -21.072 -22.129 3.877 1.00 87.06 626 CYS A C 1
ATOM 5042 O O . CYS A 1 626 ? -20.324 -23.090 4.083 1.00 87.06 626 CYS A O 1
ATOM 5044 N N . LEU A 1 627 ? -22.124 -22.226 3.057 1.00 88.50 627 LEU A N 1
ATOM 5045 C CA . LEU A 1 627 ? -22.531 -23.485 2.424 1.00 88.50 627 LEU A CA 1
ATOM 5046 C C . LEU A 1 627 ? -21.402 -24.100 1.581 1.00 88.50 627 LEU A C 1
ATOM 5048 O O . LEU A 1 627 ? -21.142 -25.312 1.632 1.00 88.50 627 LEU A O 1
ATOM 5052 N N . LEU A 1 628 ? -20.699 -23.258 0.818 1.00 88.94 628 LEU A N 1
ATOM 5053 C CA . LEU A 1 628 ? -19.555 -23.663 0.001 1.00 88.94 628 LEU A CA 1
ATOM 5054 C C . LEU A 1 628 ? -18.369 -24.146 0.844 1.00 88.94 628 LEU A C 1
ATOM 5056 O O . LEU A 1 628 ? -17.627 -25.022 0.395 1.00 88.94 628 LEU A O 1
ATOM 5060 N N . LEU A 1 629 ? -18.224 -23.635 2.066 1.00 84.62 629 LEU A N 1
ATOM 5061 C CA . LEU A 1 629 ? -17.198 -24.043 3.028 1.00 84.62 629 LEU A CA 1
ATOM 5062 C C . LEU A 1 629 ? -17.557 -25.301 3.831 1.00 84.62 629 LEU A C 1
ATOM 5064 O O . LEU A 1 629 ? -16.694 -25.844 4.519 1.00 84.62 629 LEU A O 1
ATOM 5068 N N . GLY A 1 630 ? -18.787 -25.812 3.724 1.00 81.19 630 GLY A N 1
ATOM 5069 C CA . GLY A 1 630 ? -19.226 -26.941 4.553 1.00 81.19 630 GLY A CA 1
ATOM 5070 C C . GLY A 1 630 ? -20.029 -26.556 5.783 1.00 81.19 630 GLY A C 1
ATOM 5071 O O . GLY A 1 630 ? -20.267 -27.422 6.619 1.00 81.19 630 GLY A O 1
ATOM 5072 N N . GLU A 1 631 ? -20.442 -25.299 5.893 1.00 78.62 631 GLU A N 1
ATOM 5073 C CA . GLU A 1 631 ? -21.123 -24.741 7.055 1.00 78.62 631 GLU A CA 1
ATOM 5074 C C . GLU A 1 631 ? -22.557 -24.334 6.715 1.00 78.62 631 GLU A C 1
ATOM 5076 O O . GLU A 1 631 ? -22.835 -23.814 5.638 1.00 78.62 631 GLU A O 1
ATOM 5081 N N . GLY A 1 632 ? -23.476 -24.533 7.659 1.00 78.44 632 GLY A N 1
ATOM 5082 C CA . GLY A 1 632 ? -24.872 -24.133 7.496 1.00 78.44 632 GLY A CA 1
ATOM 5083 C C . GLY A 1 632 ? -25.627 -24.889 6.397 1.00 78.44 632 GLY A C 1
ATOM 5084 O O . GLY A 1 632 ? -25.159 -25.878 5.830 1.00 78.44 632 GLY A O 1
ATOM 5085 N N . THR A 1 633 ? -26.846 -24.429 6.127 1.00 79.88 633 THR A N 1
ATOM 5086 C CA . THR A 1 633 ? -27.744 -25.003 5.120 1.00 79.88 633 THR A CA 1
ATOM 5087 C C . THR A 1 633 ? -28.482 -23.883 4.408 1.00 79.88 633 THR A C 1
ATOM 5089 O O . THR A 1 633 ? -29.006 -22.981 5.060 1.00 79.88 633 THR A O 1
ATOM 5092 N N . VAL A 1 634 ? -28.579 -23.974 3.086 1.00 82.06 634 VAL A N 1
ATOM 5093 C CA . VAL A 1 634 ? -29.415 -23.098 2.259 1.00 82.06 634 VAL A CA 1
ATOM 5094 C C . VAL A 1 634 ? -30.388 -23.994 1.511 1.00 82.06 634 VAL A C 1
ATOM 5096 O O . VAL A 1 634 ? -29.955 -24.937 0.857 1.00 82.06 634 VAL A O 1
ATOM 5099 N N . SER A 1 635 ? -31.688 -23.738 1.659 1.00 81.31 635 SER A N 1
ATOM 5100 C CA . SER A 1 635 ? -32.744 -24.537 1.013 1.00 81.31 635 SER A CA 1
ATOM 5101 C C . SER A 1 635 ? -33.161 -23.957 -0.338 1.00 81.31 635 SER A C 1
ATOM 5103 O O . SER A 1 635 ? -33.472 -24.700 -1.264 1.00 81.31 635 SER A O 1
ATOM 5105 N N . GLU A 1 636 ? -33.137 -22.629 -0.468 1.00 84.69 636 GLU A N 1
ATOM 5106 C CA . GLU A 1 636 ? -33.551 -21.905 -1.669 1.00 84.69 636 GLU A CA 1
ATOM 5107 C C . GLU A 1 636 ? -32.690 -20.648 -1.858 1.00 84.69 636 GLU A C 1
ATOM 5109 O O . GLU A 1 636 ? -32.264 -20.034 -0.880 1.00 84.69 636 GLU A O 1
ATOM 5114 N N . LEU A 1 637 ? -32.440 -20.271 -3.113 1.00 84.69 637 LEU A N 1
ATOM 5115 C CA . LEU A 1 637 ? -31.758 -19.030 -3.506 1.00 84.69 637 LEU A CA 1
ATOM 5116 C C . LEU A 1 637 ? -32.687 -18.166 -4.352 1.00 84.69 637 LEU A C 1
ATOM 5118 O O . LEU A 1 637 ? -33.422 -18.707 -5.175 1.00 84.69 637 LEU A O 1
ATOM 5122 N N . ALA A 1 638 ? -32.640 -16.840 -4.246 1.00 82.94 638 ALA A N 1
ATOM 5123 C CA . ALA A 1 638 ? -33.465 -16.003 -5.107 1.00 82.94 638 ALA A CA 1
ATOM 5124 C C . ALA A 1 638 ? -33.011 -16.060 -6.580 1.00 82.94 638 ALA A C 1
ATOM 5126 O O . ALA A 1 638 ? -31.853 -15.811 -6.940 1.00 82.94 638 ALA A O 1
ATOM 5127 N N . ALA A 1 639 ? -33.959 -16.346 -7.471 1.00 82.62 639 ALA A N 1
ATOM 5128 C CA . ALA A 1 639 ? -33.738 -16.357 -8.910 1.00 82.62 639 ALA A CA 1
ATOM 5129 C C . ALA A 1 639 ? -33.750 -14.931 -9.493 1.00 82.62 639 ALA A C 1
ATOM 5131 O O . ALA A 1 639 ? -34.405 -14.013 -8.983 1.00 82.62 639 ALA A O 1
ATOM 5132 N N . GLY A 1 640 ? -33.026 -14.741 -10.598 1.00 71.56 640 GLY A N 1
ATOM 5133 C CA . GLY A 1 640 ? -32.926 -13.469 -11.319 1.00 71.56 640 GLY A CA 1
ATOM 5134 C C . GLY A 1 640 ? -34.171 -13.093 -12.133 1.00 71.56 640 GLY A C 1
ATOM 5135 O O . GLY A 1 640 ? -34.288 -11.947 -12.552 1.00 71.56 640 GLY A O 1
ATOM 5136 N N . ALA A 1 641 ? -35.116 -14.021 -12.329 1.00 66.12 641 ALA A N 1
ATOM 5137 C CA . ALA A 1 641 ? -36.267 -13.878 -13.230 1.00 66.12 641 ALA A CA 1
ATOM 5138 C C . ALA A 1 641 ? -37.437 -13.013 -12.696 1.00 66.12 641 ALA A C 1
ATOM 5140 O O . ALA A 1 641 ? -38.457 -12.889 -13.371 1.00 66.12 641 ALA A O 1
ATOM 5141 N N . GLY A 1 642 ? -37.307 -12.400 -11.513 1.00 63.47 642 GLY A N 1
ATOM 5142 C CA . GLY A 1 642 ? -38.302 -11.484 -10.938 1.00 63.47 642 GLY A CA 1
ATOM 5143 C C . GLY A 1 642 ? -38.455 -11.613 -9.414 1.00 63.47 642 GLY A C 1
ATOM 5144 O O . GLY A 1 642 ? -37.786 -12.438 -8.784 1.00 63.47 642 GLY A O 1
ATOM 5145 N N . PRO A 1 643 ? -39.294 -10.780 -8.769 1.00 62.00 643 PRO A N 1
ATOM 5146 C CA . PRO A 1 643 ? -39.636 -10.907 -7.348 1.00 62.00 643 PRO A CA 1
ATOM 5147 C C . PRO A 1 643 ? -40.334 -12.245 -7.049 1.00 62.00 643 PRO A C 1
ATOM 5149 O O . PRO A 1 643 ? -41.323 -12.569 -7.695 1.00 62.00 643 PRO A O 1
ATOM 5152 N N . GLY A 1 644 ? -39.847 -13.009 -6.064 1.00 67.44 644 GLY A N 1
ATOM 5153 C CA . GLY A 1 644 ? -40.525 -14.211 -5.547 1.00 67.44 644 GLY A CA 1
ATOM 5154 C C . GLY A 1 644 ? -40.204 -15.547 -6.233 1.00 67.44 644 GLY A C 1
ATOM 5155 O O . GLY A 1 644 ? -40.692 -16.575 -5.782 1.00 67.44 644 GLY A O 1
ATOM 5156 N N . THR A 1 645 ? -39.381 -15.574 -7.284 1.00 77.38 645 THR A N 1
ATOM 5157 C CA . THR A 1 645 ? -38.888 -16.827 -7.890 1.00 77.38 645 THR A CA 1
ATOM 5158 C C . THR A 1 645 ? -37.632 -17.325 -7.177 1.00 77.38 645 THR A C 1
ATOM 5160 O O . THR A 1 645 ? -36.720 -16.524 -6.958 1.00 77.38 645 THR A O 1
ATOM 5163 N N . THR A 1 646 ? -37.547 -18.622 -6.871 1.00 82.50 646 THR A N 1
ATOM 5164 C CA . THR A 1 646 ? -36.399 -19.235 -6.182 1.00 82.50 646 THR A CA 1
ATOM 5165 C C . THR A 1 646 ? -35.798 -20.413 -6.956 1.00 82.50 646 THR A C 1
ATOM 5167 O O . THR A 1 646 ? -36.439 -21.027 -7.807 1.00 82.50 646 THR A O 1
ATOM 5170 N N . VAL A 1 647 ? -34.527 -20.697 -6.680 1.00 83.06 647 VAL A N 1
ATOM 5171 C CA . VAL A 1 647 ? -33.765 -21.858 -7.141 1.00 83.06 647 VAL A CA 1
ATOM 5172 C C . VAL A 1 647 ? -33.638 -22.817 -5.956 1.00 83.06 647 VAL A C 1
ATOM 5174 O O . VAL A 1 647 ? -33.001 -22.448 -4.965 1.00 83.06 647 VAL A O 1
ATOM 5177 N N . PRO A 1 648 ? -34.205 -24.033 -6.025 1.00 82.62 648 PRO A N 1
ATOM 5178 C CA . PRO A 1 648 ? -34.083 -25.002 -4.945 1.00 82.62 648 PRO A CA 1
ATOM 5179 C C . PRO A 1 648 ? -32.646 -25.528 -4.849 1.00 82.62 648 PRO A C 1
ATOM 5181 O O . PRO A 1 648 ? -32.029 -25.880 -5.857 1.00 82.62 648 PRO A O 1
ATOM 5184 N N . VAL A 1 649 ? -32.124 -25.613 -3.627 1.00 82.69 649 VAL A N 1
ATOM 5185 C CA . VAL A 1 649 ? -30.807 -26.183 -3.324 1.00 82.69 649 VAL A CA 1
ATOM 5186 C C . VAL A 1 649 ? -31.010 -27.499 -2.583 1.00 82.69 649 VAL A C 1
ATOM 5188 O O . VAL A 1 649 ? -31.607 -27.552 -1.512 1.00 82.69 649 VAL A O 1
ATOM 5191 N N . SER A 1 650 ? -30.527 -28.583 -3.183 1.00 79.19 650 SER A N 1
ATOM 5192 C CA . SER A 1 650 ? -30.635 -29.925 -2.614 1.00 79.19 650 SER A CA 1
ATOM 5193 C C . SER A 1 650 ? -29.481 -30.220 -1.646 1.00 79.19 650 SER A C 1
ATOM 5195 O O . SER A 1 650 ? -28.379 -29.683 -1.773 1.00 79.19 650 SER A O 1
ATOM 5197 N N . ASN A 1 651 ? -29.718 -31.122 -0.690 1.00 71.06 651 ASN A N 1
ATOM 5198 C CA . ASN A 1 651 ? -28.745 -31.531 0.330 1.00 71.06 651 ASN A CA 1
ATOM 5199 C C . ASN A 1 651 ? -27.649 -32.492 -0.192 1.00 71.06 651 ASN A C 1
ATOM 5201 O O . ASN A 1 651 ? -26.889 -33.036 0.604 1.00 71.06 651 ASN A O 1
ATOM 5205 N N . ASP A 1 652 ? -27.533 -32.710 -1.508 1.00 82.94 652 ASP A N 1
ATOM 5206 C CA . ASP A 1 652 ? -26.536 -33.595 -2.142 1.00 82.94 652 ASP A CA 1
ATOM 5207 C C . ASP A 1 652 ? -25.232 -32.880 -2.547 1.00 82.94 652 ASP A C 1
ATOM 5209 O O . ASP A 1 652 ? -24.503 -33.337 -3.433 1.00 82.94 652 ASP A O 1
ATOM 5213 N N . LEU A 1 653 ? -24.900 -31.759 -1.898 1.00 84.12 653 LEU A N 1
ATOM 5214 C CA . LEU A 1 653 ? -23.605 -31.108 -2.094 1.00 84.12 653 LEU A CA 1
ATOM 5215 C C . LEU A 1 653 ? -22.451 -32.061 -1.723 1.00 84.12 653 LEU A C 1
ATOM 5217 O O . LEU A 1 653 ? -22.516 -32.732 -0.691 1.00 84.12 653 LEU A O 1
ATOM 5221 N N . PRO A 1 654 ? -21.353 -32.091 -2.506 1.00 84.44 654 PRO A N 1
ATOM 5222 C CA . PRO A 1 654 ? -20.228 -32.980 -2.245 1.00 84.44 654 PRO A CA 1
ATOM 5223 C C . PRO A 1 654 ? -19.693 -32.869 -0.810 1.00 84.44 654 PRO A C 1
ATOM 5225 O O . PRO A 1 654 ? -19.353 -31.783 -0.321 1.00 84.44 654 PRO A O 1
ATOM 5228 N N . THR A 1 655 ? -19.562 -34.008 -0.132 1.00 78.75 655 THR A N 1
ATOM 5229 C CA . THR A 1 655 ? -18.864 -34.090 1.156 1.00 78.75 655 THR A CA 1
ATOM 5230 C C . THR A 1 655 ? -17.370 -33.803 0.968 1.00 78.75 655 THR A C 1
ATOM 5232 O O . THR A 1 655 ? -16.789 -34.292 -0.008 1.00 78.75 655 THR A O 1
ATOM 5235 N N . PRO A 1 656 ? -16.727 -33.031 1.868 1.00 75.81 656 PRO A N 1
ATOM 5236 C CA . PRO A 1 656 ? -15.293 -32.772 1.787 1.00 75.81 656 PRO A CA 1
ATOM 5237 C C . PRO A 1 656 ? -14.500 -34.082 1.782 1.00 75.81 656 PRO A C 1
ATOM 5239 O O . PRO A 1 656 ? -14.724 -34.954 2.619 1.00 75.81 656 PRO A O 1
ATOM 5242 N N . SER A 1 657 ? -13.583 -34.227 0.826 1.00 79.94 657 SER A N 1
ATOM 5243 C CA . SER A 1 657 ? -12.692 -35.382 0.738 1.00 79.94 657 SER A CA 1
ATOM 5244 C C . SER A 1 657 ? -11.314 -35.020 1.292 1.00 79.94 657 SER A C 1
ATOM 5246 O O . SER A 1 657 ? -10.771 -33.989 0.884 1.00 79.94 657 SER A O 1
ATOM 5248 N N . PRO A 1 658 ? -10.696 -35.869 2.135 1.00 76.00 658 PRO A N 1
ATOM 5249 C CA . PRO A 1 658 ? -9.320 -35.663 2.586 1.00 76.00 658 PRO A CA 1
ATOM 5250 C C . PRO A 1 658 ? -8.288 -35.856 1.460 1.00 76.00 658 PRO A C 1
ATOM 5252 O O . PRO A 1 658 ? -7.132 -35.483 1.616 1.00 76.00 658 PRO A O 1
ATOM 5255 N N . LEU A 1 659 ? -8.691 -36.421 0.315 1.00 82.06 659 LEU A N 1
ATOM 5256 C CA . LEU A 1 659 ? -7.840 -36.588 -0.870 1.00 82.06 659 LEU A CA 1
ATOM 5257 C C . LEU A 1 659 ? -7.797 -35.335 -1.759 1.00 82.06 659 LEU A C 1
ATOM 5259 O O . LEU A 1 659 ? -7.149 -35.346 -2.802 1.00 82.06 659 LEU A O 1
ATOM 5263 N N . ARG A 1 660 ? -8.523 -34.278 -1.382 1.00 81.06 660 ARG A N 1
ATOM 5264 C CA . ARG A 1 660 ? -8.604 -33.008 -2.104 1.00 81.06 660 ARG A CA 1
ATOM 5265 C C . ARG A 1 660 ? -8.089 -31.882 -1.229 1.00 81.06 660 ARG A C 1
ATOM 5267 O O . ARG A 1 660 ? -8.297 -31.868 -0.017 1.00 81.06 660 ARG A O 1
ATOM 5274 N N . THR A 1 661 ? -7.480 -30.895 -1.865 1.00 83.25 661 THR A N 1
ATOM 5275 C CA . THR A 1 661 ? -7.187 -29.616 -1.219 1.00 83.25 661 THR A CA 1
ATOM 5276 C C . THR A 1 661 ? -8.486 -28.911 -0.810 1.00 83.25 661 THR A C 1
ATOM 5278 O O . THR A 1 661 ? -9.562 -29.166 -1.362 1.00 83.25 661 THR A O 1
ATOM 5281 N N . LEU A 1 662 ? -8.397 -27.971 0.139 1.00 76.88 662 LEU A N 1
ATOM 5282 C CA . LEU A 1 662 ? -9.537 -27.137 0.540 1.00 76.88 662 LEU A CA 1
ATOM 5283 C C . LEU A 1 662 ? -10.190 -26.460 -0.676 1.00 76.88 662 LEU A C 1
ATOM 5285 O O . LEU A 1 662 ? -11.404 -26.527 -0.850 1.00 76.88 662 LEU A O 1
ATOM 5289 N N . GLN A 1 663 ? -9.374 -25.882 -1.559 1.00 83.75 663 GLN A N 1
ATOM 5290 C CA . GLN A 1 663 ? -9.844 -25.203 -2.766 1.00 83.75 663 GLN A CA 1
ATOM 5291 C C . GLN A 1 663 ? -10.626 -26.136 -3.697 1.00 83.75 663 GLN A C 1
ATOM 5293 O O . GLN A 1 663 ? -11.641 -25.735 -4.259 1.00 83.75 663 GLN A O 1
ATOM 5298 N N . GLU A 1 664 ? -10.193 -27.387 -3.850 1.00 87.44 664 GLU A N 1
ATOM 5299 C CA . GLU A 1 664 ? -10.884 -28.376 -4.684 1.00 87.44 664 GLU A CA 1
ATOM 5300 C C . GLU A 1 664 ? -12.209 -28.838 -4.071 1.00 87.44 664 GLU A C 1
ATOM 5302 O O . GLU A 1 664 ? -13.182 -29.038 -4.800 1.00 87.44 664 GLU A O 1
ATOM 5307 N N . ASN A 1 665 ? -12.272 -28.982 -2.745 1.00 87.00 665 ASN A N 1
ATOM 5308 C CA . ASN A 1 665 ? -13.514 -29.311 -2.045 1.00 87.00 665 ASN A CA 1
ATOM 5309 C C . ASN A 1 665 ? -14.554 -28.191 -2.195 1.00 87.00 665 ASN A C 1
ATOM 5311 O O . ASN A 1 665 ? -15.690 -28.453 -2.597 1.00 87.00 665 ASN A O 1
ATOM 5315 N N . VAL A 1 666 ? -14.146 -26.943 -1.952 1.00 89.62 666 VAL A N 1
ATOM 5316 C CA . VAL A 1 666 ? -15.001 -25.757 -2.109 1.00 89.62 666 VAL A CA 1
ATOM 5317 C C . VAL A 1 666 ? -15.437 -25.592 -3.568 1.00 89.62 666 VAL A C 1
ATOM 5319 O O . VAL A 1 666 ? -16.612 -25.362 -3.850 1.00 89.62 666 VAL A O 1
ATOM 5322 N N . PHE A 1 667 ? -14.525 -25.792 -4.524 1.00 91.75 667 PHE A N 1
ATOM 5323 C CA . PHE A 1 667 ? -14.844 -25.716 -5.949 1.00 91.75 667 PHE A CA 1
ATOM 5324 C C . PHE A 1 667 ? -15.845 -26.789 -6.398 1.00 91.75 667 PHE A C 1
ATOM 5326 O O . PHE A 1 667 ? -16.754 -26.490 -7.171 1.00 91.75 667 PHE A O 1
ATOM 5333 N N . ALA A 1 668 ? -15.737 -28.023 -5.893 1.00 90.19 668 ALA A N 1
ATOM 5334 C CA . ALA A 1 668 ? -16.701 -29.081 -6.198 1.00 90.19 668 ALA A CA 1
ATOM 5335 C C . ALA A 1 668 ? -18.120 -28.724 -5.719 1.00 90.19 668 ALA A C 1
ATOM 5337 O O . ALA A 1 668 ? -19.091 -28.964 -6.438 1.00 90.19 668 ALA A O 1
ATOM 5338 N N . ARG A 1 669 ? -18.237 -28.107 -4.536 1.00 90.94 669 ARG A N 1
ATOM 5339 C CA . ARG A 1 669 ? -19.509 -27.588 -4.013 1.00 90.94 669 ARG A CA 1
ATOM 5340 C C . ARG A 1 669 ? -20.042 -26.432 -4.846 1.00 90.94 669 ARG A C 1
ATOM 5342 O O . ARG A 1 669 ? -21.208 -26.462 -5.223 1.00 90.94 669 ARG A O 1
ATOM 5349 N N . ALA A 1 670 ? -19.187 -25.472 -5.200 1.00 92.00 670 ALA A N 1
ATOM 5350 C CA . ALA A 1 670 ? -19.566 -24.335 -6.038 1.00 92.00 670 ALA A CA 1
ATOM 5351 C C . ALA A 1 670 ? -20.100 -24.797 -7.397 1.00 92.00 670 ALA A C 1
ATOM 5353 O O . ALA A 1 670 ? -21.146 -24.332 -7.844 1.00 92.00 670 ALA A O 1
ATOM 5354 N N . LYS A 1 671 ? -19.432 -25.777 -8.018 1.00 92.25 671 LYS A N 1
ATOM 5355 C CA . LYS A 1 671 ? -19.879 -26.385 -9.273 1.00 92.25 671 LYS A CA 1
ATOM 5356 C C . LYS A 1 671 ? -21.278 -26.994 -9.145 1.00 92.25 671 LYS A C 1
ATOM 5358 O O . LYS A 1 671 ? -22.126 -26.719 -9.988 1.00 92.25 671 LYS A O 1
ATOM 5363 N N . LYS A 1 672 ? -21.528 -27.778 -8.092 1.00 89.94 672 LYS A N 1
ATOM 5364 C CA . LYS A 1 672 ? -22.829 -28.423 -7.866 1.00 89.94 672 LYS A CA 1
ATOM 5365 C C . LYS A 1 672 ? -23.941 -27.409 -7.575 1.00 89.94 672 LYS A C 1
ATOM 5367 O O . LYS A 1 672 ? -25.006 -27.494 -8.175 1.00 89.94 672 LYS A O 1
ATOM 5372 N N . LEU A 1 673 ? -23.670 -26.409 -6.732 1.00 88.25 673 LEU A N 1
ATOM 5373 C CA . LEU A 1 673 ? -24.611 -25.323 -6.437 1.00 88.25 673 LEU A CA 1
ATOM 5374 C C . LEU A 1 673 ? -25.056 -24.603 -7.718 1.00 88.25 673 LEU A C 1
ATOM 5376 O O . LEU A 1 673 ? -26.223 -24.275 -7.914 1.00 88.25 673 LEU A O 1
ATOM 5380 N N . PHE A 1 674 ? -24.110 -24.406 -8.626 1.00 85.94 674 PHE A N 1
ATOM 5381 C CA . PHE A 1 674 ? -24.346 -23.754 -9.900 1.00 85.94 674 PHE A CA 1
ATOM 5382 C C . PHE A 1 674 ? -25.100 -24.615 -10.918 1.00 85.94 674 PHE A C 1
ATOM 5384 O O . PHE A 1 674 ? -25.821 -24.084 -11.763 1.00 85.94 674 PHE A O 1
ATOM 5391 N N . GLU A 1 675 ? -24.953 -25.941 -10.863 1.00 86.25 675 GLU A N 1
ATOM 5392 C CA . GLU A 1 675 ? -25.774 -26.866 -11.651 1.00 86.25 675 GLU A CA 1
ATOM 5393 C C . GLU A 1 675 ? -27.260 -26.706 -11.300 1.00 86.25 675 GLU A C 1
ATOM 5395 O O . GLU A 1 675 ? -28.078 -26.646 -12.218 1.00 86.25 675 GLU A O 1
ATOM 5400 N N . TYR A 1 676 ? -27.606 -26.510 -10.018 1.00 82.56 676 TYR A N 1
ATOM 5401 C CA . TYR A 1 676 ? -28.988 -26.211 -9.616 1.00 82.56 676 TYR A CA 1
ATOM 5402 C C . TYR A 1 676 ? -29.489 -24.890 -10.215 1.00 82.56 676 TYR A C 1
ATOM 5404 O O . TYR A 1 676 ? -30.563 -24.854 -10.810 1.00 82.56 676 TYR A O 1
ATOM 5412 N N . ALA A 1 677 ? -28.682 -23.823 -10.145 1.00 77.06 677 ALA A N 1
ATOM 5413 C CA . ALA A 1 677 ? -29.017 -22.531 -10.755 1.00 77.06 677 ALA A CA 1
ATOM 5414 C C . ALA A 1 677 ? -29.199 -22.633 -12.278 1.00 77.06 677 ALA A C 1
ATOM 5416 O O . ALA A 1 677 ? -30.117 -22.064 -12.857 1.00 77.06 677 ALA A O 1
ATOM 5417 N N . SER A 1 678 ? -28.368 -23.428 -12.948 1.00 73.06 678 SER A N 1
ATOM 5418 C CA . SER A 1 678 ? -28.458 -23.609 -14.403 1.00 73.06 678 SER A CA 1
ATOM 5419 C C . SER A 1 678 ? -29.739 -24.334 -14.826 1.00 73.06 678 SER A C 1
ATOM 5421 O O . SER A 1 678 ? -30.245 -24.084 -15.916 1.00 73.06 678 SER A O 1
ATOM 5423 N N . ALA A 1 679 ? -30.265 -25.215 -13.971 1.00 65.81 679 ALA A N 1
ATOM 5424 C CA . ALA A 1 679 ? -31.511 -25.936 -14.209 1.00 65.81 679 ALA A CA 1
ATOM 5425 C C . ALA A 1 679 ? -32.773 -25.100 -13.900 1.00 65.81 679 ALA A C 1
ATOM 5427 O O . ALA A 1 679 ? -33.846 -25.440 -14.393 1.00 65.81 679 ALA A O 1
ATOM 5428 N N . ALA A 1 680 ? -32.656 -24.020 -13.113 1.00 60.25 680 ALA A N 1
ATOM 5429 C CA . ALA A 1 680 ? -33.788 -23.270 -12.549 1.00 60.25 680 ALA A CA 1
ATOM 5430 C C . ALA A 1 680 ? -33.734 -21.734 -12.760 1.00 60.25 680 ALA A C 1
ATOM 5432 O O . ALA A 1 680 ? -34.484 -21.006 -12.110 1.00 60.25 680 ALA A O 1
ATOM 5433 N N . ASN A 1 681 ? -32.921 -21.253 -13.714 1.00 69.12 681 ASN A N 1
ATOM 5434 C CA . ASN A 1 681 ? -32.549 -19.848 -13.991 1.00 69.12 681 ASN A CA 1
ATOM 5435 C C . ASN A 1 681 ? -31.396 -19.293 -13.127 1.00 69.12 681 ASN A C 1
ATOM 5437 O O . ASN A 1 681 ? -31.239 -19.626 -11.956 1.00 69.12 681 ASN A O 1
ATOM 5441 N N . GLN A 1 682 ? -30.611 -18.380 -13.718 1.00 82.19 682 GLN A N 1
ATOM 5442 C CA . GLN A 1 682 ? -29.514 -17.656 -13.059 1.00 82.19 682 GLN A CA 1
ATOM 5443 C C . GLN A 1 682 ? -29.978 -17.009 -11.743 1.00 82.19 682 GLN A C 1
ATOM 5445 O O . GLN A 1 682 ? -31.012 -16.338 -11.709 1.00 82.19 682 GLN A O 1
ATOM 5450 N N . THR A 1 683 ? -29.218 -17.195 -10.658 1.00 87.31 683 THR A N 1
ATOM 5451 C CA . THR A 1 683 ? -29.524 -16.571 -9.357 1.00 87.31 683 THR A CA 1
ATOM 5452 C C . THR A 1 683 ? -29.206 -15.079 -9.377 1.00 87.31 683 THR A C 1
ATOM 5454 O O . THR A 1 683 ? -28.380 -14.615 -10.168 1.00 87.31 683 THR A O 1
ATOM 5457 N N . ARG A 1 684 ? -29.827 -14.304 -8.482 1.00 87.25 684 ARG A N 1
ATOM 5458 C CA . ARG A 1 684 ? -29.517 -12.869 -8.333 1.00 87.25 684 ARG A CA 1
ATOM 5459 C C . ARG A 1 684 ? -28.066 -12.646 -7.942 1.00 87.25 684 ARG A C 1
ATOM 5461 O O . ARG A 1 684 ? -27.406 -11.811 -8.547 1.00 87.25 684 ARG A O 1
ATOM 5468 N N . LEU A 1 685 ? -27.560 -13.444 -7.001 1.00 89.25 685 LEU A N 1
ATOM 5469 C CA . LEU A 1 685 ? -26.159 -13.409 -6.593 1.00 89.25 685 LEU A CA 1
ATOM 5470 C C . LEU A 1 685 ? -25.208 -13.670 -7.770 1.00 89.25 685 LEU A C 1
ATOM 5472 O O . LEU A 1 685 ? -24.199 -12.984 -7.909 1.00 89.25 685 LEU A O 1
ATOM 5476 N N . GLN A 1 686 ? -25.539 -14.623 -8.647 1.00 89.69 686 GLN A N 1
ATOM 5477 C CA . GLN A 1 686 ? -24.758 -14.871 -9.857 1.00 89.69 686 GLN A CA 1
ATOM 5478 C C . GLN A 1 686 ? -24.823 -13.684 -10.829 1.00 89.69 686 GLN A C 1
ATOM 5480 O O . GLN A 1 686 ? -23.795 -13.301 -11.378 1.00 89.69 686 GLN A O 1
ATOM 5485 N N . ALA A 1 687 ? -26.006 -13.110 -11.065 1.00 89.62 687 ALA A N 1
ATOM 5486 C CA . ALA A 1 687 ? -26.159 -11.945 -11.939 1.00 89.62 687 ALA A CA 1
ATOM 5487 C C . ALA A 1 687 ? -25.366 -10.731 -11.426 1.00 89.62 687 ALA A C 1
ATOM 5489 O O . ALA A 1 687 ? -24.686 -10.070 -12.208 1.00 89.62 687 ALA A O 1
ATOM 5490 N N . GLU A 1 688 ? -25.390 -10.486 -10.114 1.00 92.06 688 GLU A N 1
ATOM 5491 C CA . GLU A 1 688 ? -24.634 -9.404 -9.479 1.00 92.06 688 GLU A CA 1
ATOM 5492 C C . GLU A 1 688 ? -23.117 -9.641 -9.583 1.00 92.06 688 GLU A C 1
ATOM 5494 O O . GLU A 1 688 ? -22.368 -8.732 -9.946 1.00 92.06 688 GLU A O 1
ATOM 5499 N N . LEU A 1 689 ? -22.659 -10.881 -9.338 1.00 93.62 689 LEU A N 1
ATOM 5500 C CA . LEU A 1 689 ? -21.259 -11.281 -9.522 1.00 93.62 689 LEU A CA 1
ATOM 5501 C C . LEU A 1 689 ? -20.786 -10.979 -10.947 1.00 93.62 689 LEU A C 1
ATOM 5503 O O . LEU A 1 689 ? -19.760 -10.331 -11.145 1.00 93.62 689 LEU A O 1
ATOM 5507 N N . GLU A 1 690 ? -21.539 -11.444 -11.942 1.00 93.50 690 GLU A N 1
ATOM 5508 C CA . GLU A 1 690 ? -21.205 -11.276 -13.355 1.00 93.50 690 GLU A CA 1
ATOM 5509 C C . GLU A 1 690 ? -21.235 -9.803 -13.780 1.00 93.50 690 GLU A C 1
ATOM 5511 O O . GLU A 1 690 ? -20.327 -9.357 -14.483 1.00 93.50 690 GLU A O 1
ATOM 5516 N N . GLY A 1 691 ? -22.214 -9.027 -13.303 1.00 94.38 691 GLY A N 1
ATOM 5517 C CA . GLY A 1 691 ? -22.309 -7.589 -13.560 1.00 94.38 691 GLY A CA 1
ATOM 5518 C C . GLY A 1 691 ? -21.116 -6.807 -13.008 1.00 94.38 691 GLY A C 1
ATOM 5519 O O . GLY A 1 691 ? -20.558 -5.950 -13.695 1.00 94.38 691 GLY A O 1
ATOM 5520 N N . HIS A 1 692 ? -20.659 -7.139 -11.800 1.00 95.69 692 HIS A N 1
ATOM 5521 C CA . HIS A 1 692 ? -19.477 -6.519 -11.198 1.00 95.69 692 HIS A CA 1
ATOM 5522 C C . HIS A 1 692 ? -18.180 -6.897 -11.916 1.00 95.69 692 HIS A C 1
ATOM 5524 O O . HIS A 1 692 ? -17.323 -6.039 -12.132 1.00 95.69 692 HIS A O 1
ATOM 5530 N N . ILE A 1 693 ? -18.038 -8.154 -12.342 1.00 96.12 693 ILE A N 1
ATOM 5531 C CA . ILE A 1 693 ? -16.894 -8.578 -13.157 1.00 96.12 693 ILE A CA 1
ATOM 5532 C C . ILE A 1 693 ? -16.900 -7.857 -14.516 1.00 96.12 693 ILE A C 1
ATOM 5534 O O . ILE A 1 693 ? -15.857 -7.416 -14.997 1.00 96.12 693 ILE A O 1
ATOM 5538 N N . GLU A 1 694 ? -18.062 -7.672 -15.134 1.00 95.31 694 GLU A N 1
ATOM 5539 C CA . GLU A 1 694 ? -18.194 -6.922 -16.385 1.00 95.31 694 GLU A CA 1
ATOM 5540 C C . GLU A 1 694 ? -17.856 -5.430 -16.211 1.00 95.31 694 GLU A C 1
ATOM 5542 O O . GLU A 1 694 ? -17.170 -4.839 -17.050 1.00 95.31 694 GLU A O 1
ATOM 5547 N N . TYR A 1 695 ? -18.239 -4.831 -15.080 1.00 95.31 695 TYR A N 1
ATOM 5548 C CA . TYR A 1 695 ? -17.826 -3.476 -14.715 1.00 95.31 695 TYR A CA 1
ATOM 5549 C C . TYR A 1 695 ? -16.294 -3.346 -14.616 1.00 95.31 695 TYR A C 1
ATOM 5551 O O . TYR A 1 695 ? -15.726 -2.401 -15.177 1.00 95.31 695 TYR A O 1
ATOM 5559 N N . MET A 1 696 ? -15.605 -4.325 -14.004 1.00 94.94 696 MET A N 1
ATOM 5560 C CA . MET A 1 696 ? -14.132 -4.368 -13.993 1.00 94.94 696 MET A CA 1
ATOM 5561 C C . MET A 1 696 ? -13.563 -4.393 -15.416 1.00 94.94 696 MET A C 1
ATOM 5563 O O . MET A 1 696 ? -12.680 -3.595 -15.732 1.00 94.94 696 MET A O 1
ATOM 5567 N N . ARG A 1 697 ? -14.102 -5.249 -16.300 1.00 94.50 697 ARG A N 1
ATOM 5568 C CA . ARG A 1 697 ? -13.668 -5.344 -17.706 1.00 94.50 697 ARG A CA 1
ATOM 5569 C C . ARG A 1 697 ? -13.759 -3.998 -18.416 1.00 94.50 697 ARG A C 1
ATOM 5571 O O . ARG A 1 697 ? -12.807 -3.575 -19.069 1.00 94.50 697 ARG A O 1
ATOM 5578 N N . GLY A 1 698 ? -14.896 -3.315 -18.279 1.00 92.88 698 GLY A N 1
ATOM 5579 C CA . GLY A 1 698 ? -15.127 -2.014 -18.904 1.00 92.88 698 GLY A CA 1
ATOM 5580 C C . GLY A 1 698 ? -14.139 -0.944 -18.435 1.00 92.88 698 GLY A C 1
ATOM 5581 O O . GLY A 1 698 ? -13.671 -0.139 -19.242 1.00 92.88 698 GLY A O 1
ATOM 5582 N N . ALA A 1 699 ? -13.785 -0.943 -17.149 1.00 90.75 699 ALA A N 1
ATOM 5583 C CA . ALA A 1 699 ? -12.787 -0.027 -16.610 1.00 90.75 699 ALA A CA 1
ATOM 5584 C C . ALA A 1 699 ? -11.358 -0.374 -17.063 1.00 90.75 699 ALA A C 1
ATOM 5586 O O . ALA A 1 699 ? -10.619 0.515 -17.489 1.00 90.75 699 ALA A O 1
ATOM 5587 N N . TYR A 1 700 ? -10.978 -1.655 -17.038 1.00 92.00 700 TYR A N 1
ATOM 5588 C CA . TYR A 1 700 ? -9.650 -2.108 -17.467 1.00 92.00 700 TYR A CA 1
ATOM 5589 C C . TYR A 1 700 ? -9.415 -1.838 -18.953 1.00 92.00 700 TYR A C 1
ATOM 5591 O O . TYR A 1 700 ? -8.359 -1.324 -19.323 1.00 92.00 700 TYR A O 1
ATOM 5599 N N . ALA A 1 701 ? -10.418 -2.086 -19.799 1.00 87.69 701 ALA A N 1
ATOM 5600 C CA . ALA A 1 701 ? -10.342 -1.806 -21.228 1.00 87.69 701 ALA A CA 1
ATOM 5601 C C . ALA A 1 701 ? -10.058 -0.323 -21.513 1.00 87.69 701 ALA A C 1
ATOM 5603 O O . ALA A 1 701 ? -9.237 -0.021 -22.373 1.00 87.69 701 ALA A O 1
ATOM 5604 N N . LYS A 1 702 ? -10.662 0.606 -20.759 1.00 84.38 702 LYS A N 1
ATOM 5605 C CA . LYS A 1 702 ? -10.400 2.050 -20.908 1.00 84.38 702 LYS A CA 1
ATOM 5606 C C . LYS A 1 702 ? -8.963 2.431 -20.542 1.00 84.38 702 LYS A C 1
ATOM 5608 O O . LYS A 1 702 ? -8.395 3.295 -21.202 1.00 84.38 702 LYS A O 1
ATOM 5613 N N . ALA A 1 703 ? -8.380 1.791 -19.526 1.00 82.25 703 ALA A N 1
ATOM 5614 C CA . ALA A 1 703 ? -7.001 2.052 -19.107 1.00 82.25 703 ALA A CA 1
ATOM 5615 C C . ALA A 1 703 ? -5.965 1.445 -20.068 1.00 82.25 703 ALA A C 1
ATOM 5617 O O . ALA A 1 703 ? -4.939 2.060 -20.350 1.00 82.25 703 ALA A O 1
ATOM 5618 N N . VAL A 1 704 ? -6.226 0.242 -20.590 1.00 79.00 704 VAL A N 1
ATOM 5619 C CA . VAL A 1 704 ? -5.302 -0.462 -21.497 1.00 79.00 704 VAL A CA 1
ATOM 5620 C C . VAL A 1 704 ? -5.440 0.028 -22.948 1.00 79.00 704 VAL A C 1
ATOM 5622 O O . VAL A 1 704 ? -4.446 0.107 -23.674 1.00 79.00 704 VAL A O 1
ATOM 5625 N N . HIS A 1 705 ? -6.652 0.401 -23.366 1.00 74.00 705 HIS A N 1
ATOM 5626 C CA . HIS A 1 705 ? -7.003 0.831 -24.722 1.00 74.00 705 HIS A CA 1
ATOM 5627 C C . HIS A 1 705 ? -7.802 2.153 -24.698 1.00 74.00 705 HIS A C 1
ATOM 5629 O O . HIS A 1 705 ? -9.012 2.154 -24.941 1.00 74.00 705 HIS A O 1
ATOM 5635 N N . PRO A 1 706 ? -7.154 3.297 -24.405 1.00 64.81 706 PRO A N 1
ATOM 5636 C CA . PRO A 1 706 ? -7.844 4.580 -24.301 1.00 64.81 706 PRO A CA 1
ATOM 5637 C C . PRO A 1 706 ? -8.472 5.002 -25.648 1.00 64.81 706 PRO A C 1
ATOM 5639 O O . PRO A 1 706 ? -7.820 4.876 -26.689 1.00 64.81 706 PRO A O 1
ATOM 5642 N N . PRO A 1 707 ? -9.723 5.509 -25.656 1.00 53.88 707 PRO A N 1
ATOM 5643 C CA . PRO A 1 707 ? -10.508 5.648 -26.883 1.00 53.88 707 PRO A CA 1
ATOM 5644 C C . PRO A 1 707 ? -10.093 6.767 -27.865 1.00 53.88 707 PRO A C 1
ATOM 5646 O O . PRO A 1 707 ? -10.558 6.707 -28.997 1.00 53.88 707 PRO A O 1
ATOM 5649 N N . LEU A 1 708 ? -9.240 7.751 -27.527 1.00 53.31 708 LEU A N 1
ATOM 5650 C CA . LEU A 1 708 ? -8.890 8.878 -28.428 1.00 53.31 708 LEU A CA 1
ATOM 5651 C C . LEU A 1 708 ? -7.466 9.461 -28.191 1.00 53.31 708 LEU A C 1
ATOM 5653 O O . LEU A 1 708 ? -6.968 9.397 -27.067 1.00 53.31 708 LEU A O 1
ATOM 5657 N N . PRO A 1 709 ? -6.811 10.060 -29.218 1.00 48.59 709 PRO A N 1
ATOM 5658 C CA . PRO A 1 709 ? -5.386 10.416 -29.233 1.00 48.59 709 PRO A CA 1
ATOM 5659 C C . PRO A 1 709 ? -5.109 11.879 -28.832 1.00 48.59 709 PRO A C 1
ATOM 5661 O O . PRO A 1 709 ? -4.422 12.602 -29.551 1.00 48.59 709 PRO A O 1
ATOM 5664 N N . THR A 1 710 ? -5.648 12.357 -27.710 1.00 50.38 710 THR A N 1
ATOM 5665 C CA . THR A 1 710 ? -5.217 13.661 -27.156 1.00 50.38 710 THR A CA 1
ATOM 5666 C C . THR A 1 710 ? -3.930 13.552 -26.332 1.00 50.38 710 THR A C 1
ATOM 5668 O O . THR A 1 710 ? -3.242 14.554 -26.155 1.00 50.38 710 THR A O 1
ATOM 5671 N N . ASP A 1 711 ? -3.573 12.332 -25.917 1.00 54.50 711 ASP A N 1
ATOM 5672 C CA . ASP A 1 711 ? -2.277 11.930 -25.369 1.00 54.50 711 ASP A CA 1
ATOM 5673 C C . ASP A 1 711 ? -1.895 10.582 -26.009 1.00 54.50 711 ASP A C 1
ATOM 5675 O O . ASP A 1 711 ? -2.719 9.670 -26.096 1.00 54.50 711 ASP A O 1
ATOM 5679 N N . LEU A 1 712 ? -0.672 10.449 -26.530 1.00 57.66 712 LEU A N 1
ATOM 5680 C CA . LEU A 1 712 ? -0.208 9.199 -27.146 1.00 57.66 712 LEU A CA 1
ATOM 5681 C C . LEU A 1 712 ? -0.238 8.061 -26.107 1.00 57.66 712 LEU A C 1
ATOM 5683 O O . LEU A 1 712 ? 0.484 8.108 -25.113 1.00 57.66 712 LEU A O 1
ATOM 5687 N N . SER A 1 713 ? -1.040 7.017 -26.344 1.00 65.25 713 SER A N 1
ATOM 5688 C CA . SER A 1 713 ? -1.019 5.799 -25.518 1.00 65.25 713 SER A CA 1
ATOM 5689 C C . SER A 1 713 ? 0.359 5.128 -25.571 1.00 65.25 713 SER A C 1
ATOM 5691 O O . SER A 1 713 ? 1.083 5.299 -26.548 1.00 65.25 713 SER A O 1
ATOM 5693 N N . VAL A 1 714 ? 0.726 4.296 -24.586 1.00 64.81 714 VAL A N 1
ATOM 5694 C CA . VAL A 1 714 ? 1.996 3.528 -24.628 1.00 64.81 714 VAL A CA 1
ATOM 5695 C C . VAL A 1 714 ? 2.125 2.711 -25.910 1.00 64.81 714 VAL A C 1
ATOM 5697 O O . VAL A 1 714 ? 3.195 2.650 -26.507 1.00 64.81 714 VAL A O 1
ATOM 5700 N N . HIS A 1 715 ? 1.022 2.123 -26.375 1.00 69.25 715 HIS A N 1
ATOM 5701 C CA . HIS A 1 715 ? 0.993 1.424 -27.654 1.00 69.25 715 HIS A CA 1
ATOM 5702 C C . HIS A 1 715 ? 1.301 2.371 -28.827 1.00 69.25 715 HIS A C 1
ATOM 5704 O O . HIS A 1 715 ? 2.047 1.999 -29.725 1.00 69.25 715 HIS A O 1
ATOM 5710 N N . GLY A 1 716 ? 0.783 3.603 -28.803 1.00 68.25 716 GLY A N 1
ATOM 5711 C CA . GLY A 1 716 ? 1.123 4.659 -29.760 1.00 68.25 716 GLY A CA 1
ATOM 5712 C C . GLY A 1 716 ? 2.576 5.139 -29.665 1.00 68.25 716 GLY A C 1
ATOM 5713 O O . GLY A 1 716 ? 3.218 5.292 -30.697 1.00 68.25 716 GLY A O 1
ATOM 5714 N N . LEU A 1 717 ? 3.123 5.303 -28.455 1.00 68.94 717 LEU A N 1
ATOM 5715 C CA . LEU A 1 717 ? 4.521 5.701 -28.215 1.00 68.94 717 LEU A CA 1
ATOM 5716 C C . LEU A 1 717 ? 5.533 4.654 -28.682 1.00 68.94 717 LEU A C 1
ATOM 5718 O O . LEU A 1 717 ? 6.663 4.994 -29.012 1.00 68.94 717 LEU A O 1
ATOM 5722 N N . LEU A 1 718 ? 5.127 3.386 -28.725 1.00 70.12 718 LEU A N 1
ATOM 5723 C CA . LEU A 1 718 ? 5.914 2.294 -29.293 1.00 70.12 718 LEU A CA 1
ATOM 5724 C C . LEU A 1 718 ? 5.700 2.131 -30.805 1.00 70.12 718 LEU A C 1
ATOM 5726 O O . LEU A 1 718 ? 6.125 1.122 -31.354 1.00 70.12 718 LEU A O 1
ATOM 5730 N N . GLY A 1 719 ? 5.011 3.067 -31.469 1.00 69.56 719 GLY A N 1
ATOM 5731 C CA . GLY A 1 719 ? 4.738 3.012 -32.907 1.00 69.56 719 GLY A CA 1
ATOM 5732 C C . GLY A 1 719 ? 3.699 1.967 -33.302 1.00 69.56 719 GLY A C 1
ATOM 5733 O O . GLY A 1 719 ? 3.717 1.473 -34.418 1.00 69.56 719 GLY A O 1
ATOM 5734 N N . GLN A 1 720 ? 2.782 1.609 -32.404 1.00 77.69 720 GLN A N 1
ATOM 5735 C CA . GLN A 1 720 ? 1.754 0.589 -32.634 1.00 77.69 720 GLN A CA 1
ATOM 5736 C C . GLN A 1 720 ? 2.327 -0.733 -33.183 1.00 77.69 720 GLN A C 1
ATOM 5738 O O . GLN A 1 720 ? 1.968 -1.130 -34.293 1.00 77.69 720 GLN A O 1
ATOM 5743 N N . PRO A 1 721 ? 3.211 -1.416 -32.434 1.00 80.88 721 PRO A N 1
ATOM 5744 C CA . PRO A 1 721 ? 3.931 -2.581 -32.935 1.00 80.88 721 PRO A CA 1
ATOM 5745 C C . PRO A 1 721 ? 2.966 -3.698 -33.357 1.00 80.88 721 PRO A C 1
ATOM 5747 O O . PRO A 1 721 ? 2.107 -4.117 -32.577 1.00 80.88 721 PRO A O 1
ATOM 5750 N N . ARG A 1 722 ? 3.119 -4.213 -34.582 1.00 83.44 722 ARG A N 1
ATOM 5751 C CA . ARG A 1 722 ? 2.289 -5.291 -35.148 1.00 83.44 722 ARG A CA 1
ATOM 5752 C C . ARG A 1 722 ? 3.154 -6.451 -35.610 1.00 83.44 722 ARG A C 1
ATOM 5754 O O . ARG A 1 722 ? 4.208 -6.256 -36.199 1.00 83.44 722 ARG A O 1
ATOM 5761 N N . LEU A 1 723 ? 2.688 -7.673 -35.362 1.00 84.56 723 LEU A N 1
ATOM 5762 C CA . LEU A 1 723 ? 3.305 -8.867 -35.933 1.00 84.56 723 LEU A CA 1
ATOM 5763 C C . LEU A 1 723 ? 2.787 -9.053 -37.356 1.00 84.56 723 LEU A C 1
ATOM 5765 O O . LEU A 1 723 ? 1.597 -9.318 -37.542 1.00 84.56 723 LEU A O 1
ATOM 5769 N N . VAL A 1 724 ? 3.672 -8.929 -38.341 1.00 86.44 724 VAL A N 1
ATOM 5770 C CA . VAL A 1 724 ? 3.329 -9.080 -39.757 1.00 86.44 724 VAL A CA 1
ATOM 5771 C C . VAL A 1 724 ? 4.126 -10.222 -40.389 1.00 86.44 724 VAL A C 1
ATOM 5773 O O . VAL A 1 724 ? 5.324 -10.363 -40.131 1.00 86.44 724 VAL A O 1
ATOM 5776 N N . PRO A 1 725 ? 3.486 -11.073 -41.203 1.00 86.19 725 PRO A N 1
ATOM 5777 C CA . PRO A 1 725 ? 4.188 -12.085 -41.972 1.00 86.19 725 PRO A CA 1
ATOM 5778 C C . PRO A 1 725 ? 4.869 -11.435 -43.176 1.00 86.19 725 PRO A C 1
ATOM 5780 O O . PRO A 1 725 ? 4.223 -10.776 -43.988 1.00 86.19 725 PRO A O 1
ATOM 5783 N N . LYS A 1 726 ? 6.173 -11.655 -43.312 1.00 84.69 726 LYS A N 1
ATOM 5784 C CA . LYS A 1 726 ? 6.980 -11.226 -44.451 1.00 84.69 726 LYS A CA 1
ATOM 5785 C C . LYS A 1 726 ? 7.524 -12.453 -45.170 1.00 84.69 726 LYS A C 1
ATOM 5787 O O . LYS A 1 726 ? 8.097 -13.343 -44.547 1.00 84.69 726 LYS A O 1
ATOM 5792 N N . LEU A 1 727 ? 7.317 -12.513 -46.480 1.00 81.19 727 LEU A N 1
ATOM 5793 C CA . LEU A 1 727 ? 7.846 -13.592 -47.309 1.00 81.19 727 LEU A CA 1
ATOM 5794 C C . LEU A 1 727 ? 9.355 -13.387 -47.502 1.00 81.19 727 LEU A C 1
ATOM 5796 O O . LEU A 1 727 ? 9.771 -12.299 -47.903 1.00 81.19 727 LEU A O 1
ATOM 5800 N N . ASN A 1 728 ? 10.157 -14.408 -47.205 1.00 77.38 728 ASN A N 1
ATOM 5801 C CA . ASN A 1 728 ? 11.593 -14.428 -47.464 1.00 77.38 728 ASN A CA 1
ATOM 5802 C C . ASN A 1 728 ? 12.004 -15.812 -47.987 1.00 77.38 728 ASN A C 1
ATOM 5804 O O . ASN A 1 728 ? 11.737 -16.797 -47.304 1.00 77.38 728 ASN A O 1
ATOM 5808 N N . GLU A 1 729 ? 12.620 -15.875 -49.173 1.00 68.38 729 GLU A N 1
ATOM 5809 C CA . GLU A 1 729 ? 13.202 -17.101 -49.765 1.00 68.38 729 GLU A CA 1
ATOM 5810 C C . GLU A 1 729 ? 12.323 -18.362 -49.570 1.00 68.38 729 GLU A C 1
ATOM 5812 O O . GLU A 1 729 ? 12.747 -19.366 -49.003 1.00 68.38 729 GLU A O 1
ATOM 5817 N N . ASP A 1 730 ? 11.052 -18.278 -49.983 1.00 72.38 730 ASP A N 1
ATOM 5818 C CA . ASP A 1 730 ? 10.029 -19.343 -49.925 1.00 72.38 730 ASP A CA 1
ATOM 5819 C C . ASP A 1 730 ? 9.468 -19.724 -48.541 1.00 72.38 730 ASP A C 1
ATOM 5821 O O . ASP A 1 730 ? 8.662 -20.653 -48.425 1.00 72.38 730 ASP A O 1
ATOM 5825 N N . ARG A 1 731 ? 9.796 -18.982 -47.474 1.00 76.75 731 ARG A N 1
ATOM 5826 C CA . ARG A 1 731 ? 9.159 -19.139 -46.154 1.00 76.75 731 ARG A CA 1
ATOM 5827 C C . ARG A 1 731 ? 8.627 -17.816 -45.612 1.00 76.75 731 ARG A C 1
ATOM 5829 O O . ARG A 1 731 ? 9.224 -16.754 -45.765 1.00 76.75 731 ARG A O 1
ATOM 5836 N N . TYR A 1 732 ? 7.480 -17.872 -44.939 1.00 76.56 732 TYR A N 1
ATOM 5837 C CA . TYR A 1 732 ? 6.990 -16.725 -44.183 1.00 76.56 732 TYR A CA 1
ATOM 5838 C C . TYR A 1 732 ? 7.771 -16.596 -42.875 1.00 76.56 732 TYR A C 1
ATOM 5840 O O . TYR A 1 732 ? 7.761 -17.510 -42.052 1.00 76.56 732 TYR A O 1
ATOM 5848 N N . LYS A 1 733 ? 8.400 -15.438 -42.673 1.00 82.31 733 LYS A N 1
ATOM 5849 C CA . LYS A 1 733 ? 8.991 -15.018 -41.402 1.00 82.31 733 LYS A CA 1
ATOM 5850 C C . LYS A 1 733 ? 8.079 -13.983 -40.758 1.00 82.31 733 LYS A C 1
ATOM 5852 O O . LYS A 1 733 ? 7.657 -13.039 -41.421 1.00 82.31 733 LYS A O 1
ATOM 5857 N N . VAL A 1 734 ? 7.756 -14.140 -39.480 1.00 82.81 734 VAL A N 1
ATOM 5858 C CA . VAL A 1 734 ? 6.979 -13.124 -38.760 1.00 82.81 734 VAL A CA 1
ATOM 5859 C C . VAL A 1 734 ? 7.940 -12.081 -38.203 1.00 82.81 734 VAL A C 1
ATOM 5861 O O . VAL A 1 734 ? 8.898 -12.421 -37.520 1.00 82.81 734 VAL A O 1
ATOM 5864 N N . ILE A 1 735 ? 7.689 -10.811 -38.509 1.00 83.12 735 ILE A N 1
ATOM 5865 C CA . ILE A 1 735 ? 8.484 -9.679 -38.026 1.00 83.12 735 ILE A CA 1
ATOM 5866 C C . ILE A 1 735 ? 7.611 -8.731 -37.206 1.00 83.12 735 ILE A C 1
ATOM 5868 O O . ILE A 1 735 ? 6.385 -8.729 -37.339 1.00 83.12 735 ILE A O 1
ATOM 5872 N N . ILE A 1 736 ? 8.244 -7.906 -36.373 1.00 84.38 736 ILE A N 1
ATOM 5873 C CA . ILE A 1 736 ? 7.576 -6.767 -35.743 1.00 84.38 736 ILE A CA 1
ATOM 5874 C C . ILE A 1 736 ? 7.700 -5.574 -36.689 1.00 84.38 736 ILE A C 1
ATOM 5876 O O . ILE A 1 736 ? 8.802 -5.111 -36.972 1.00 84.38 736 ILE A O 1
ATOM 5880 N N . GLU A 1 737 ? 6.569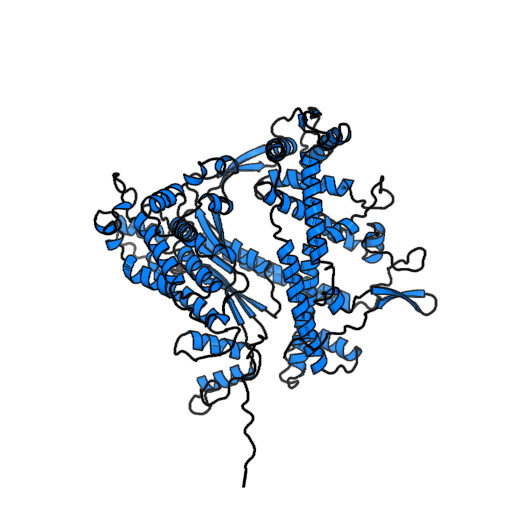 -5.070 -37.158 1.00 84.25 737 GLU A N 1
ATOM 5881 C CA . GLU A 1 737 ? 6.467 -3.783 -37.832 1.00 84.25 737 GLU A CA 1
ATOM 5882 C C . GLU A 1 737 ? 6.126 -2.703 -36.804 1.00 84.25 737 GLU A C 1
ATOM 5884 O O . GLU A 1 737 ? 5.215 -2.874 -35.991 1.00 84.25 737 GLU A O 1
ATOM 5889 N N . ILE A 1 738 ? 6.874 -1.602 -36.833 1.00 84.00 738 ILE A N 1
ATOM 5890 C CA . ILE A 1 738 ? 6.686 -0.444 -35.959 1.00 84.00 738 ILE A CA 1
ATOM 5891 C C . ILE A 1 738 ? 6.410 0.766 -36.852 1.00 84.00 738 ILE A C 1
ATOM 5893 O O . ILE A 1 738 ? 7.197 1.083 -37.740 1.00 84.00 738 ILE A O 1
ATOM 5897 N N . GLY A 1 739 ? 5.279 1.426 -36.630 1.00 78.50 739 GLY A N 1
ATOM 5898 C CA . GLY A 1 739 ? 4.892 2.661 -37.301 1.00 78.50 739 GLY A CA 1
ATOM 5899 C C . GLY A 1 739 ? 5.636 3.892 -36.778 1.00 78.50 739 GLY A C 1
ATOM 5900 O O . GLY A 1 739 ? 6.227 3.891 -35.698 1.00 78.50 739 GLY A O 1
ATOM 5901 N N . VAL A 1 740 ? 5.580 4.979 -37.549 1.00 73.75 740 VAL A N 1
ATOM 5902 C CA . VAL A 1 740 ? 6.206 6.259 -37.187 1.00 73.75 740 VAL A CA 1
ATOM 5903 C C . VAL A 1 740 ? 5.441 6.915 -36.038 1.00 73.75 740 VAL A C 1
ATOM 5905 O O . VAL A 1 740 ? 4.225 7.097 -36.107 1.00 73.75 740 VAL A O 1
ATOM 5908 N N . VAL A 1 741 ? 6.166 7.312 -34.993 1.00 68.06 741 VAL A N 1
ATOM 5909 C CA . VAL A 1 741 ? 5.612 8.057 -33.858 1.00 68.06 741 VAL A CA 1
ATOM 5910 C C . VAL A 1 741 ? 5.802 9.549 -34.111 1.00 68.06 741 VAL A C 1
ATOM 5912 O O . VAL A 1 741 ? 6.907 10.070 -33.989 1.00 68.06 741 VAL A O 1
ATOM 5915 N N . ALA A 1 742 ? 4.726 10.252 -34.462 1.00 59.75 742 ALA A N 1
ATOM 5916 C CA . ALA A 1 742 ? 4.735 11.709 -34.534 1.00 59.75 742 ALA A CA 1
ATOM 5917 C C . ALA A 1 742 ? 4.418 12.286 -33.147 1.00 59.75 742 ALA A C 1
ATOM 5919 O O . ALA A 1 742 ? 3.257 12.368 -32.746 1.00 59.75 742 ALA A O 1
ATOM 5920 N N . VAL A 1 743 ? 5.450 12.672 -32.397 1.00 56.81 743 VAL A N 1
ATOM 5921 C CA . VAL A 1 743 ? 5.272 13.443 -31.160 1.00 56.81 743 VAL A CA 1
ATOM 5922 C C . VAL A 1 743 ? 5.172 14.914 -31.558 1.00 56.81 743 VAL A C 1
ATOM 5924 O O . VAL A 1 743 ? 6.160 15.505 -31.989 1.00 56.81 743 VAL A O 1
ATOM 5927 N N . SER A 1 744 ? 3.981 15.512 -31.470 1.00 46.19 744 SER A N 1
ATOM 5928 C CA . SER A 1 744 ? 3.830 16.953 -31.705 1.00 46.19 744 SER A CA 1
ATOM 5929 C C . SER A 1 744 ? 4.657 17.712 -30.667 1.00 46.19 744 SER A C 1
ATOM 5931 O O . SER A 1 744 ? 4.334 17.688 -29.481 1.00 46.19 744 SER A O 1
ATOM 5933 N N . ALA A 1 745 ? 5.718 18.390 -31.103 1.00 37.00 745 ALA A N 1
ATOM 5934 C CA . ALA A 1 745 ? 6.657 19.130 -30.256 1.00 37.00 745 ALA A CA 1
ATOM 5935 C C . ALA A 1 745 ? 6.059 20.391 -29.582 1.00 37.00 745 ALA A C 1
ATOM 5937 O O . ALA A 1 745 ? 6.792 21.264 -29.136 1.00 37.00 745 ALA A O 1
ATOM 5938 N N . THR A 1 746 ? 4.732 20.519 -29.500 1.00 34.12 746 THR A N 1
ATOM 5939 C CA . THR A 1 746 ? 4.031 21.738 -29.060 1.00 34.12 746 THR A CA 1
ATOM 5940 C C . THR A 1 746 ? 3.632 21.763 -27.583 1.00 34.12 746 THR A C 1
ATOM 5942 O O . THR A 1 746 ? 2.889 22.647 -27.171 1.00 34.12 746 THR A O 1
ATOM 5945 N N . ARG A 1 747 ? 4.129 20.848 -26.745 1.00 34.28 747 ARG A N 1
ATOM 5946 C CA . ARG A 1 747 ? 3.931 20.911 -25.285 1.00 34.28 747 ARG A CA 1
ATOM 5947 C C . ARG A 1 747 ? 5.259 21.108 -24.563 1.00 34.28 747 ARG A C 1
ATOM 5949 O O . ARG A 1 747 ? 5.771 20.173 -23.964 1.00 34.28 747 ARG A O 1
ATOM 5956 N N . ASN A 1 748 ? 5.826 22.302 -24.714 1.00 29.94 748 ASN A N 1
ATOM 5957 C CA . ASN A 1 748 ? 6.672 23.004 -23.740 1.00 29.94 748 ASN A CA 1
ATOM 5958 C C . ASN A 1 748 ? 7.077 24.347 -24.368 1.00 29.94 748 ASN A C 1
ATOM 5960 O O . ASN A 1 748 ? 8.161 24.480 -24.934 1.00 29.94 748 ASN A O 1
ATOM 5964 N N . ALA A 1 749 ? 6.158 25.309 -24.307 1.00 27.23 749 ALA A N 1
ATOM 5965 C CA . ALA A 1 749 ? 6.425 26.735 -24.445 1.00 27.23 749 ALA A CA 1
ATOM 5966 C C . ALA A 1 749 ? 5.811 27.431 -23.231 1.00 27.23 749 ALA A C 1
ATOM 5968 O O . ALA A 1 749 ? 4.676 27.034 -22.869 1.00 27.23 749 ALA A O 1
#

Radius of gyration: 30.52 Å; chains: 1; bounding box: 84×96×94 Å